Protein AF-A0A929T6Q5-F1 (afdb_monomer_lite)

Radius of gyration: 39.05 Å; chains: 1; bounding box: 86×72×123 Å

pLDDT: mean 79.41, std 13.76, range [34.69, 95.88]

Secondary structure (DSSP, 8-state):
-HHHHHHHHHHHHHHHHHHHHHHHHHHHHHHH-TTTTHHHHHHHHHHHHHHHH------HHHHHHHHHHHHHHHHHHHHHHHHHH--SS-GGGEETTEEGGGHHHHT-HHHHHHHHS-HHHHHHHHHHHHHHHHHHHSPPS-HHHHHHHHHHHHTHHHHHHHHHHHHHHHHHHHHHHHHHHHHHHHHHHHHTTT--S--HHHHHHHHHHHHHHHHHHHHHHT-HHHHTT--TTHHHHHHHHHHHHHHHHHHH-SSHHHHHHHHHHHHHHHHHHHHHHHHHHHTTTT----SSHHHHHHHHHHHHHHHHHHHHHHHHHHHHTTS---HHHHHHHHHHHHHHHHHHHHHHTT-HHHHHHHEEEEPP--TT------EEEEHHHHHHHHHHHHHHTSHHHHHTT--SHHHHHHHHHHHHHHHHSTT--HHHHHHHHHHHHHT-GGGTT-HHHHHHHHHHT-TTS-HHHHHHHHHHHHHHHHTT----HHHHHHHHTT--HHHHHHHHHHHHHHHHHTT-----HHHHHHHHHHHHHHHTTS-HHHHHTTTHHHHHHHHHHTSGGGGTS-HHHHHHHHHHTTS---HHHHHHHHHHHHTT-STT--HHHHHHHHHHHS-TTS-S--GGGS-HHHHHHHHHHTGGGHHHHHHTT----

Foldseek 3Di:
DVVVVVVVVVVVVVVVVVVVVVVVVVVVVCVVCVVLVVLVVQLVVQLVVCLVPPFLPDALVRLQVLLVVLVVLVVVLVVLVCVVFCPVPCLLQAFLQGRLLQVCCVVPPLNVSVVSHPVVVLSCLSNVLSVLRVQLVDDDPDPVSPVVSVVCVVVVSSSSSSNVSSSVSSVVSSVVSVVVSVVSVVVSVVCVVPDDSDDVVSNVVVLVVLLVVLLVLLCVLVDPCQLLPVDPCSLVSLLVSLCCQQVSLVVRDDDLVSSLSSLCSNVVSNLVVLVVLVVLLLVCLPPDQDPDPVSVVSVSSNLSSLLSLLSNLLSSLVNVLVDDRQLLSLLVSLLSVLVVVLVCLVSRVPPPSNCVRQWDFDFDPDVPDPDRDRAIDGPSNVSSLVSLLVQLLDVVSLLRSLECPSVLSVLVSVVSRCVSRPPPCSSLSSVLSNVVLLQDPVCVPRNSSVNVLVVLLDPPDDPVSLVSLQVSLLVVLLVQDDGPLVSVLSSLSSYALLSLLVSLVSNQLVCLVVVHQSDDQSRLVSLLVSNVVRCVPPALVNVVPDCSLVVVLVVCVVDPCCVRAPSVRSVLLSVCLADAPAPVVVVVVVVCVVVVRQPSHFLQSSLSSSLRHRPPVYDSHDLVRYDPVVLVVSLVRNVSVQVVCVVSVHHSD

Structure (mmCIF, N/CA/C/O backbone):
data_AF-A0A929T6Q5-F1
#
_entry.id   AF-A0A929T6Q5-F1
#
loop_
_atom_site.group_PDB
_atom_site.id
_atom_site.type_symbol
_atom_site.label_atom_id
_atom_site.label_alt_id
_atom_site.label_comp_id
_atom_site.label_asym_id
_atom_site.label_entity_id
_atom_site.label_seq_id
_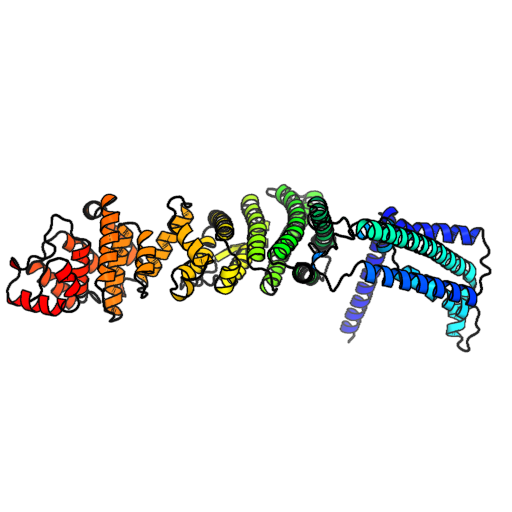atom_site.pdbx_PDB_ins_code
_atom_site.Cartn_x
_atom_site.Cartn_y
_atom_site.Cartn_z
_atom_site.occupancy
_atom_site.B_iso_or_equiv
_atom_site.auth_seq_id
_atom_site.auth_comp_id
_atom_site.auth_asym_id
_atom_site.auth_atom_id
_atom_site.pdbx_PDB_model_num
ATOM 1 N N . MET A 1 1 ? -10.873 30.652 -44.683 1.00 46.84 1 MET A N 1
ATOM 2 C CA . MET A 1 1 ? -10.194 29.854 -45.736 1.00 46.84 1 MET A CA 1
ATOM 3 C C . MET A 1 1 ? -8.695 30.156 -45.802 1.00 46.84 1 MET A C 1
ATOM 5 O O . MET A 1 1 ? -7.920 29.220 -45.713 1.00 46.84 1 MET A O 1
ATOM 9 N N . ILE A 1 2 ? -8.276 31.429 -45.867 1.00 46.53 2 ILE A N 1
ATOM 10 C CA . ILE A 1 2 ? -6.849 31.825 -45.821 1.00 46.53 2 ILE A CA 1
ATOM 11 C C . ILE A 1 2 ? -6.197 31.529 -44.451 1.00 46.53 2 ILE A C 1
ATOM 13 O O . ILE A 1 2 ? -5.056 31.085 -44.411 1.00 46.53 2 ILE A O 1
ATOM 17 N N . GLU A 1 3 ? -6.924 31.682 -43.337 1.00 42.28 3 GLU A N 1
ATOM 18 C CA . GLU A 1 3 ? -6.430 31.318 -41.992 1.00 42.28 3 GLU A CA 1
ATOM 19 C C . GLU A 1 3 ? -6.197 29.812 -41.807 1.00 42.28 3 GLU A C 1
ATOM 21 O O . GLU A 1 3 ? -5.148 29.427 -41.305 1.00 42.28 3 GLU A O 1
ATOM 26 N N . ASN A 1 4 ? -7.101 28.951 -42.294 1.00 43.91 4 ASN A N 1
ATOM 27 C CA . ASN A 1 4 ? -6.903 27.494 -42.236 1.00 43.91 4 ASN A CA 1
ATOM 28 C C . ASN A 1 4 ? -5.699 27.041 -43.076 1.00 43.91 4 ASN A C 1
ATOM 30 O O . ASN A 1 4 ? -4.939 26.185 -42.639 1.00 43.91 4 ASN A O 1
ATOM 34 N N . LEU A 1 5 ? -5.479 27.664 -44.240 1.00 38.22 5 LEU A N 1
ATOM 35 C CA . LEU A 1 5 ? -4.299 27.426 -45.079 1.00 38.22 5 LEU A CA 1
ATOM 36 C C . LEU A 1 5 ? -3.002 27.862 -44.388 1.00 38.22 5 LEU A C 1
ATOM 38 O O . LEU A 1 5 ? -1.977 27.200 -44.518 1.00 38.22 5 LEU A O 1
ATOM 42 N N . LYS A 1 6 ? -3.037 28.959 -43.626 1.00 40.78 6 LYS A N 1
ATOM 43 C CA . LYS A 1 6 ? -1.882 29.443 -42.862 1.00 40.78 6 LYS A CA 1
ATOM 44 C C . LYS A 1 6 ? -1.530 28.494 -41.712 1.00 40.78 6 LYS A C 1
ATOM 46 O O . LYS A 1 6 ? -0.357 28.187 -41.535 1.00 40.78 6 LYS A O 1
ATOM 51 N N . ILE A 1 7 ? -2.539 27.970 -41.013 1.00 46.59 7 ILE A N 1
ATOM 52 C CA . ILE A 1 7 ? -2.380 26.973 -39.942 1.00 46.59 7 ILE A CA 1
ATOM 53 C C . ILE A 1 7 ? -1.855 25.638 -40.498 1.00 46.59 7 ILE A C 1
ATOM 55 O O . ILE A 1 7 ? -0.952 25.049 -39.910 1.00 46.59 7 ILE A O 1
ATOM 59 N N . GLU A 1 8 ? -2.343 25.175 -41.655 1.00 45.38 8 GLU A N 1
ATOM 60 C CA . GLU A 1 8 ? -1.814 23.966 -42.310 1.00 45.38 8 GLU A CA 1
ATOM 61 C C . GLU A 1 8 ? -0.367 24.141 -42.785 1.00 45.38 8 GLU A C 1
ATOM 63 O O . GLU A 1 8 ? 0.455 23.242 -42.609 1.00 45.38 8 GLU A O 1
ATOM 68 N N . ILE A 1 9 ? -0.021 25.304 -43.344 1.00 46.09 9 ILE A N 1
ATOM 69 C CA . ILE A 1 9 ? 1.349 25.603 -43.780 1.00 46.09 9 ILE A CA 1
ATOM 70 C C . ILE A 1 9 ? 2.291 25.709 -42.573 1.00 46.09 9 ILE A C 1
ATOM 72 O O . ILE A 1 9 ? 3.380 25.135 -42.608 1.00 46.09 9 ILE A O 1
ATOM 76 N N . GLU A 1 10 ? 1.880 26.369 -41.488 1.00 43.94 10 GLU A N 1
ATOM 77 C CA . GLU A 1 10 ? 2.647 26.423 -40.237 1.00 43.94 10 GLU A CA 1
ATOM 78 C C . GLU A 1 10 ? 2.817 25.030 -39.617 1.00 43.94 10 GLU A C 1
ATOM 80 O O . GLU A 1 10 ? 3.919 24.692 -39.183 1.00 43.94 10 GLU A O 1
ATOM 85 N N . TYR A 1 11 ? 1.789 24.176 -39.659 1.00 50.31 11 TYR A N 1
ATOM 86 C CA . TYR A 1 11 ? 1.870 22.787 -39.202 1.00 50.31 11 TYR A CA 1
ATOM 87 C C . TYR A 1 11 ? 2.830 21.946 -40.057 1.00 50.31 11 TYR A C 1
ATOM 89 O O . TYR A 1 11 ? 3.650 21.199 -39.519 1.00 50.31 11 TYR A O 1
ATOM 97 N N . ILE A 1 12 ? 2.799 22.093 -41.384 1.00 50.56 12 ILE A N 1
ATOM 98 C CA . ILE A 1 12 ? 3.710 21.391 -42.299 1.00 50.56 12 ILE A CA 1
ATOM 99 C C . ILE A 1 12 ? 5.153 21.857 -42.081 1.00 50.56 12 ILE A C 1
ATOM 101 O O . ILE A 1 12 ? 6.045 21.012 -41.960 1.00 50.56 12 ILE A O 1
ATOM 105 N N . ILE A 1 13 ? 5.387 23.167 -41.959 1.00 49.94 13 ILE A N 1
ATOM 106 C CA . ILE A 1 13 ? 6.712 23.746 -41.687 1.00 49.94 13 ILE A CA 1
ATOM 107 C C . ILE A 1 13 ? 7.224 23.292 -40.317 1.00 49.94 13 ILE A C 1
ATOM 109 O O . ILE A 1 13 ? 8.357 22.823 -40.218 1.00 49.94 13 ILE A O 1
ATOM 113 N N . TYR A 1 14 ? 6.390 23.342 -39.276 1.00 52.09 14 TYR A N 1
ATOM 114 C CA . TYR A 1 14 ? 6.732 22.858 -37.939 1.00 52.09 14 TYR A CA 1
ATOM 115 C C . TYR A 1 14 ? 7.042 21.354 -37.941 1.00 52.09 14 TYR A C 1
ATOM 117 O O . TYR A 1 14 ? 8.055 20.933 -37.379 1.00 52.09 14 TYR A O 1
ATOM 125 N N . SER A 1 15 ? 6.245 20.536 -38.638 1.00 45.00 15 SER A N 1
ATOM 126 C CA . SER A 1 15 ? 6.500 19.095 -38.784 1.00 45.00 15 SER A CA 1
ATOM 127 C C . SER A 1 15 ? 7.803 18.809 -39.546 1.00 45.00 15 SER A C 1
ATOM 129 O O . SER A 1 15 ? 8.539 17.882 -39.197 1.00 45.00 15 SER A O 1
ATOM 131 N N . GLY A 1 16 ? 8.126 19.635 -40.546 1.00 41.31 16 GLY A N 1
ATOM 132 C CA . GLY A 1 16 ? 9.355 19.561 -41.328 1.00 41.31 16 GLY A CA 1
ATOM 133 C C . GLY A 1 16 ? 10.583 19.922 -40.498 1.00 41.31 16 GLY A C 1
ATOM 134 O O . GLY A 1 16 ? 11.542 19.153 -40.459 1.00 41.31 16 GLY A O 1
ATOM 135 N N . ILE A 1 17 ? 10.529 21.033 -39.759 1.00 54.62 17 ILE A N 1
ATOM 136 C CA . ILE A 1 17 ? 11.592 21.458 -38.837 1.00 54.62 17 ILE A CA 1
ATOM 137 C C . ILE A 1 17 ? 11.788 20.409 -37.737 1.00 54.62 17 ILE A C 1
ATOM 139 O O . ILE A 1 17 ? 12.921 20.014 -37.473 1.00 54.62 17 ILE A O 1
ATOM 143 N N . LYS A 1 18 ? 10.705 19.876 -37.157 1.00 48.41 18 LYS A N 1
ATOM 144 C CA . LYS A 1 18 ? 10.757 18.794 -36.158 1.00 48.41 18 LYS A CA 1
ATOM 145 C C . LYS A 1 18 ? 11.446 17.543 -36.713 1.00 48.41 18 LYS A C 1
ATOM 147 O O . LYS A 1 18 ? 12.287 16.958 -36.034 1.00 48.41 18 LYS A O 1
ATOM 152 N N . ARG A 1 19 ? 11.150 17.151 -37.958 1.00 52.28 19 ARG A N 1
ATOM 153 C CA . ARG A 1 19 ? 11.829 16.029 -38.633 1.00 52.28 19 ARG A CA 1
ATOM 154 C C . ARG A 1 19 ? 13.312 16.304 -38.878 1.00 52.28 19 ARG A C 1
ATOM 156 O O . ARG A 1 19 ? 14.120 15.421 -38.615 1.00 52.28 19 ARG A O 1
ATOM 163 N N . ILE A 1 20 ? 13.675 17.507 -39.320 1.00 54.06 20 ILE A N 1
ATOM 164 C CA . ILE A 1 20 ? 15.074 17.898 -39.563 1.00 54.06 20 ILE A CA 1
ATOM 165 C C . ILE A 1 20 ? 15.874 17.925 -38.255 1.00 54.06 20 ILE A C 1
ATOM 167 O O . ILE A 1 20 ? 16.991 17.416 -38.210 1.00 54.06 20 ILE A O 1
ATOM 171 N N . VAL A 1 21 ? 15.299 18.464 -37.178 1.00 56.19 21 VAL A N 1
ATOM 172 C CA . VAL A 1 21 ? 15.924 18.484 -35.848 1.00 56.19 21 VAL A CA 1
ATOM 173 C C . VAL A 1 21 ? 16.104 17.062 -35.314 1.00 56.19 21 VAL A C 1
ATOM 175 O O . VAL A 1 21 ? 17.191 16.734 -34.846 1.00 56.19 21 VAL A O 1
ATOM 178 N N . ASN A 1 22 ? 15.097 16.192 -35.455 1.00 47.62 22 ASN A N 1
ATOM 179 C CA . ASN A 1 22 ? 15.217 14.777 -35.088 1.00 47.62 22 ASN A CA 1
ATOM 180 C C . ASN A 1 22 ? 16.319 14.067 -35.889 1.00 47.62 22 ASN A C 1
ATOM 182 O O . ASN A 1 22 ? 17.158 13.402 -35.293 1.00 47.62 22 ASN A O 1
ATOM 186 N N . TRP A 1 23 ? 16.393 14.282 -37.207 1.00 53.12 23 TRP A N 1
ATOM 187 C CA . TRP A 1 23 ? 17.481 13.751 -38.040 1.00 53.12 23 TRP A CA 1
ATOM 188 C C . TRP A 1 23 ? 18.853 14.275 -37.600 1.00 53.12 23 TRP A C 1
ATOM 190 O O . TRP A 1 23 ? 19.827 13.525 -37.573 1.00 53.12 23 TRP A O 1
ATOM 200 N N . GLY A 1 24 ? 18.937 15.551 -37.217 1.00 56.19 24 GLY A N 1
ATOM 201 C CA . GLY A 1 24 ? 20.142 16.144 -36.643 1.00 56.19 24 GLY A CA 1
ATOM 202 C C . GLY A 1 24 ? 20.558 15.469 -35.334 1.00 56.19 24 GLY A C 1
ATOM 203 O O . GLY A 1 24 ? 21.739 15.167 -35.156 1.00 56.19 24 GLY A O 1
ATOM 204 N N . PHE A 1 25 ? 19.603 15.169 -34.447 1.00 54.91 25 PHE A N 1
ATOM 205 C CA . PHE A 1 25 ? 19.852 14.407 -33.221 1.00 54.91 25 PHE A CA 1
ATOM 206 C C . PHE A 1 25 ? 20.286 12.966 -33.511 1.00 54.91 25 PHE A C 1
ATOM 208 O O . PHE A 1 25 ? 21.235 12.498 -32.885 1.00 54.91 25 PHE A O 1
ATOM 215 N N . ASP A 1 26 ? 19.674 12.289 -34.482 1.00 55.66 26 ASP A N 1
ATOM 216 C CA . ASP A 1 26 ? 20.040 10.922 -34.868 1.00 55.66 26 ASP A CA 1
ATOM 217 C C . ASP A 1 26 ? 21.474 10.857 -35.415 1.00 55.66 26 ASP A C 1
ATOM 219 O O . ASP A 1 26 ? 22.282 10.033 -34.978 1.00 55.66 26 ASP A O 1
ATOM 223 N N . ILE A 1 27 ? 21.838 11.783 -36.308 1.00 62.69 27 ILE A N 1
ATOM 224 C CA . ILE A 1 27 ? 23.206 11.913 -36.835 1.00 62.69 27 ILE A CA 1
ATOM 225 C C . ILE A 1 27 ? 24.186 12.256 -35.705 1.00 62.69 27 ILE A C 1
ATOM 227 O O . ILE A 1 27 ? 25.266 11.669 -35.615 1.00 62.69 27 ILE A O 1
ATOM 231 N N . TYR A 1 28 ? 23.810 13.165 -34.804 1.00 63.34 28 TYR A N 1
ATOM 232 C CA . TYR A 1 28 ? 24.625 13.526 -33.645 1.00 63.34 28 TYR A CA 1
ATOM 233 C C . TYR A 1 28 ? 24.875 12.330 -32.717 1.00 63.34 28 TYR A C 1
ATOM 235 O O . TYR A 1 28 ? 26.002 12.134 -32.261 1.00 63.34 28 TYR A O 1
ATOM 243 N N . VAL A 1 29 ? 23.863 11.497 -32.465 1.00 59.50 29 VAL A N 1
ATOM 244 C CA . VAL A 1 29 ? 23.989 10.266 -31.669 1.00 59.50 29 VAL A CA 1
ATOM 245 C C . VAL A 1 29 ? 24.944 9.277 -32.345 1.00 59.50 29 VAL A C 1
ATOM 247 O O . VAL A 1 29 ? 25.819 8.729 -31.667 1.00 59.50 29 VAL A O 1
ATOM 250 N N . ILE A 1 30 ? 24.847 9.104 -33.668 1.00 64.12 30 ILE A N 1
ATOM 251 C CA . ILE A 1 30 ? 25.750 8.239 -34.449 1.00 64.12 30 ILE A CA 1
ATOM 252 C C . ILE A 1 30 ? 27.206 8.726 -34.367 1.00 64.12 30 ILE A C 1
ATOM 254 O O . ILE A 1 30 ? 28.122 7.917 -34.193 1.00 64.12 30 ILE A O 1
ATOM 258 N N . CYS A 1 31 ? 27.428 10.040 -34.437 1.00 64.31 31 CYS A N 1
ATOM 259 C CA . CYS A 1 31 ? 28.757 10.645 -34.322 1.00 64.31 31 CYS A CA 1
ATOM 260 C C . CYS A 1 31 ? 29.317 10.602 -32.892 1.00 64.31 31 CYS A C 1
ATOM 262 O O . CYS A 1 31 ? 30.515 10.394 -32.709 1.00 64.31 31 CYS A O 1
ATOM 264 N N . ARG A 1 32 ? 28.473 10.787 -31.870 1.00 58.91 32 ARG A N 1
ATOM 265 C CA . ARG A 1 32 ? 28.887 10.823 -30.458 1.00 58.91 32 ARG A CA 1
ATOM 266 C C . ARG A 1 32 ? 29.239 9.441 -29.904 1.00 58.91 32 ARG A C 1
ATOM 268 O O . ARG A 1 32 ? 30.068 9.351 -29.001 1.00 58.91 32 ARG A O 1
ATOM 275 N N . TYR A 1 33 ? 28.634 8.376 -30.430 1.00 65.94 33 TYR A N 1
ATOM 276 C CA . TYR A 1 33 ? 28.853 6.997 -29.976 1.00 65.94 33 TYR A CA 1
ATOM 277 C C . TYR A 1 33 ? 29.361 6.086 -31.112 1.00 65.94 33 TYR A C 1
ATOM 279 O O . TYR A 1 33 ? 28.687 5.114 -31.467 1.00 65.94 33 TYR A O 1
ATOM 287 N N . PRO A 1 34 ? 30.563 6.337 -31.667 1.00 63.16 34 PRO A N 1
ATOM 288 C CA . PRO A 1 34 ? 31.062 5.638 -32.854 1.00 63.16 34 PRO A CA 1
ATOM 289 C C . PRO A 1 34 ? 31.206 4.126 -32.643 1.00 63.16 34 PRO A C 1
ATOM 291 O O . PRO A 1 34 ? 30.928 3.354 -33.554 1.00 63.16 34 PRO A O 1
ATOM 294 N N . TRP A 1 35 ? 31.546 3.683 -31.426 1.00 59.97 35 TRP A N 1
ATOM 295 C CA . TRP A 1 35 ? 31.648 2.256 -31.082 1.00 59.97 35 TRP A CA 1
ATOM 296 C C . TRP A 1 35 ? 30.296 1.538 -31.093 1.00 59.97 35 TRP A C 1
ATOM 298 O O . TRP A 1 35 ? 30.220 0.371 -31.464 1.00 59.97 35 TRP A O 1
ATOM 308 N N . LYS A 1 36 ? 29.212 2.234 -30.730 1.00 62.94 36 LYS A N 1
ATOM 309 C CA . LYS A 1 36 ? 27.851 1.678 -30.772 1.00 62.94 36 LYS A CA 1
ATOM 310 C C . LYS A 1 36 ? 27.342 1.532 -32.213 1.00 62.94 36 LYS A C 1
ATOM 312 O O . LYS A 1 36 ? 26.492 0.692 -32.475 1.00 62.94 36 LYS A O 1
ATOM 317 N N . HIS A 1 37 ? 27.890 2.324 -33.135 1.00 70.25 37 HIS A N 1
ATOM 318 C CA . HIS A 1 37 ? 27.526 2.370 -34.552 1.00 70.25 37 HIS A CA 1
ATOM 319 C C . HIS A 1 37 ? 28.694 1.965 -35.462 1.00 70.25 37 HIS A C 1
ATOM 321 O O . HIS A 1 37 ? 28.811 2.447 -36.591 1.00 70.25 37 HIS A O 1
ATOM 327 N N . ILE A 1 38 ? 29.566 1.076 -34.977 1.00 72.25 38 ILE A N 1
ATOM 328 C CA . ILE A 1 38 ? 30.817 0.724 -35.657 1.00 72.25 38 ILE A CA 1
ATOM 329 C C . ILE A 1 38 ? 30.575 0.130 -37.049 1.00 72.25 38 ILE A C 1
ATOM 331 O O . ILE A 1 38 ? 31.336 0.404 -37.969 1.00 72.25 38 ILE A O 1
ATOM 335 N N . SER A 1 39 ? 29.469 -0.595 -37.241 1.00 74.19 39 SER A N 1
ATOM 336 C CA . SER A 1 39 ? 29.059 -1.133 -38.543 1.00 74.19 39 SER A CA 1
ATOM 337 C C . SER A 1 39 ? 28.802 -0.032 -39.577 1.00 74.19 39 SER A C 1
ATOM 339 O O . SER A 1 39 ? 29.250 -0.152 -40.717 1.00 74.19 39 SER A O 1
ATOM 341 N N . ILE A 1 40 ? 28.137 1.064 -39.185 1.00 76.69 40 ILE A N 1
ATOM 342 C CA . ILE A 1 40 ? 27.859 2.217 -40.059 1.00 76.69 40 ILE A CA 1
ATOM 343 C C . ILE A 1 40 ? 29.170 2.892 -40.463 1.00 76.69 40 ILE A C 1
ATOM 345 O O . ILE A 1 40 ? 29.398 3.121 -41.650 1.00 76.69 40 ILE A O 1
ATOM 349 N N . TRP A 1 41 ? 30.058 3.153 -39.502 1.00 80.38 41 TRP A N 1
ATOM 350 C CA . TRP A 1 41 ? 31.358 3.764 -39.781 1.00 80.38 41 TRP A CA 1
ATOM 351 C C . TRP A 1 41 ? 32.244 2.876 -40.657 1.00 80.38 41 TRP A C 1
ATOM 353 O O . TRP A 1 41 ? 32.821 3.369 -41.625 1.00 80.38 41 TRP A O 1
ATOM 363 N N . LEU A 1 42 ? 32.292 1.569 -40.384 1.00 82.75 42 LEU A N 1
ATOM 364 C CA . LEU A 1 42 ? 32.992 0.596 -41.223 1.00 82.75 42 LEU A CA 1
ATOM 365 C C . LEU A 1 42 ? 32.439 0.597 -42.649 1.00 82.75 42 LEU A C 1
ATOM 367 O O . LEU A 1 42 ? 33.221 0.677 -43.590 1.00 82.75 42 LEU A O 1
ATOM 371 N N . SER A 1 43 ? 31.115 0.596 -42.823 1.00 84.88 43 SER A N 1
ATOM 372 C CA . SER A 1 43 ? 30.485 0.631 -44.150 1.00 84.88 43 SER A CA 1
ATOM 373 C C . SER A 1 43 ? 30.803 1.921 -44.911 1.00 84.88 43 SER A C 1
ATOM 375 O O . SER A 1 43 ? 31.088 1.869 -46.105 1.00 84.88 43 SER A O 1
ATOM 377 N N . ILE A 1 44 ? 30.813 3.078 -44.239 1.00 84.69 44 ILE A N 1
ATOM 378 C CA . ILE A 1 44 ? 31.167 4.368 -44.855 1.00 84.69 44 ILE A CA 1
ATOM 379 C C . ILE A 1 44 ? 32.642 4.384 -45.273 1.00 84.69 44 ILE A C 1
ATOM 381 O O . ILE A 1 44 ? 32.956 4.742 -46.409 1.00 84.69 44 ILE A O 1
ATOM 385 N N . ILE A 1 45 ? 33.550 3.972 -44.383 1.00 86.00 45 ILE A N 1
ATOM 386 C CA . ILE A 1 45 ? 34.994 3.924 -44.660 1.00 86.00 45 ILE A CA 1
ATOM 387 C C . ILE A 1 45 ? 35.276 2.962 -45.817 1.00 86.00 45 ILE A C 1
ATOM 389 O O . ILE A 1 45 ? 35.980 3.327 -46.761 1.00 86.00 45 ILE A O 1
ATOM 393 N N . LEU A 1 46 ? 34.682 1.765 -45.783 1.00 87.62 46 LEU A N 1
ATOM 394 C CA . LEU A 1 46 ? 34.853 0.756 -46.824 1.00 87.62 46 LEU A CA 1
ATOM 395 C C . LEU A 1 46 ? 34.259 1.230 -48.158 1.00 87.62 46 LEU A C 1
ATOM 397 O O . LEU A 1 46 ? 34.902 1.078 -49.190 1.00 87.62 46 LEU A O 1
ATOM 401 N N . SER A 1 47 ? 33.090 1.881 -48.149 1.00 88.56 47 SER A N 1
ATOM 402 C CA . SER A 1 47 ? 32.482 2.465 -49.354 1.00 88.56 47 SER A CA 1
ATOM 403 C C . SER A 1 47 ? 33.387 3.525 -49.979 1.00 88.56 47 SER A C 1
ATOM 405 O O . SER A 1 47 ? 33.551 3.545 -51.196 1.00 88.56 47 SER A O 1
ATOM 407 N N . CYS A 1 48 ? 33.987 4.398 -49.167 1.00 85.31 48 CYS A N 1
ATOM 408 C CA . CYS A 1 48 ? 34.929 5.414 -49.638 1.00 85.31 48 CYS A CA 1
ATOM 409 C C . CYS A 1 48 ? 36.214 4.794 -50.203 1.00 85.31 48 CYS A C 1
ATOM 411 O O . CYS A 1 48 ? 36.735 5.280 -51.207 1.00 85.31 48 CYS A O 1
ATOM 413 N N . PHE A 1 49 ? 36.720 3.730 -49.576 1.00 86.50 49 PHE A N 1
ATOM 414 C CA . PHE A 1 49 ? 37.902 3.008 -50.043 1.00 86.50 49 PHE A CA 1
ATOM 415 C C . PHE A 1 49 ? 37.641 2.289 -51.372 1.00 86.50 49 PHE A C 1
ATOM 417 O O . PHE A 1 49 ? 38.412 2.455 -52.315 1.00 86.50 49 PHE A O 1
ATOM 424 N N . ILE A 1 50 ? 36.529 1.552 -51.469 1.00 87.25 50 ILE A N 1
ATOM 425 C CA . ILE A 1 50 ? 36.109 0.856 -52.692 1.00 87.25 50 ILE A CA 1
ATOM 426 C C . ILE A 1 50 ? 35.923 1.873 -53.818 1.00 87.25 50 ILE A C 1
ATOM 428 O O . ILE A 1 50 ? 36.487 1.689 -54.886 1.00 87.25 50 ILE A O 1
ATOM 432 N N . TYR A 1 51 ? 35.218 2.979 -53.569 1.00 85.88 51 TYR A N 1
ATOM 433 C CA . TYR A 1 51 ? 34.978 4.001 -54.589 1.00 85.88 51 TYR A CA 1
ATOM 434 C C . TYR A 1 51 ? 36.267 4.593 -55.176 1.00 85.88 51 TYR A C 1
ATOM 436 O O . TYR A 1 51 ? 36.329 4.854 -56.374 1.00 85.88 51 TYR A O 1
ATOM 444 N N . LYS A 1 52 ? 37.297 4.810 -54.346 1.00 81.19 52 LYS A N 1
ATOM 445 C CA . LYS A 1 52 ? 38.567 5.408 -54.788 1.00 81.19 52 LYS A CA 1
ATOM 446 C C . LYS A 1 52 ? 39.495 4.427 -55.499 1.00 81.19 52 LYS A C 1
ATOM 448 O O . LYS A 1 52 ? 40.251 4.855 -56.363 1.00 81.19 52 LYS A O 1
ATOM 453 N N . ASN A 1 53 ? 39.467 3.154 -55.109 1.00 81.62 53 ASN A N 1
ATOM 454 C CA . ASN A 1 53 ? 40.521 2.202 -55.463 1.00 81.62 53 ASN A CA 1
ATOM 455 C C . ASN A 1 53 ? 40.036 1.009 -56.300 1.00 81.62 53 ASN A C 1
ATOM 457 O O . ASN A 1 53 ? 40.868 0.282 -56.835 1.00 81.62 53 ASN A O 1
ATOM 461 N N . ILE A 1 54 ? 38.723 0.760 -56.382 1.00 79.81 54 ILE A N 1
ATOM 462 C CA . ILE A 1 54 ? 38.155 -0.456 -56.976 1.00 79.81 54 ILE A CA 1
ATOM 463 C C . ILE A 1 54 ? 37.019 -0.093 -57.934 1.00 79.81 54 ILE A C 1
ATOM 465 O O . ILE A 1 54 ? 36.013 0.512 -57.553 1.00 79.81 54 ILE A O 1
ATOM 469 N N . GLU A 1 55 ? 37.134 -0.541 -59.182 1.00 76.88 55 GLU A N 1
ATOM 470 C CA . GLU A 1 55 ? 36.036 -0.446 -60.134 1.00 76.88 55 GLU A CA 1
ATOM 471 C C . GLU A 1 55 ? 35.041 -1.606 -59.937 1.00 76.88 55 GLU A C 1
ATOM 473 O O . GLU A 1 55 ? 35.321 -2.753 -60.280 1.00 76.88 55 GLU A O 1
ATOM 478 N N . VAL A 1 56 ? 33.868 -1.335 -59.351 1.00 77.88 56 VAL A N 1
ATOM 479 C CA . VAL A 1 56 ? 32.816 -2.343 -59.146 1.00 77.88 56 VAL A CA 1
ATOM 480 C C . VAL A 1 56 ? 32.092 -2.662 -60.463 1.00 77.88 56 VAL A C 1
ATOM 482 O O . VAL A 1 56 ? 31.093 -2.035 -60.813 1.00 77.88 56 VAL A O 1
ATOM 485 N N . GLN A 1 57 ? 32.563 -3.692 -61.170 1.00 79.12 57 GLN A N 1
ATOM 486 C CA . GLN A 1 57 ? 32.000 -4.145 -62.454 1.00 79.12 57 GLN A CA 1
ATOM 487 C C . GLN A 1 57 ? 30.738 -5.028 -62.336 1.00 79.12 57 GLN A C 1
ATOM 489 O O . GLN A 1 57 ? 30.234 -5.521 -63.343 1.00 79.12 57 GLN A O 1
ATOM 494 N N . LEU A 1 58 ? 30.196 -5.215 -61.127 1.00 80.56 58 LEU A N 1
ATOM 495 C CA . LEU A 1 58 ? 29.022 -6.063 -60.897 1.00 80.56 58 LEU A CA 1
ATOM 496 C C . LEU A 1 58 ? 27.781 -5.528 -61.627 1.00 80.56 58 LEU A C 1
ATOM 498 O O . LEU A 1 58 ? 27.457 -4.330 -61.561 1.00 80.56 58 LEU A O 1
ATOM 502 N N . LYS A 1 59 ? 27.063 -6.428 -62.306 1.00 83.25 59 LYS A N 1
ATOM 503 C CA . LYS A 1 59 ? 25.765 -6.125 -62.933 1.00 83.25 59 LYS A CA 1
ATOM 504 C C . LYS A 1 59 ? 24.635 -6.246 -61.917 1.00 83.25 59 LYS A C 1
ATOM 506 O O . LYS A 1 59 ? 24.728 -7.008 -60.956 1.00 83.25 59 LYS A O 1
ATOM 511 N N . TRP A 1 60 ? 23.513 -5.571 -62.175 1.00 81.00 60 TRP A N 1
ATOM 512 C CA . TRP A 1 60 ? 22.349 -5.609 -61.281 1.00 81.00 60 TRP A CA 1
ATOM 513 C C . TRP A 1 60 ? 21.867 -7.040 -60.974 1.00 81.00 60 TRP A C 1
ATOM 515 O O . TRP A 1 60 ? 21.455 -7.304 -59.850 1.00 81.00 60 TRP A O 1
ATOM 525 N N . LYS A 1 61 ? 21.959 -7.977 -61.936 1.00 85.19 61 LYS A N 1
ATOM 526 C CA . LYS A 1 61 ? 21.565 -9.389 -61.751 1.00 85.19 61 LYS A CA 1
ATOM 527 C C . LYS A 1 61 ? 22.415 -10.093 -60.696 1.00 85.19 61 LYS A C 1
ATOM 529 O O . LYS A 1 61 ? 21.883 -10.810 -59.857 1.00 85.19 61 LYS A O 1
ATOM 534 N N . GLU A 1 62 ? 23.727 -9.878 -60.745 1.00 87.00 62 GLU A N 1
ATOM 535 C CA . GLU A 1 62 ? 24.687 -10.465 -59.806 1.00 87.00 62 GLU A CA 1
ATOM 536 C C . GLU A 1 62 ? 24.491 -9.863 -58.417 1.00 87.00 62 GLU A C 1
ATOM 538 O O . GLU A 1 62 ? 24.381 -10.599 -57.439 1.00 87.00 62 GLU A O 1
ATOM 543 N N . MET A 1 63 ? 24.339 -8.535 -58.347 1.00 87.06 63 MET A N 1
ATOM 544 C CA . MET A 1 63 ? 24.039 -7.834 -57.099 1.00 87.06 63 MET A CA 1
ATOM 545 C C . MET A 1 63 ? 22.725 -8.336 -56.488 1.00 87.06 63 MET A C 1
ATOM 547 O O . MET A 1 63 ? 22.671 -8.634 -55.302 1.00 87.06 63 MET A O 1
ATOM 551 N N . PHE A 1 64 ? 21.676 -8.504 -57.295 1.00 86.69 64 PHE A N 1
ATOM 552 C CA . PHE A 1 64 ? 20.385 -9.006 -56.831 1.00 86.69 64 PHE A CA 1
ATOM 553 C C . PHE A 1 64 ? 20.473 -10.445 -56.299 1.00 86.69 64 PHE A C 1
ATOM 555 O O . PHE A 1 64 ? 19.972 -10.720 -55.211 1.00 86.69 64 PHE A O 1
ATOM 562 N N . LEU A 1 65 ? 21.145 -11.355 -57.014 1.00 86.75 65 LEU A N 1
ATOM 563 C CA . LEU A 1 65 ? 21.333 -12.742 -56.569 1.00 86.75 65 LEU A CA 1
ATOM 564 C C . LEU A 1 65 ? 22.124 -12.823 -55.257 1.00 86.75 65 LEU A C 1
ATOM 566 O O . LEU A 1 65 ? 21.729 -13.549 -54.345 1.00 86.75 65 LEU A O 1
ATOM 570 N N . MET A 1 66 ? 23.199 -12.041 -55.136 1.00 87.56 66 MET A N 1
ATOM 571 C CA . MET A 1 66 ? 23.979 -11.937 -53.900 1.00 87.56 66 MET A CA 1
ATOM 572 C C . MET A 1 66 ? 23.124 -11.405 -52.742 1.00 87.56 66 MET A C 1
ATOM 574 O O . MET A 1 66 ? 23.128 -11.988 -51.656 1.00 87.56 66 MET A O 1
ATOM 578 N N . SER A 1 67 ? 22.331 -10.357 -52.983 1.00 86.00 67 SER A N 1
ATOM 579 C CA . SER A 1 67 ? 21.391 -9.807 -52.002 1.00 86.00 67 SER A CA 1
ATOM 580 C C . SER A 1 67 ? 20.382 -10.847 -51.512 1.00 86.00 67 SER A C 1
ATOM 582 O O . SER A 1 67 ? 20.191 -10.988 -50.305 1.00 86.00 67 SER A O 1
ATOM 584 N N . VAL A 1 68 ? 19.763 -11.604 -52.423 1.00 84.12 68 VAL A N 1
ATOM 585 C CA . VAL A 1 68 ? 18.792 -12.658 -52.079 1.00 84.12 68 VAL A CA 1
ATOM 586 C C . VAL A 1 68 ? 19.452 -13.784 -51.279 1.00 84.12 68 VAL A C 1
ATOM 588 O O . VAL A 1 68 ? 18.878 -14.247 -50.290 1.00 84.12 68 VAL A O 1
ATOM 591 N N . GLY A 1 69 ? 20.667 -14.197 -51.652 1.00 84.44 69 GLY A N 1
ATOM 592 C CA . GLY A 1 69 ? 21.423 -15.218 -50.921 1.00 84.44 69 GLY A CA 1
ATOM 593 C C . GLY A 1 69 ? 21.710 -14.808 -49.475 1.00 84.44 69 GLY A C 1
ATOM 594 O O . GLY A 1 69 ? 21.460 -15.577 -48.548 1.00 84.44 69 GLY A O 1
ATOM 595 N N . LEU A 1 70 ? 22.149 -13.568 -49.262 1.00 84.06 70 LEU A N 1
ATOM 596 C CA . LEU A 1 70 ? 22.425 -13.041 -47.926 1.00 84.06 70 LEU A CA 1
ATOM 597 C C . LEU A 1 70 ? 21.156 -12.901 -47.071 1.00 84.06 70 LEU A C 1
ATOM 599 O O . LEU A 1 70 ? 21.180 -13.230 -45.885 1.00 84.06 70 LEU A O 1
ATOM 603 N N . VAL A 1 71 ? 20.046 -12.448 -47.665 1.00 80.69 71 VAL A N 1
ATOM 604 C CA . VAL A 1 71 ? 18.741 -12.399 -46.984 1.00 80.69 71 VAL A CA 1
ATOM 605 C C . VAL A 1 71 ? 18.304 -13.805 -46.569 1.00 80.69 71 VAL A C 1
ATOM 607 O O . VAL A 1 71 ? 17.909 -13.994 -45.425 1.00 80.69 71 VAL A O 1
ATOM 610 N N . SER A 1 72 ? 18.457 -14.799 -47.447 1.00 81.81 72 SER A N 1
ATOM 611 C CA . SER A 1 72 ? 18.095 -16.196 -47.161 1.00 81.81 72 SER A CA 1
ATOM 612 C C . SER A 1 72 ? 18.912 -16.782 -46.006 1.00 81.81 72 SER A C 1
ATOM 614 O O . SER A 1 72 ? 18.353 -17.414 -45.111 1.00 81.81 72 SER A O 1
ATOM 616 N N . ILE A 1 73 ? 20.226 -16.523 -45.984 1.00 82.12 73 ILE A N 1
ATOM 617 C CA . ILE A 1 73 ? 21.106 -16.906 -44.870 1.00 82.12 73 ILE A CA 1
ATOM 618 C C . ILE A 1 73 ? 20.637 -16.247 -43.571 1.00 82.12 73 ILE A C 1
ATOM 620 O O . ILE A 1 73 ? 20.569 -16.909 -42.539 1.00 82.12 73 ILE A O 1
ATOM 624 N N . MET A 1 74 ? 20.273 -14.964 -43.612 1.00 77.12 74 MET A N 1
ATOM 625 C CA . MET A 1 74 ? 19.784 -14.278 -42.421 1.00 77.12 74 MET A CA 1
ATOM 626 C C . MET A 1 74 ? 18.466 -14.862 -41.918 1.00 77.12 74 MET A C 1
ATOM 628 O O . MET A 1 74 ? 18.323 -15.088 -40.720 1.00 77.12 74 MET A O 1
ATOM 632 N N . THR A 1 75 ? 17.510 -15.123 -42.810 1.00 77.62 75 THR A N 1
ATOM 633 C CA . THR A 1 75 ? 16.233 -15.749 -42.445 1.00 77.62 75 THR A CA 1
ATOM 634 C C . THR A 1 75 ? 16.466 -17.119 -41.815 1.00 77.62 75 THR A C 1
ATOM 636 O O . THR A 1 75 ? 15.857 -17.428 -40.796 1.00 77.62 75 THR A O 1
ATOM 639 N N . PHE A 1 76 ? 17.401 -17.908 -42.351 1.00 80.88 76 PHE A N 1
ATOM 640 C CA . PHE A 1 76 ? 17.797 -19.176 -41.746 1.00 80.88 76 PHE A CA 1
ATOM 641 C C . PHE A 1 76 ? 18.381 -18.995 -40.336 1.00 80.88 76 PHE A C 1
ATOM 643 O O . PHE A 1 76 ? 17.931 -19.669 -39.414 1.00 80.88 76 PHE A O 1
ATOM 650 N N . ILE A 1 77 ? 19.334 -18.071 -40.146 1.00 76.31 77 ILE A N 1
ATOM 651 C CA . ILE A 1 77 ? 19.919 -17.771 -38.825 1.00 76.31 77 ILE A CA 1
ATOM 652 C C . ILE A 1 77 ? 18.830 -17.320 -37.845 1.00 76.31 77 ILE A C 1
ATOM 654 O O . ILE A 1 77 ? 18.803 -17.791 -36.713 1.00 76.31 77 ILE A O 1
ATOM 658 N N . SER A 1 78 ? 17.927 -16.436 -38.276 1.00 72.06 78 SER A N 1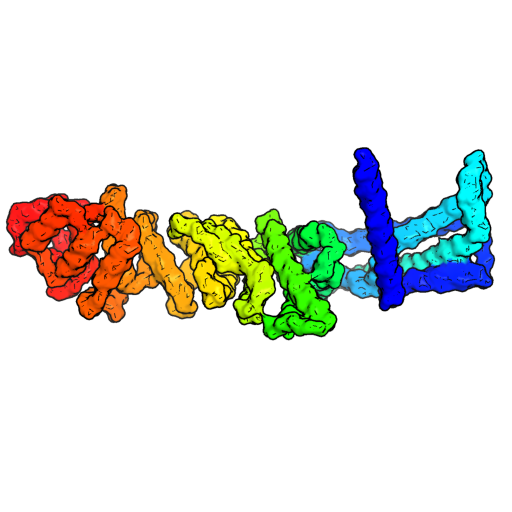
ATOM 659 C CA . SER A 1 78 ? 16.831 -15.919 -37.452 1.00 72.06 78 SER A CA 1
ATOM 660 C C . SER A 1 78 ? 15.904 -17.043 -37.000 1.00 72.06 78 SER A C 1
ATOM 662 O O . SER A 1 78 ? 15.703 -17.204 -35.802 1.00 72.06 78 SER A O 1
ATOM 664 N N . ASN A 1 79 ? 15.420 -17.868 -37.933 1.00 74.19 79 ASN A N 1
ATOM 665 C CA . ASN A 1 79 ? 14.535 -18.992 -37.620 1.00 74.19 79 ASN A CA 1
ATOM 666 C C . ASN A 1 79 ? 15.239 -20.037 -36.739 1.00 74.19 79 ASN A C 1
ATOM 668 O O . ASN A 1 79 ? 14.635 -20.622 -35.845 1.00 74.19 79 ASN A O 1
ATOM 672 N N . TYR A 1 80 ? 16.532 -20.276 -36.973 1.00 75.38 80 TYR A N 1
ATOM 673 C CA . TYR A 1 80 ? 17.334 -21.175 -36.148 1.00 75.38 80 TYR A CA 1
ATOM 674 C C . TYR A 1 80 ? 17.484 -20.653 -34.715 1.00 75.38 80 TYR A C 1
ATOM 676 O O . TYR A 1 80 ? 17.271 -21.403 -33.765 1.00 75.38 80 TYR A O 1
ATOM 684 N N . LEU A 1 81 ? 17.839 -19.377 -34.547 1.00 68.31 81 LEU A N 1
ATOM 685 C CA . LEU A 1 81 ? 17.968 -18.750 -33.233 1.00 68.31 81 LEU A CA 1
ATOM 686 C C . LEU A 1 81 ? 16.623 -18.679 -32.513 1.00 68.31 81 LEU A C 1
ATOM 688 O O . LEU A 1 81 ? 16.590 -18.907 -31.309 1.00 68.31 81 LEU A O 1
ATOM 692 N N . GLU A 1 82 ? 15.529 -18.415 -33.223 1.00 66.06 82 GLU A N 1
ATOM 693 C CA . GLU A 1 82 ? 14.170 -18.443 -32.679 1.00 66.06 82 GLU A CA 1
ATOM 694 C C . GLU A 1 82 ? 13.841 -19.838 -32.134 1.00 66.06 82 GLU A C 1
ATOM 696 O O . GLU A 1 82 ? 13.633 -19.984 -30.931 1.00 66.06 82 GLU A O 1
ATOM 701 N N . ASN A 1 83 ? 13.972 -20.883 -32.956 1.00 66.81 83 ASN A N 1
ATOM 702 C CA . ASN A 1 83 ? 13.754 -22.274 -32.540 1.00 66.81 83 ASN A CA 1
ATOM 703 C C . ASN A 1 83 ? 14.674 -22.715 -31.389 1.00 66.81 83 ASN A C 1
ATOM 705 O O . ASN A 1 83 ? 14.315 -23.576 -30.591 1.00 66.81 83 ASN A O 1
ATOM 709 N N . GLN A 1 84 ? 15.882 -22.153 -31.295 1.00 62.25 84 GLN A N 1
ATOM 710 C CA . GLN A 1 84 ? 16.801 -22.452 -30.203 1.00 62.25 84 GLN A CA 1
ATOM 711 C C . GLN A 1 84 ? 16.545 -21.610 -28.954 1.00 62.25 84 GLN A C 1
ATOM 713 O O . GLN A 1 84 ? 16.843 -22.078 -27.870 1.00 62.25 84 GLN A O 1
ATOM 718 N N . THR A 1 85 ? 16.020 -20.398 -29.020 1.00 55.94 85 THR A N 1
ATOM 719 C CA . THR A 1 85 ? 15.838 -19.558 -27.818 1.00 55.94 85 THR A CA 1
ATOM 720 C C . THR A 1 85 ? 14.457 -19.721 -27.188 1.00 55.94 85 THR A C 1
ATOM 722 O O . THR A 1 85 ? 14.297 -19.501 -25.986 1.00 55.94 85 THR A O 1
ATOM 725 N N . VAL A 1 86 ? 13.488 -20.184 -27.971 1.00 52.62 86 VAL A N 1
ATOM 726 C CA . VAL A 1 86 ? 12.073 -20.229 -27.628 1.00 52.62 86 VAL A CA 1
ATOM 727 C C . VAL A 1 86 ? 11.642 -21.687 -27.385 1.00 52.62 86 VAL A C 1
ATOM 729 O O . VAL A 1 86 ? 11.074 -22.339 -28.250 1.00 52.62 86 VAL A O 1
ATOM 732 N N . ASP A 1 87 ? 11.916 -22.224 -26.191 1.00 51.78 87 ASP A N 1
ATOM 733 C CA . ASP A 1 87 ? 11.238 -23.443 -25.708 1.00 51.78 87 ASP A CA 1
ATOM 734 C C . ASP A 1 87 ? 9.817 -23.048 -25.251 1.00 51.78 87 ASP A C 1
ATOM 736 O O . ASP A 1 87 ? 9.587 -22.805 -24.066 1.00 51.78 87 ASP A O 1
ATOM 740 N N . ILE A 1 88 ? 8.865 -22.919 -26.186 1.00 46.62 88 ILE A N 1
ATOM 741 C CA . ILE A 1 88 ? 7.459 -22.563 -25.869 1.00 46.62 88 ILE A CA 1
ATOM 742 C C . ILE A 1 88 ? 6.800 -23.611 -24.966 1.00 46.62 88 ILE A C 1
ATOM 744 O O . ILE A 1 88 ? 5.943 -23.274 -24.151 1.00 46.62 88 ILE A O 1
ATOM 748 N N . GLU A 1 89 ? 7.204 -24.875 -25.088 1.00 47.34 89 GLU A N 1
ATOM 749 C CA . GLU A 1 89 ? 6.473 -25.992 -24.487 1.00 47.34 89 GLU A CA 1
ATOM 750 C C . GLU A 1 89 ? 6.937 -26.348 -23.072 1.00 47.34 89 GLU A C 1
ATOM 752 O O . GLU A 1 89 ? 6.152 -26.896 -22.302 1.00 47.34 89 GLU A O 1
ATOM 757 N N . ASN A 1 90 ? 8.172 -26.004 -22.679 1.00 57.00 90 ASN A N 1
ATOM 758 C CA . ASN A 1 90 ? 8.708 -26.392 -21.375 1.00 57.00 90 ASN A CA 1
ATOM 759 C C . ASN A 1 90 ? 9.214 -25.186 -20.575 1.00 57.00 90 ASN A C 1
ATOM 761 O O . ASN A 1 90 ? 10.419 -24.917 -20.475 1.00 57.00 90 ASN A O 1
ATOM 765 N N . LYS A 1 91 ? 8.255 -24.456 -19.984 1.00 55.81 91 LYS A N 1
ATOM 766 C CA . LYS A 1 91 ? 8.517 -23.265 -19.167 1.00 55.81 91 LYS A CA 1
ATOM 767 C C . LYS A 1 91 ? 9.520 -23.550 -18.048 1.00 55.81 91 LYS A C 1
ATOM 769 O O . LYS A 1 91 ? 10.217 -22.624 -17.659 1.00 55.81 91 LYS A O 1
ATOM 774 N N . GLU A 1 92 ? 9.666 -24.784 -17.554 1.00 56.66 92 GLU A N 1
ATOM 775 C CA . GLU A 1 92 ? 10.551 -25.166 -16.435 1.00 56.66 92 GLU A CA 1
ATOM 776 C C . GLU A 1 92 ? 11.986 -24.610 -16.519 1.00 56.66 92 GLU A C 1
ATOM 778 O O . GLU A 1 92 ? 12.564 -24.297 -15.484 1.00 56.66 92 GLU A O 1
ATOM 783 N N . ASN A 1 93 ? 12.521 -24.353 -17.719 1.00 58.91 93 ASN A N 1
ATOM 784 C CA . ASN A 1 93 ? 13.878 -23.817 -17.917 1.00 58.91 93 ASN A CA 1
ATOM 785 C C . ASN A 1 93 ? 13.988 -22.275 -17.938 1.00 58.91 93 ASN A C 1
ATOM 787 O O . ASN A 1 93 ? 15.073 -21.753 -18.202 1.00 58.91 93 ASN A O 1
ATOM 791 N N . PHE A 1 94 ? 12.893 -21.546 -17.707 1.00 60.75 94 PHE A N 1
ATOM 792 C CA . PHE A 1 94 ? 12.852 -20.081 -17.716 1.00 60.75 94 PHE A CA 1
ATOM 793 C C . PHE A 1 94 ? 12.813 -19.478 -16.310 1.00 60.75 94 PHE A C 1
ATOM 795 O O . PHE A 1 94 ? 12.098 -19.985 -15.442 1.00 60.75 94 PHE A O 1
ATOM 802 N N . TYR A 1 95 ? 13.535 -18.369 -16.138 1.00 66.88 95 TYR A N 1
ATOM 803 C CA . TYR A 1 95 ? 13.494 -17.492 -14.967 1.00 66.88 95 TYR A CA 1
ATOM 804 C C . TYR A 1 95 ? 13.410 -16.031 -15.420 1.00 66.88 95 TYR A C 1
ATOM 806 O O . TYR A 1 95 ? 14.238 -15.589 -16.222 1.00 66.88 95 TYR A O 1
ATOM 814 N N . LEU A 1 96 ? 12.387 -15.297 -14.961 1.00 65.06 96 LEU A N 1
ATOM 815 C CA . LEU A 1 96 ? 12.109 -13.900 -15.347 1.00 65.06 96 LEU A CA 1
ATOM 816 C C . LEU A 1 96 ? 12.131 -13.662 -16.876 1.00 65.06 96 LEU A C 1
ATOM 818 O O . LEU A 1 96 ? 12.546 -12.605 -17.354 1.00 65.06 96 LEU A O 1
ATOM 822 N N . GLY A 1 97 ? 11.724 -14.665 -17.663 1.00 58.16 97 GLY A N 1
ATOM 823 C CA . GLY A 1 97 ? 11.693 -14.607 -19.133 1.00 58.16 97 GLY A CA 1
ATOM 824 C C . GLY A 1 97 ? 12.977 -14.942 -19.867 1.00 58.16 97 GLY A C 1
ATOM 825 O O . GLY A 1 97 ? 12.992 -14.885 -21.097 1.00 58.16 97 GLY A O 1
ATOM 826 N N . TYR A 1 98 ? 14.028 -15.328 -19.151 1.00 57.25 98 TYR A N 1
ATOM 827 C CA . TYR A 1 98 ? 15.283 -15.781 -19.736 1.00 57.25 98 TYR A CA 1
ATOM 828 C C . TYR A 1 98 ? 15.398 -17.298 -19.631 1.00 57.25 98 TYR A C 1
ATOM 830 O O . TYR A 1 98 ? 15.155 -17.878 -18.573 1.00 57.25 98 TYR A O 1
ATOM 838 N N . ASN A 1 99 ? 15.796 -17.947 -20.727 1.00 62.97 99 ASN A N 1
ATOM 839 C CA . ASN A 1 99 ? 16.083 -19.378 -20.726 1.00 62.97 99 ASN A CA 1
ATOM 840 C C . ASN A 1 99 ? 17.439 -19.621 -20.044 1.00 62.97 99 ASN A C 1
ATOM 842 O O . ASN A 1 99 ? 18.495 -19.327 -20.615 1.00 62.97 99 ASN A O 1
ATOM 846 N N . ILE A 1 100 ? 17.412 -20.183 -18.835 1.00 60.78 100 ILE A N 1
ATOM 847 C CA . ILE A 1 100 ? 18.595 -20.407 -17.991 1.00 60.78 100 ILE A CA 1
ATOM 848 C C . ILE A 1 100 ? 19.600 -21.329 -18.701 1.00 60.78 100 ILE A C 1
ATOM 850 O O . ILE A 1 100 ? 20.802 -21.071 -18.697 1.00 60.78 100 ILE A O 1
ATOM 854 N N . LYS A 1 101 ? 19.119 -22.344 -19.436 1.00 57.12 101 LYS A N 1
ATOM 855 C CA . LYS A 1 101 ? 19.977 -23.278 -20.193 1.00 57.12 101 LYS A CA 1
ATOM 856 C C . LYS A 1 101 ? 20.710 -22.619 -21.365 1.00 57.12 101 LYS A C 1
ATOM 858 O O . LYS A 1 101 ? 21.673 -23.188 -21.883 1.00 57.12 101 LYS A O 1
ATOM 863 N N . LYS A 1 102 ? 20.261 -21.442 -21.812 1.00 58.81 102 LYS A N 1
ATOM 864 C CA . LYS A 1 102 ? 20.735 -20.782 -23.038 1.00 58.81 102 LYS A CA 1
ATOM 865 C C . LYS A 1 102 ? 21.192 -19.338 -22.810 1.00 58.81 102 LYS A C 1
ATOM 867 O O . LYS A 1 102 ? 21.412 -18.612 -23.773 1.00 58.81 102 LYS A O 1
ATOM 872 N N . LEU A 1 103 ? 21.473 -18.954 -21.564 1.00 59.03 103 LEU A N 1
ATOM 873 C CA . LEU A 1 103 ? 22.013 -17.641 -21.167 1.00 59.03 103 LEU A CA 1
ATOM 874 C C . LEU A 1 103 ? 23.246 -17.220 -21.996 1.00 59.03 103 LEU A C 1
ATOM 876 O O . LEU A 1 103 ? 23.376 -16.073 -22.414 1.00 59.03 103 LEU A O 1
ATOM 880 N N . LYS A 1 104 ? 24.093 -18.189 -22.371 1.00 61.69 104 LYS A N 1
ATOM 881 C CA . LYS A 1 104 ? 25.260 -17.973 -23.244 1.00 61.69 104 LYS A CA 1
ATOM 882 C C . LYS A 1 104 ? 24.927 -17.477 -24.656 1.00 61.69 104 LYS A C 1
ATOM 884 O O . LYS A 1 104 ? 25.791 -16.868 -25.279 1.00 61.69 104 LYS A O 1
ATOM 889 N N . PHE A 1 105 ? 23.719 -17.730 -25.163 1.00 62.12 105 PHE A N 1
ATOM 890 C CA . PHE A 1 105 ? 23.245 -17.135 -26.415 1.00 62.12 105 PHE A CA 1
ATOM 891 C C . PHE A 1 105 ? 22.938 -15.642 -26.225 1.00 62.12 105 PHE A C 1
ATOM 893 O O . PHE A 1 105 ? 23.313 -14.838 -27.073 1.00 62.12 105 PHE A O 1
ATOM 900 N N . HIS A 1 106 ? 22.348 -15.247 -25.092 1.00 59.34 106 HIS A N 1
ATOM 901 C CA . HIS A 1 106 ? 22.086 -13.837 -24.770 1.00 59.34 106 HIS A CA 1
ATOM 902 C C . HIS A 1 106 ? 23.380 -13.038 -24.520 1.00 59.34 106 HIS A C 1
ATOM 904 O O . HIS A 1 106 ? 23.492 -11.880 -24.926 1.00 59.34 106 HIS A O 1
ATOM 910 N N . ASP A 1 107 ? 24.386 -13.675 -23.915 1.00 61.25 107 ASP A N 1
ATOM 911 C CA . ASP A 1 107 ? 25.697 -13.078 -23.623 1.00 61.25 107 ASP A CA 1
ATOM 912 C C . ASP A 1 107 ? 26.662 -13.0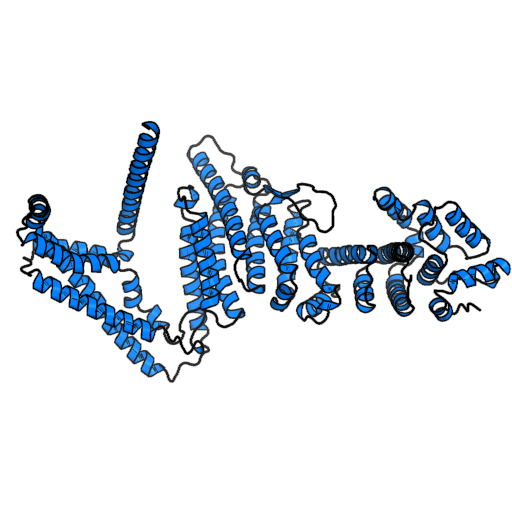11 -24.813 1.00 61.25 107 ASP A C 1
ATOM 914 O O . ASP A 1 107 ? 27.703 -12.350 -24.731 1.00 61.25 107 ASP A O 1
ATOM 918 N N . ASN A 1 108 ? 26.375 -13.723 -25.905 1.00 70.12 108 ASN A N 1
ATOM 919 C CA . ASN A 1 108 ? 27.321 -13.850 -27.004 1.00 70.12 108 ASN A CA 1
ATOM 920 C C . ASN A 1 108 ? 27.564 -12.495 -27.682 1.00 70.12 108 ASN A C 1
ATOM 922 O O . ASN A 1 108 ? 26.633 -11.807 -28.110 1.00 70.12 108 ASN A O 1
ATOM 926 N N . PHE A 1 109 ? 28.840 -12.133 -27.821 1.00 67.50 109 PHE A N 1
ATOM 927 C CA . PHE A 1 109 ? 29.258 -10.859 -28.399 1.00 67.50 109 PHE A CA 1
ATOM 928 C C . PHE A 1 109 ? 28.673 -10.619 -29.796 1.00 67.50 109 PHE A C 1
ATOM 930 O O . PHE A 1 109 ? 28.242 -9.502 -30.090 1.00 67.50 109 PHE A O 1
ATOM 937 N N . TRP A 1 110 ? 28.624 -11.646 -30.647 1.00 69.19 110 TRP A N 1
ATOM 938 C CA . TRP A 1 110 ? 28.155 -11.527 -32.025 1.00 69.19 110 TRP A CA 1
ATOM 939 C C . TRP A 1 110 ? 26.636 -11.408 -32.103 1.00 69.19 110 TRP A C 1
ATOM 941 O O . TRP A 1 110 ? 26.144 -10.559 -32.844 1.00 69.19 110 TRP A O 1
ATOM 951 N N . LEU A 1 111 ? 25.899 -12.155 -31.274 1.00 68.94 111 LEU A N 1
ATOM 952 C CA . LEU A 1 111 ? 24.439 -12.024 -31.160 1.00 68.94 111 LEU A CA 1
ATOM 953 C C . LEU A 1 111 ? 24.044 -10.644 -30.616 1.00 68.94 111 LEU A C 1
ATOM 955 O O . LEU A 1 111 ? 23.188 -9.959 -31.182 1.00 68.94 111 LEU A O 1
ATOM 959 N N . LYS A 1 112 ? 24.744 -10.170 -29.583 1.00 67.00 112 LYS A N 1
ATOM 960 C CA . LYS A 1 112 ? 24.544 -8.829 -29.021 1.00 67.00 112 LYS A CA 1
ATOM 961 C C . LYS A 1 112 ? 24.903 -7.730 -30.021 1.00 67.00 112 LYS A C 1
ATOM 963 O O . LYS A 1 112 ? 24.168 -6.752 -30.146 1.00 67.00 112 LYS A O 1
ATOM 968 N N . SER A 1 113 ? 25.988 -7.899 -30.773 1.00 65.56 113 SER A N 1
ATOM 969 C CA . SER A 1 113 ? 26.389 -6.956 -31.823 1.00 65.56 113 SER A CA 1
ATOM 970 C C . SER A 1 113 ? 25.436 -6.970 -33.015 1.00 65.56 113 SER A C 1
ATOM 972 O O . SER A 1 113 ? 25.231 -5.933 -33.631 1.00 65.56 113 SER A O 1
ATOM 974 N N . PHE A 1 114 ? 24.790 -8.095 -33.318 1.00 65.62 114 PHE A N 1
ATOM 975 C CA . PHE A 1 114 ? 23.795 -8.155 -34.383 1.00 65.62 114 PHE A CA 1
ATOM 976 C C . PHE A 1 114 ? 22.561 -7.301 -34.074 1.00 65.62 114 PHE A C 1
ATOM 978 O O . PHE A 1 114 ? 22.109 -6.547 -34.933 1.00 65.62 114 PHE A O 1
ATOM 985 N N . SER A 1 115 ? 22.078 -7.324 -32.826 1.00 60.16 115 SER A N 1
ATOM 986 C CA . SER A 1 115 ? 20.941 -6.486 -32.405 1.00 60.16 115 SER A CA 1
ATOM 987 C C . SER A 1 115 ? 21.206 -4.973 -32.464 1.00 60.16 115 SER A C 1
ATOM 989 O O . SER A 1 115 ? 20.261 -4.186 -32.469 1.00 60.16 115 SER A O 1
ATOM 991 N N . SER A 1 116 ? 22.473 -4.541 -32.525 1.00 60.41 116 SER A N 1
ATOM 992 C CA . SER A 1 116 ? 22.843 -3.126 -32.665 1.00 60.41 116 SER A CA 1
ATOM 993 C C . SER A 1 116 ? 23.036 -2.681 -34.120 1.00 60.41 116 SER A C 1
ATOM 995 O O . SER A 1 116 ? 23.119 -1.477 -34.387 1.00 60.41 116 SER A O 1
ATOM 997 N N . ILE A 1 117 ? 23.067 -3.615 -35.077 1.00 67.06 117 ILE A N 1
ATOM 998 C CA . ILE A 1 117 ? 23.083 -3.291 -36.505 1.00 67.06 117 ILE A CA 1
ATOM 999 C C . ILE A 1 117 ? 21.691 -2.783 -36.887 1.00 67.06 117 ILE A C 1
ATOM 1001 O O . ILE A 1 117 ? 20.694 -3.425 -36.554 1.00 67.06 117 ILE A O 1
ATOM 1005 N N . PRO A 1 118 ? 21.575 -1.673 -37.639 1.00 67.25 118 PRO A N 1
ATOM 1006 C CA . PRO A 1 118 ? 20.296 -1.246 -38.187 1.00 67.25 118 PRO A CA 1
ATOM 1007 C C . PRO A 1 118 ? 19.928 -2.167 -39.360 1.00 67.25 118 PRO A C 1
ATOM 1009 O O . PRO A 1 118 ? 19.980 -1.774 -40.526 1.00 67.25 118 PRO A O 1
ATOM 1012 N N . ALA A 1 119 ? 19.582 -3.418 -39.046 1.00 66.31 119 ALA A N 1
ATOM 1013 C CA . ALA A 1 119 ? 19.383 -4.504 -39.999 1.00 66.31 119 ALA A CA 1
ATOM 1014 C C . ALA A 1 119 ? 18.386 -4.104 -41.087 1.00 66.31 119 ALA A C 1
ATOM 1016 O O . ALA A 1 119 ? 18.664 -4.257 -42.271 1.00 66.31 119 ALA A O 1
ATOM 1017 N N . ARG A 1 120 ? 17.277 -3.463 -40.698 1.00 67.81 120 ARG A N 1
ATOM 1018 C CA . ARG A 1 120 ? 16.273 -2.939 -41.632 1.00 67.81 120 ARG A CA 1
ATOM 1019 C C . ARG A 1 120 ? 16.880 -1.978 -42.660 1.00 67.81 120 ARG A C 1
ATOM 1021 O O . ARG A 1 120 ? 16.583 -2.099 -43.841 1.00 67.81 120 ARG A O 1
ATOM 1028 N N . LEU A 1 121 ? 17.748 -1.059 -42.235 1.00 73.44 121 LEU A N 1
ATOM 1029 C CA . LEU A 1 121 ? 18.418 -0.107 -43.126 1.00 73.44 121 LEU A CA 1
ATOM 1030 C C . LEU A 1 121 ? 19.399 -0.817 -44.067 1.00 73.44 121 LEU A C 1
ATOM 1032 O O . LEU A 1 121 ? 19.382 -0.560 -45.266 1.00 73.44 121 LEU A O 1
ATOM 1036 N N . TYR A 1 122 ? 20.201 -1.751 -43.552 1.00 77.31 122 TYR A N 1
ATOM 1037 C CA . TYR A 1 122 ? 21.150 -2.521 -44.363 1.00 77.31 122 TYR A CA 1
ATOM 1038 C C . TYR A 1 122 ? 20.419 -3.381 -45.397 1.00 77.31 122 TYR A C 1
ATOM 1040 O O . TYR A 1 122 ? 20.806 -3.389 -46.560 1.00 77.31 122 TYR A O 1
ATOM 1048 N N . PHE A 1 123 ? 19.314 -4.026 -45.020 1.00 74.50 123 PHE A N 1
ATOM 1049 C CA . PHE A 1 123 ? 18.504 -4.817 -45.943 1.00 74.50 123 PHE A CA 1
ATOM 1050 C C . PHE A 1 123 ? 17.815 -3.967 -47.008 1.00 74.50 123 PHE A C 1
ATOM 1052 O O . PHE A 1 123 ? 17.813 -4.365 -48.169 1.00 74.50 123 PHE A O 1
ATOM 1059 N N . TRP A 1 124 ? 17.309 -2.777 -46.669 1.00 78.00 124 TRP A N 1
ATOM 1060 C CA . TRP A 1 124 ? 16.787 -1.849 -47.678 1.00 78.00 124 TRP A CA 1
ATOM 1061 C C . TRP A 1 124 ? 17.864 -1.382 -48.656 1.00 78.00 124 TRP A C 1
ATOM 1063 O O . TRP A 1 124 ? 17.589 -1.270 -49.847 1.00 78.00 124 TRP A O 1
ATOM 1073 N N . ILE A 1 125 ? 19.092 -1.152 -48.189 1.00 81.44 125 ILE A N 1
ATOM 1074 C CA . ILE A 1 125 ? 20.219 -0.789 -49.057 1.00 81.44 125 ILE A CA 1
ATOM 1075 C C . ILE A 1 125 ? 20.601 -1.968 -49.964 1.00 81.44 125 ILE A C 1
ATOM 1077 O O . ILE A 1 125 ? 20.726 -1.801 -51.177 1.00 81.44 125 ILE A O 1
ATOM 1081 N N . ILE A 1 126 ? 20.738 -3.168 -49.395 1.00 83.69 126 ILE A N 1
ATOM 1082 C CA . ILE A 1 126 ? 21.135 -4.388 -50.109 1.00 83.69 126 ILE A CA 1
ATOM 1083 C C . ILE A 1 126 ? 20.074 -4.804 -51.138 1.00 83.69 126 ILE A C 1
ATOM 1085 O O . ILE A 1 126 ? 20.430 -5.189 -52.251 1.00 83.69 126 ILE A O 1
ATOM 1089 N N . ALA A 1 127 ? 18.785 -4.697 -50.811 1.00 80.56 127 ALA A N 1
ATOM 1090 C CA . ALA A 1 127 ? 17.685 -5.048 -51.711 1.00 80.56 127 ALA A CA 1
ATOM 1091 C C . ALA A 1 127 ? 17.334 -3.923 -52.700 1.00 80.56 127 ALA A C 1
ATOM 1093 O O . ALA A 1 127 ? 17.025 -4.191 -53.860 1.00 80.56 127 ALA A O 1
ATOM 1094 N N . GLY A 1 128 ? 17.391 -2.663 -52.262 1.00 80.81 128 GLY A N 1
ATOM 1095 C CA . GLY A 1 128 ? 16.959 -1.506 -53.044 1.00 80.81 128 GLY A CA 1
ATOM 1096 C C . GLY A 1 128 ? 17.969 -1.053 -54.096 1.00 80.81 128 GLY A 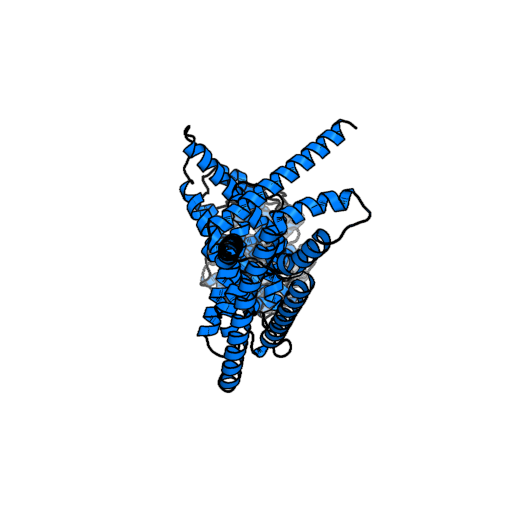C 1
ATOM 1097 O O . GLY A 1 128 ? 17.572 -0.719 -55.213 1.00 80.81 128 GLY A O 1
ATOM 1098 N N . ILE A 1 129 ? 19.273 -1.072 -53.790 1.00 86.00 129 ILE A N 1
ATOM 1099 C CA . ILE A 1 129 ? 20.295 -0.596 -54.737 1.00 86.00 129 ILE A CA 1
ATOM 1100 C C . ILE A 1 129 ? 20.325 -1.402 -56.048 1.00 86.00 129 ILE A C 1
ATOM 1102 O O . ILE A 1 129 ? 20.373 -0.760 -57.095 1.00 86.00 129 ILE A O 1
ATOM 1106 N N . PRO A 1 130 ? 20.242 -2.747 -56.069 1.00 86.06 130 PRO A N 1
ATOM 1107 C CA . PRO A 1 130 ? 20.159 -3.494 -57.327 1.00 86.06 130 PRO A CA 1
ATOM 1108 C C . PRO A 1 130 ? 19.006 -3.027 -58.231 1.00 86.06 130 PRO A C 1
ATOM 1110 O O . PRO A 1 130 ? 19.178 -2.943 -59.446 1.00 86.06 130 PRO A O 1
ATOM 1113 N N . GLY A 1 131 ? 17.863 -2.651 -57.645 1.00 83.00 131 GLY A N 1
ATOM 1114 C CA . GLY A 1 131 ? 16.735 -2.063 -58.374 1.00 83.00 131 GLY A CA 1
ATOM 1115 C C . GLY A 1 131 ? 17.035 -0.664 -58.920 1.00 83.00 131 GLY A C 1
ATOM 1116 O O . GLY A 1 131 ? 16.692 -0.366 -60.060 1.00 83.00 131 GLY A O 1
ATOM 1117 N N . ILE A 1 132 ? 17.736 0.179 -58.155 1.00 83.12 132 ILE A N 1
ATOM 1118 C CA . ILE A 1 132 ? 18.192 1.501 -58.623 1.00 83.12 132 ILE A CA 1
ATOM 1119 C C . ILE A 1 132 ? 19.190 1.351 -59.779 1.00 83.12 132 ILE A C 1
ATOM 1121 O O . ILE A 1 132 ? 19.089 2.084 -60.761 1.00 83.12 132 ILE A O 1
ATOM 1125 N N . VAL A 1 133 ? 20.114 0.387 -59.693 1.00 83.19 133 VAL A N 1
ATOM 1126 C CA . VAL A 1 133 ? 21.085 0.088 -60.758 1.00 83.19 133 VAL A CA 1
ATOM 1127 C C . VAL A 1 133 ? 20.358 -0.373 -62.021 1.00 83.19 133 VAL A C 1
ATOM 1129 O O . VAL A 1 133 ? 20.606 0.191 -63.084 1.00 83.19 133 VAL A O 1
ATOM 1132 N N . LEU A 1 134 ? 19.405 -1.306 -61.903 1.00 84.31 134 LEU A N 1
ATOM 1133 C CA . LEU A 1 134 ? 18.551 -1.731 -63.017 1.00 84.31 134 LEU A CA 1
ATOM 1134 C C . LEU A 1 134 ? 17.871 -0.526 -63.677 1.00 84.31 134 LEU A C 1
ATOM 1136 O O . LEU A 1 134 ? 18.033 -0.319 -64.875 1.00 84.31 134 LEU A O 1
ATOM 1140 N N . CYS A 1 135 ? 17.166 0.294 -62.894 1.00 79.62 135 CYS A N 1
ATOM 1141 C CA . CYS A 1 135 ? 16.447 1.453 -63.415 1.00 79.62 135 CYS A CA 1
ATOM 1142 C C . CYS A 1 135 ? 17.377 2.492 -64.061 1.00 79.62 135 CYS A C 1
ATOM 1144 O O . CYS A 1 135 ? 16.990 3.143 -65.025 1.00 79.62 135 CYS A O 1
ATOM 1146 N N . SER A 1 136 ? 18.606 2.644 -63.563 1.00 77.56 136 SER A N 1
ATOM 1147 C CA . SER A 1 136 ? 19.601 3.544 -64.159 1.00 77.56 136 SER A CA 1
ATOM 1148 C C . SER A 1 136 ? 20.211 3.021 -65.465 1.00 77.56 136 SER A C 1
ATOM 1150 O O . SER A 1 136 ? 20.675 3.819 -66.275 1.00 77.56 136 SER A O 1
ATOM 1152 N N . GLU A 1 137 ? 20.193 1.702 -65.682 1.00 77.25 137 GLU A N 1
ATOM 1153 C CA . GLU A 1 137 ? 20.683 1.041 -66.900 1.00 77.25 137 GLU A CA 1
ATOM 1154 C C . GLU A 1 137 ? 19.562 0.849 -67.952 1.00 77.25 137 GLU A C 1
ATOM 1156 O O . GLU A 1 137 ? 19.850 0.553 -69.113 1.00 77.25 137 GLU A O 1
ATOM 1161 N N . THR A 1 138 ? 18.286 1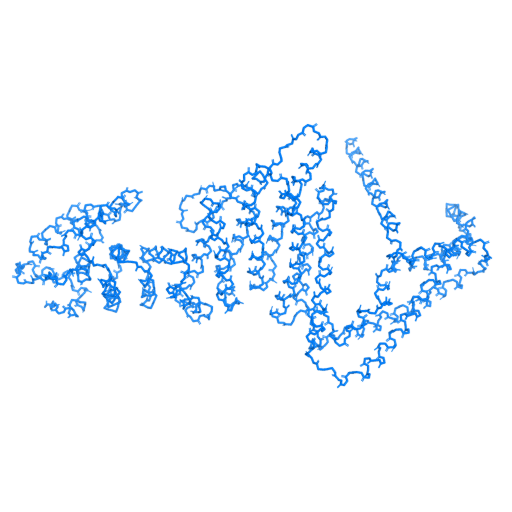.039 -67.585 1.00 77.12 138 THR A N 1
ATOM 1162 C CA . THR A 1 138 ? 17.117 0.884 -68.473 1.00 77.12 138 THR A CA 1
ATOM 1163 C C . THR A 1 138 ? 16.556 2.213 -68.976 1.00 77.12 138 THR A C 1
ATOM 1165 O O . THR A 1 138 ? 16.393 3.159 -68.212 1.00 77.12 138 THR A O 1
ATOM 1168 N N . TYR A 1 139 ? 16.153 2.261 -70.249 1.00 74.31 139 TYR A N 1
ATOM 1169 C CA . TYR A 1 139 ? 15.453 3.414 -70.819 1.00 74.31 139 TYR A CA 1
ATOM 1170 C C . TYR A 1 139 ? 13.932 3.267 -70.671 1.00 74.31 139 TYR A C 1
ATOM 1172 O O . TYR A 1 139 ? 13.338 2.336 -71.219 1.00 74.31 139 TYR A O 1
ATOM 1180 N N . PHE A 1 140 ? 13.286 4.190 -69.956 1.00 73.56 140 PHE A N 1
ATOM 1181 C CA . PHE A 1 140 ? 11.835 4.201 -69.758 1.00 73.56 140 PHE A CA 1
ATOM 1182 C C . PHE A 1 140 ? 11.118 5.043 -70.819 1.00 73.56 140 PHE A C 1
ATOM 1184 O O . PHE A 1 140 ? 11.665 5.998 -71.362 1.00 73.56 140 PHE A O 1
ATOM 1191 N N . GLN A 1 141 ? 9.842 4.748 -71.082 1.00 75.81 141 GLN A N 1
ATOM 1192 C CA . GLN A 1 141 ? 9.006 5.585 -71.958 1.00 75.81 141 GLN A CA 1
ATOM 1193 C C . GLN A 1 141 ? 8.705 6.968 -71.345 1.00 75.81 141 GLN A C 1
ATOM 1195 O O . GLN A 1 141 ? 8.443 7.928 -72.065 1.00 75.81 141 GLN A O 1
ATOM 1200 N N . SER A 1 142 ? 8.763 7.097 -70.014 1.00 71.56 142 SER A N 1
ATOM 1201 C CA . SER A 1 142 ? 8.524 8.364 -69.320 1.00 71.56 142 SER A CA 1
ATOM 1202 C C . SER A 1 142 ? 9.791 9.215 -69.224 1.00 71.56 142 SER A C 1
ATOM 1204 O O . SER A 1 142 ? 10.780 8.838 -68.593 1.00 71.56 142 SER A O 1
ATOM 1206 N N . ARG A 1 143 ? 9.719 10.432 -69.774 1.00 70.12 143 ARG A N 1
ATOM 1207 C CA . ARG A 1 143 ? 10.800 11.428 -69.719 1.00 70.12 143 ARG A CA 1
ATOM 1208 C C . ARG A 1 143 ? 11.136 11.868 -68.288 1.00 70.12 143 ARG A C 1
ATOM 1210 O O . ARG A 1 143 ? 12.293 12.152 -67.998 1.00 70.12 143 ARG A O 1
ATOM 1217 N N . ILE A 1 144 ? 10.146 11.891 -67.391 1.00 69.25 144 ILE A N 1
ATOM 1218 C CA . ILE A 1 144 ? 10.333 12.253 -65.976 1.00 69.25 144 ILE A CA 1
ATOM 1219 C C . ILE A 1 144 ? 11.181 11.190 -65.268 1.00 69.25 144 ILE A C 1
ATOM 1221 O O . ILE A 1 144 ? 12.136 11.529 -64.572 1.00 69.25 144 ILE A O 1
ATOM 1225 N N . PHE A 1 145 ? 10.885 9.908 -65.503 1.00 69.12 145 PHE A N 1
ATOM 1226 C CA . PHE A 1 145 ? 11.645 8.799 -64.923 1.00 69.12 145 PHE A CA 1
ATOM 1227 C C . PHE A 1 145 ? 13.075 8.731 -65.463 1.00 69.12 145 PHE A C 1
ATOM 1229 O O . PHE A 1 145 ? 14.007 8.579 -64.676 1.00 69.12 145 PHE A O 1
ATOM 1236 N N . ASN A 1 146 ? 13.272 8.926 -66.770 1.00 72.25 146 ASN A N 1
ATOM 1237 C CA . ASN A 1 146 ? 14.617 8.963 -67.353 1.00 72.25 146 ASN A CA 1
ATOM 1238 C C . ASN A 1 146 ? 15.465 10.105 -66.778 1.00 72.25 146 ASN A C 1
ATOM 1240 O O . ASN A 1 146 ? 16.624 9.891 -66.434 1.00 72.25 146 ASN A O 1
ATOM 1244 N N . ASN A 1 147 ? 14.890 11.300 -66.609 1.00 75.25 147 ASN A N 1
ATOM 1245 C CA . ASN A 1 147 ? 15.601 12.430 -66.006 1.00 75.25 147 ASN A CA 1
ATOM 1246 C C . ASN A 1 147 ? 15.948 12.176 -64.530 1.00 75.25 147 ASN A C 1
ATOM 1248 O O . ASN A 1 147 ? 17.030 12.546 -64.081 1.00 75.25 147 ASN A O 1
ATOM 1252 N N . PHE A 1 148 ? 15.052 11.530 -63.781 1.00 73.81 148 PHE A N 1
ATOM 1253 C CA . PHE A 1 148 ? 15.289 11.175 -62.383 1.00 73.81 148 PHE A CA 1
ATOM 1254 C C . PHE A 1 148 ? 16.412 10.134 -62.239 1.00 73.81 148 PHE A C 1
ATOM 1256 O O . PHE A 1 148 ? 17.332 10.321 -61.443 1.00 73.81 148 PHE A O 1
ATOM 1263 N N . PHE A 1 149 ? 16.394 9.070 -63.048 1.00 76.94 149 PHE A N 1
ATOM 1264 C CA . PHE A 1 149 ? 17.413 8.016 -62.997 1.00 76.94 149 PHE A CA 1
ATOM 1265 C C . PHE A 1 149 ? 18.753 8.406 -63.633 1.00 76.94 149 PHE A C 1
ATOM 1267 O O . PHE A 1 149 ? 19.786 7.867 -63.231 1.00 76.94 149 PHE A O 1
ATOM 1274 N N . ALA A 1 150 ? 18.782 9.407 -64.518 1.00 74.12 150 ALA A N 1
ATOM 1275 C CA . ALA A 1 150 ? 20.026 9.977 -65.038 1.00 74.12 150 ALA A CA 1
ATOM 1276 C C . ALA A 1 150 ? 20.930 10.531 -63.919 1.00 74.12 150 ALA A C 1
ATOM 1278 O O . ALA A 1 150 ? 22.151 10.389 -63.984 1.00 74.12 150 ALA A O 1
ATOM 1279 N N . ILE A 1 151 ? 20.349 11.087 -62.848 1.00 74.44 151 ILE A N 1
ATOM 1280 C CA . ILE A 1 151 ? 21.103 11.561 -61.674 1.00 74.44 151 ILE A CA 1
ATOM 1281 C C . ILE A 1 151 ? 21.875 10.401 -61.033 1.00 74.44 151 ILE A C 1
ATOM 1283 O O . ILE A 1 151 ? 23.057 10.537 -60.717 1.00 74.44 151 ILE A O 1
ATOM 1287 N N . PHE A 1 152 ? 21.240 9.238 -60.887 1.00 74.94 152 PHE A N 1
ATOM 1288 C CA . PHE A 1 152 ? 21.872 8.050 -60.315 1.00 74.94 152 PHE A CA 1
ATOM 1289 C C . PHE A 1 152 ? 22.890 7.421 -61.270 1.00 74.94 152 PHE A C 1
ATOM 1291 O O . PHE A 1 152 ? 23.945 6.994 -60.807 1.00 74.94 152 PHE A O 1
ATOM 1298 N N . ALA A 1 153 ? 22.644 7.450 -62.584 1.00 74.19 153 ALA A N 1
ATOM 1299 C CA . ALA A 1 153 ? 23.595 6.978 -63.591 1.00 74.19 153 ALA A CA 1
ATOM 1300 C C . ALA A 1 153 ? 24.939 7.730 -63.515 1.00 74.19 153 ALA A C 1
ATOM 1302 O O . ALA A 1 153 ? 25.998 7.108 -63.564 1.00 74.19 153 ALA A O 1
ATOM 1303 N N . THR A 1 154 ? 24.921 9.051 -63.275 1.00 78.50 154 THR A N 1
ATOM 1304 C CA . THR A 1 154 ? 26.162 9.840 -63.095 1.00 78.50 154 THR A CA 1
ATOM 1305 C C . THR A 1 154 ? 26.944 9.495 -61.824 1.00 78.50 154 THR A C 1
ATOM 1307 O O . THR A 1 154 ? 28.135 9.783 -61.733 1.00 78.50 154 THR A O 1
ATOM 1310 N N . ARG A 1 155 ? 26.298 8.863 -60.836 1.00 81.25 155 ARG A N 1
ATOM 1311 C CA . ARG A 1 155 ? 26.902 8.461 -59.554 1.00 81.25 155 ARG A CA 1
ATOM 1312 C C . ARG A 1 155 ? 26.882 6.947 -59.348 1.00 81.25 155 ARG A C 1
ATOM 1314 O O . ARG A 1 155 ? 27.036 6.482 -58.218 1.00 81.25 155 ARG A O 1
ATOM 1321 N N . ILE A 1 156 ? 26.716 6.177 -60.425 1.00 81.88 156 ILE A N 1
ATOM 1322 C CA . ILE A 1 156 ? 26.468 4.734 -60.349 1.00 81.88 156 ILE A CA 1
ATOM 1323 C C . ILE A 1 156 ? 27.604 3.992 -59.649 1.00 81.88 156 ILE A C 1
ATOM 1325 O O . ILE A 1 156 ? 27.356 3.087 -58.858 1.00 81.88 156 ILE A O 1
ATOM 1329 N N . GLN A 1 157 ? 28.841 4.448 -59.853 1.00 82.88 157 GLN A N 1
ATOM 1330 C CA . GLN A 1 157 ? 30.010 3.873 -59.207 1.00 82.88 157 GLN A CA 1
ATOM 1331 C C . GLN A 1 157 ? 29.953 4.020 -57.687 1.00 82.88 157 GLN A C 1
ATOM 1333 O O . GLN A 1 157 ? 30.167 3.052 -56.968 1.00 82.88 157 GLN A O 1
ATOM 1338 N N . TYR A 1 158 ? 29.596 5.206 -57.193 1.00 84.12 158 TYR A N 1
ATOM 1339 C CA . TYR A 1 158 ? 29.448 5.454 -55.761 1.00 84.12 158 TYR A CA 1
ATOM 1340 C C . TYR A 1 158 ? 28.348 4.573 -55.156 1.00 84.12 158 TYR A C 1
ATOM 1342 O O . TYR A 1 158 ? 28.552 3.952 -54.117 1.00 84.12 158 TYR A O 1
ATOM 1350 N N . ILE A 1 159 ? 27.216 4.443 -55.854 1.00 84.75 159 ILE A N 1
ATOM 1351 C CA . ILE A 1 159 ? 26.085 3.599 -55.444 1.00 84.75 159 ILE A CA 1
ATOM 1352 C C . ILE A 1 159 ? 26.499 2.119 -55.370 1.00 84.75 159 ILE A C 1
ATOM 1354 O O . ILE A 1 159 ? 26.213 1.451 -54.373 1.00 84.75 159 ILE A O 1
ATOM 1358 N N . LYS A 1 160 ? 27.215 1.612 -56.384 1.00 86.06 160 LYS A N 1
ATOM 1359 C CA . LYS A 1 160 ? 27.750 0.240 -56.402 1.00 86.06 160 LYS A CA 1
ATOM 1360 C C . LYS A 1 160 ? 28.779 0.016 -55.288 1.00 86.06 160 LYS A C 1
ATOM 1362 O O . LYS A 1 160 ? 28.735 -1.022 -54.630 1.00 86.06 160 LYS A O 1
ATOM 1367 N N . SER A 1 161 ? 29.652 0.990 -55.015 1.00 87.00 161 SER A N 1
ATOM 1368 C CA . SER A 1 161 ? 30.613 0.926 -53.903 1.00 87.00 161 SER A CA 1
ATOM 1369 C C . SER A 1 161 ? 29.931 0.900 -52.533 1.00 87.00 161 SER A C 1
ATOM 1371 O O . SER A 1 161 ? 30.338 0.123 -51.671 1.00 87.00 161 SER A O 1
ATOM 1373 N N . THR A 1 162 ? 28.875 1.694 -52.332 1.00 85.75 162 THR A N 1
ATOM 1374 C CA . THR A 1 162 ? 28.088 1.684 -51.089 1.00 85.75 162 THR A CA 1
ATOM 1375 C C . THR A 1 162 ? 27.375 0.353 -50.891 1.00 85.75 162 THR A C 1
ATOM 1377 O O . THR A 1 162 ? 27.436 -0.208 -49.798 1.00 85.75 162 THR A O 1
ATOM 1380 N N . TRP A 1 163 ? 26.755 -0.195 -51.939 1.00 90.81 163 TRP A N 1
ATOM 1381 C CA . TRP A 1 163 ? 26.134 -1.517 -51.863 1.00 90.81 163 TRP A CA 1
ATOM 1382 C C . TRP A 1 163 ? 27.148 -2.603 -51.504 1.00 90.81 163 TRP A C 1
ATOM 1384 O O . TRP A 1 163 ? 26.906 -3.368 -50.574 1.00 90.81 163 TRP A O 1
ATOM 1394 N N . LEU A 1 164 ? 28.300 -2.634 -52.183 1.00 89.06 164 LEU A N 1
ATOM 1395 C CA . LEU A 1 164 ? 29.332 -3.642 -51.939 1.00 89.06 164 LEU A CA 1
ATOM 1396 C C . LEU A 1 164 ? 29.880 -3.547 -50.510 1.00 89.06 164 LEU A C 1
ATOM 1398 O O . LEU A 1 164 ? 30.092 -4.569 -49.862 1.00 89.06 164 LEU A O 1
ATOM 1402 N N . ALA A 1 165 ? 30.051 -2.331 -49.988 1.00 88.00 165 ALA A N 1
ATOM 1403 C CA . ALA A 1 165 ? 30.493 -2.125 -48.616 1.00 88.00 165 ALA A CA 1
ATOM 1404 C C . ALA A 1 165 ? 29.505 -2.665 -47.582 1.00 88.00 165 ALA A C 1
ATOM 1406 O O . ALA A 1 165 ? 29.890 -3.410 -46.680 1.00 88.00 165 ALA A O 1
ATOM 1407 N N . VAL A 1 166 ? 28.227 -2.330 -47.746 1.00 87.25 166 VAL A N 1
ATOM 1408 C CA . VAL A 1 166 ? 27.151 -2.805 -46.871 1.00 87.25 166 VAL A CA 1
ATOM 1409 C C . VAL A 1 166 ? 27.008 -4.328 -46.980 1.00 87.25 166 VAL A C 1
ATOM 1411 O O . VAL A 1 166 ? 26.883 -5.001 -45.959 1.00 87.25 166 VAL A O 1
ATOM 1414 N N . PHE A 1 167 ? 27.124 -4.890 -48.187 1.00 87.44 167 PHE A N 1
ATOM 1415 C CA . PHE A 1 167 ? 27.093 -6.333 -48.427 1.00 87.44 167 PHE A CA 1
ATOM 1416 C C . PHE A 1 167 ? 28.243 -7.077 -47.729 1.00 87.44 167 PHE A C 1
ATOM 1418 O O . PHE A 1 167 ? 27.997 -8.088 -47.069 1.00 87.44 167 PHE A O 1
ATOM 1425 N N . ILE A 1 168 ? 29.482 -6.578 -47.822 1.00 88.19 168 ILE A N 1
ATOM 1426 C CA . ILE A 1 168 ? 30.655 -7.179 -47.163 1.00 88.19 168 ILE A CA 1
ATOM 1427 C C . ILE A 1 168 ? 30.486 -7.160 -45.643 1.00 88.19 168 ILE A C 1
ATOM 1429 O O . ILE A 1 168 ? 30.660 -8.191 -44.992 1.00 88.19 168 ILE A O 1
ATOM 1433 N N . VAL A 1 169 ? 30.110 -6.007 -45.079 1.00 85.62 169 VAL A N 1
ATOM 1434 C CA . VAL A 1 169 ? 29.914 -5.863 -43.630 1.00 85.62 169 VAL A CA 1
ATOM 1435 C C . VAL A 1 169 ? 28.818 -6.814 -43.149 1.00 85.62 169 VAL A C 1
ATOM 1437 O O . VAL A 1 169 ? 29.044 -7.573 -42.208 1.00 85.62 169 VAL A O 1
ATOM 1440 N N . SER A 1 170 ? 27.663 -6.854 -43.819 1.00 83.00 170 SER A N 1
ATOM 1441 C CA . SER A 1 170 ? 26.589 -7.789 -43.468 1.00 83.00 170 SER A CA 1
ATOM 1442 C C . SER A 1 170 ? 27.003 -9.254 -43.604 1.00 83.00 170 SER A C 1
ATOM 1444 O O . SER A 1 170 ? 26.704 -10.041 -42.712 1.00 83.00 170 SER A O 1
ATOM 1446 N N . SER A 1 171 ? 27.725 -9.624 -44.663 1.00 85.19 171 SER A N 1
ATOM 1447 C CA . SER A 1 171 ? 28.191 -11.003 -44.877 1.00 85.19 171 SER A CA 1
ATOM 1448 C C . SER A 1 171 ? 29.149 -11.464 -43.780 1.00 85.19 171 SER A C 1
ATOM 1450 O O . SER A 1 171 ? 29.057 -12.602 -43.314 1.00 85.19 171 SER A O 1
ATOM 1452 N N . PHE A 1 172 ? 30.030 -10.574 -43.316 1.00 84.06 172 PHE A N 1
ATOM 1453 C CA . PHE A 1 172 ? 30.937 -10.856 -42.207 1.00 84.06 172 PHE A CA 1
ATOM 1454 C C . PHE A 1 172 ? 30.171 -11.126 -40.905 1.00 84.06 172 PHE A C 1
ATOM 1456 O O . PHE A 1 172 ? 30.419 -12.135 -40.246 1.00 84.06 172 PHE A O 1
ATOM 1463 N N . PHE A 1 173 ? 29.178 -10.290 -40.580 1.00 78.69 173 PHE A N 1
ATOM 1464 C CA . PHE A 1 173 ? 28.317 -10.513 -39.416 1.00 78.69 173 PHE A CA 1
ATOM 1465 C C . PHE A 1 173 ? 27.500 -11.807 -39.531 1.00 78.69 173 PHE A C 1
ATOM 1467 O O . PHE A 1 173 ? 27.462 -12.566 -38.567 1.00 78.69 173 PHE A O 1
ATOM 1474 N N . CYS A 1 174 ? 26.904 -12.107 -40.692 1.00 79.56 174 CYS A N 1
ATOM 1475 C CA . CYS A 1 174 ? 26.184 -13.369 -40.921 1.00 79.56 174 CYS A CA 1
ATOM 1476 C C . CYS A 1 174 ? 27.082 -14.590 -40.702 1.00 79.56 174 CYS A C 1
ATOM 1478 O O . CYS A 1 174 ? 26.676 -15.557 -40.063 1.00 79.56 174 CYS A O 1
ATOM 1480 N N . THR A 1 175 ? 28.311 -14.539 -41.218 1.00 82.56 175 THR A N 1
ATOM 1481 C CA . THR A 1 175 ? 29.275 -15.638 -41.088 1.00 82.56 175 THR A CA 1
ATOM 1482 C C . THR A 1 175 ? 29.687 -15.835 -39.632 1.00 82.56 175 THR A C 1
ATOM 1484 O O . THR A 1 175 ? 29.670 -16.960 -39.137 1.00 82.56 175 THR A O 1
ATOM 1487 N N . ALA A 1 176 ? 29.995 -14.749 -38.918 1.00 81.56 176 ALA A N 1
ATOM 1488 C CA . ALA A 1 176 ? 30.332 -14.814 -37.500 1.00 81.56 176 ALA A CA 1
ATOM 1489 C C . ALA A 1 176 ? 29.165 -15.358 -36.656 1.00 81.56 176 ALA A C 1
ATOM 1491 O O . ALA A 1 176 ? 29.366 -16.228 -35.812 1.00 81.56 176 ALA A O 1
ATOM 1492 N N . LEU A 1 177 ? 27.933 -14.920 -36.939 1.00 77.81 177 LEU A N 1
ATOM 1493 C CA . LEU A 1 177 ? 26.727 -15.426 -36.282 1.00 77.81 177 LEU A CA 1
ATOM 1494 C C . LEU A 1 177 ? 26.506 -16.915 -36.523 1.00 77.81 177 LEU A C 1
ATOM 1496 O O . LEU A 1 177 ? 26.160 -17.621 -35.580 1.00 77.81 177 LEU A O 1
ATOM 1500 N N . LEU A 1 178 ? 26.709 -17.404 -37.748 1.00 78.88 178 LEU A N 1
ATOM 1501 C CA . LEU A 1 178 ? 26.605 -18.832 -38.055 1.00 78.88 178 LEU A CA 1
ATOM 1502 C C . LEU A 1 178 ? 27.620 -19.648 -37.255 1.00 78.88 178 LEU A C 1
ATOM 1504 O O . LEU A 1 178 ? 27.239 -20.630 -36.621 1.00 78.88 178 LEU A O 1
ATOM 1508 N N . ILE A 1 179 ? 28.888 -19.227 -37.247 1.00 78.12 179 ILE A N 1
ATOM 1509 C CA . ILE A 1 179 ? 29.962 -19.917 -36.517 1.00 78.12 179 ILE A CA 1
ATOM 1510 C C . ILE A 1 179 ? 29.633 -19.990 -35.023 1.00 78.12 179 ILE A C 1
ATOM 1512 O O . ILE A 1 179 ? 29.689 -21.066 -34.427 1.00 78.12 179 ILE A O 1
ATOM 1516 N N . GLU A 1 180 ? 29.233 -18.871 -34.424 1.00 77.25 180 GLU A N 1
ATOM 1517 C CA . GLU A 1 180 ? 28.888 -18.807 -33.002 1.00 77.25 180 GLU A CA 1
ATOM 1518 C C . GLU A 1 180 ? 27.628 -19.598 -32.667 1.00 77.25 180 GLU A C 1
ATOM 1520 O O . GLU A 1 180 ? 27.594 -20.309 -31.665 1.00 77.25 180 GLU A O 1
ATOM 1525 N N . SER A 1 181 ? 26.605 -19.541 -33.520 1.00 70.88 181 SER A N 1
ATOM 1526 C CA . SER A 1 181 ? 25.368 -20.308 -33.335 1.00 70.88 181 SER A CA 1
ATOM 1527 C C . SER A 1 181 ? 25.640 -21.815 -33.347 1.00 70.88 181 SER A C 1
ATOM 1529 O O . SER A 1 181 ? 25.091 -22.551 -32.523 1.00 70.88 181 SER A O 1
ATOM 1531 N N . VAL A 1 182 ? 26.534 -22.278 -34.228 1.00 71.19 182 VAL A N 1
ATOM 1532 C CA . VAL A 1 182 ? 26.983 -23.678 -34.288 1.00 71.19 182 VAL A CA 1
ATOM 1533 C C . VAL A 1 182 ? 27.824 -24.042 -33.060 1.00 71.19 182 VAL A C 1
ATOM 1535 O O . VAL A 1 182 ? 27.578 -25.076 -32.435 1.00 71.19 182 VAL A O 1
ATOM 1538 N N . ALA A 1 183 ? 28.778 -23.195 -32.665 1.00 70.38 183 ALA A N 1
ATOM 1539 C CA . ALA A 1 183 ? 29.635 -23.434 -31.503 1.00 70.38 183 ALA A CA 1
ATOM 1540 C C . ALA A 1 183 ? 28.834 -23.490 -30.192 1.00 70.38 183 ALA A C 1
ATOM 1542 O O . ALA A 1 183 ? 29.037 -24.382 -29.363 1.00 70.38 183 ALA A O 1
ATOM 1543 N N . LEU A 1 184 ? 27.886 -22.569 -30.011 1.00 65.81 184 LEU A N 1
ATOM 1544 C CA . LEU A 1 184 ? 26.984 -22.541 -28.864 1.00 65.81 184 LEU A CA 1
ATOM 1545 C C . LEU A 1 184 ? 26.057 -23.756 -28.847 1.00 65.81 184 LEU A C 1
ATOM 1547 O O . LEU A 1 184 ? 25.878 -24.348 -27.787 1.00 65.81 184 LEU A O 1
ATOM 1551 N N . SER A 1 185 ? 25.528 -24.175 -29.999 1.00 60.88 185 SER A N 1
ATOM 1552 C CA . SER A 1 185 ? 24.698 -25.381 -30.102 1.00 60.88 185 SER A CA 1
ATOM 1553 C C . SER A 1 185 ? 25.467 -26.653 -29.753 1.00 60.88 185 SER A C 1
ATOM 1555 O O . SER A 1 185 ? 24.972 -27.484 -28.997 1.00 60.88 185 SER A O 1
ATOM 1557 N N . SER A 1 186 ? 26.697 -26.794 -30.250 1.00 56.91 186 SER A N 1
ATOM 1558 C CA . SER A 1 186 ? 27.573 -27.927 -29.923 1.00 56.91 186 SER A CA 1
ATOM 1559 C C . SER A 1 186 ? 27.884 -27.987 -28.421 1.00 56.91 186 SER A C 1
ATOM 1561 O O . SER A 1 186 ? 27.764 -29.037 -27.783 1.00 56.91 186 SER A O 1
ATOM 1563 N N . ASN A 1 187 ? 28.189 -26.830 -27.822 1.00 57.34 187 ASN A N 1
ATOM 1564 C CA . ASN A 1 187 ? 28.437 -26.694 -26.386 1.00 57.34 187 ASN A CA 1
ATOM 1565 C C . ASN A 1 187 ? 27.181 -26.933 -25.529 1.00 57.34 187 ASN A C 1
ATOM 1567 O O . ASN A 1 187 ? 27.278 -27.468 -24.424 1.00 57.34 187 ASN A O 1
ATOM 1571 N N . ALA A 1 188 ? 26.005 -26.520 -26.004 1.00 54.34 188 ALA A N 1
ATOM 1572 C CA . ALA A 1 188 ? 24.732 -26.748 -25.325 1.00 54.34 188 ALA A CA 1
ATOM 1573 C C . ALA A 1 188 ? 24.343 -28.231 -25.374 1.00 54.34 188 ALA A C 1
ATOM 1575 O O . ALA A 1 188 ? 23.964 -28.795 -24.351 1.00 54.34 188 ALA A O 1
ATOM 1576 N N . PHE A 1 189 ? 24.524 -28.886 -26.524 1.00 44.50 189 PHE A N 1
ATOM 1577 C CA . PHE A 1 189 ? 24.289 -30.320 -26.691 1.00 44.50 189 PHE A CA 1
ATOM 1578 C C . PHE A 1 189 ? 25.156 -31.150 -25.733 1.00 44.50 189 PHE A C 1
ATOM 1580 O O . PHE A 1 189 ? 24.640 -32.003 -25.014 1.00 44.50 189 PHE A O 1
ATOM 1587 N N . THR A 1 190 ? 26.450 -30.833 -25.625 1.00 44.44 190 THR A N 1
ATOM 1588 C CA . THR A 1 190 ? 27.380 -31.520 -24.706 1.00 44.44 190 THR A CA 1
ATOM 1589 C C . THR A 1 190 ? 27.094 -31.263 -23.225 1.00 44.44 190 THR A C 1
ATOM 1591 O O . THR A 1 190 ? 27.366 -32.130 -22.397 1.00 44.44 190 THR A O 1
ATOM 1594 N N . ARG A 1 191 ? 26.532 -30.102 -22.862 1.00 42.34 191 ARG A N 1
ATOM 1595 C CA . ARG A 1 191 ? 26.221 -29.742 -21.462 1.00 42.34 191 ARG A CA 1
ATOM 1596 C C . ARG A 1 191 ? 24.786 -30.043 -21.034 1.00 42.34 191 ARG A C 1
ATOM 1598 O O . ARG A 1 191 ? 24.494 -29.952 -19.843 1.00 42.34 191 ARG A O 1
ATOM 1605 N N . SER A 1 192 ? 23.906 -30.402 -21.967 1.00 43.53 192 SER A N 1
ATOM 1606 C CA . SER A 1 192 ? 22.478 -30.650 -21.720 1.00 43.53 192 SER A CA 1
ATOM 1607 C C . SER A 1 192 ? 22.212 -31.700 -20.629 1.00 43.53 192 SER A C 1
ATOM 1609 O O . SER A 1 192 ? 21.234 -31.579 -19.898 1.00 43.53 192 SER A O 1
ATOM 1611 N N . TYR A 1 193 ? 23.132 -32.652 -20.440 1.00 38.34 193 TYR A N 1
ATOM 1612 C CA . TYR A 1 193 ? 23.071 -33.697 -19.410 1.00 38.34 193 TYR A CA 1
ATOM 1613 C C . TYR A 1 193 ? 23.469 -33.243 -17.989 1.00 38.34 193 TYR A C 1
ATOM 1615 O O . TYR A 1 193 ? 23.279 -34.000 -17.041 1.00 38.34 193 TYR A O 1
ATOM 1623 N N . LEU A 1 194 ? 24.043 -32.044 -17.817 1.00 39.59 194 LEU A N 1
ATOM 1624 C CA . LEU A 1 194 ? 24.650 -31.588 -16.551 1.00 39.59 194 LEU A CA 1
ATOM 1625 C C . LEU A 1 194 ? 23.904 -30.431 -15.863 1.00 39.59 194 LEU A C 1
ATOM 1627 O O . LEU A 1 194 ? 24.222 -30.095 -14.723 1.00 39.59 194 LEU A O 1
ATOM 1631 N N . TYR A 1 195 ? 22.935 -29.799 -16.528 1.00 44.97 195 TYR A N 1
ATOM 1632 C CA . TYR A 1 195 ? 22.254 -28.618 -15.989 1.00 44.97 195 TYR A CA 1
ATOM 1633 C C . TYR A 1 195 ? 21.176 -29.004 -14.961 1.00 44.97 195 TYR A C 1
ATOM 1635 O O . TYR A 1 195 ? 20.060 -29.370 -15.326 1.00 44.97 195 TYR A O 1
ATOM 1643 N N . LYS A 1 196 ? 21.508 -28.883 -13.667 1.00 45.50 196 LYS A N 1
ATOM 1644 C CA . LYS A 1 196 ? 20.524 -28.792 -12.575 1.00 45.50 196 LYS A CA 1
ATOM 1645 C C . LYS A 1 196 ? 19.934 -27.380 -12.530 1.00 45.50 196 LYS A C 1
ATOM 1647 O O . LYS A 1 196 ? 20.664 -26.399 -12.628 1.00 45.50 196 LYS A O 1
ATOM 1652 N N . THR A 1 197 ? 18.624 -27.303 -12.334 1.00 48.28 197 THR A N 1
ATOM 1653 C CA . THR A 1 197 ? 17.740 -26.121 -12.318 1.00 48.28 197 THR A CA 1
ATOM 1654 C C . THR A 1 197 ? 17.982 -25.112 -11.181 1.00 48.28 197 THR A C 1
ATOM 1656 O O . THR A 1 197 ? 17.132 -24.274 -10.927 1.00 48.28 197 THR A O 1
ATOM 1659 N N . THR A 1 198 ? 19.125 -25.151 -10.495 1.00 52.59 198 THR A N 1
ATOM 1660 C CA . THR A 1 198 ? 19.382 -24.363 -9.274 1.00 52.59 198 THR A CA 1
ATOM 1661 C C . THR A 1 198 ? 20.774 -23.729 -9.295 1.00 52.59 198 THR A C 1
ATOM 1663 O O . THR A 1 198 ? 21.625 -24.063 -8.468 1.00 52.59 198 THR A O 1
ATOM 1666 N N . ASN A 1 199 ? 21.054 -22.850 -10.261 1.00 65.56 199 ASN A N 1
ATOM 1667 C CA . ASN A 1 199 ? 22.290 -22.065 -10.269 1.00 65.56 199 ASN A CA 1
ATOM 1668 C C . ASN A 1 199 ? 21.995 -20.603 -9.901 1.00 65.56 199 ASN A C 1
ATOM 1670 O O . ASN A 1 199 ? 21.755 -19.771 -10.773 1.00 65.56 199 ASN A O 1
ATOM 1674 N N . GLN A 1 200 ? 22.059 -20.289 -8.603 1.00 68.62 200 GLN A N 1
ATOM 1675 C CA . GLN A 1 200 ? 21.806 -18.949 -8.042 1.00 68.62 200 GLN A CA 1
ATOM 1676 C C . GLN A 1 200 ? 22.617 -17.830 -8.728 1.00 68.62 200 GLN A C 1
ATOM 1678 O O . GLN A 1 200 ? 22.176 -16.684 -8.806 1.00 68.62 200 GLN A O 1
ATOM 1683 N N . TYR A 1 201 ? 23.804 -18.149 -9.258 1.00 70.56 201 TYR A N 1
ATOM 1684 C CA . TYR A 1 201 ? 24.627 -17.189 -9.997 1.00 70.56 201 TYR A CA 1
ATOM 1685 C C . TYR A 1 201 ? 23.982 -16.750 -11.324 1.00 70.56 201 TYR A C 1
ATOM 1687 O O . TYR A 1 201 ? 24.053 -15.575 -11.690 1.00 70.56 201 TYR A O 1
ATOM 1695 N N . GLU A 1 202 ? 23.346 -17.675 -12.048 1.00 69.00 202 GLU A N 1
ATOM 1696 C CA . GLU A 1 202 ? 22.672 -17.380 -13.319 1.00 69.00 202 GLU A CA 1
ATOM 1697 C C . GLU A 1 202 ? 21.396 -16.555 -13.085 1.00 69.00 202 GLU A C 1
ATOM 1699 O O . GLU A 1 202 ? 21.166 -15.579 -13.801 1.00 69.00 202 GLU A O 1
ATOM 1704 N N . GLU A 1 203 ? 20.635 -16.850 -12.027 1.00 72.38 203 GLU A N 1
ATOM 1705 C CA . GLU A 1 203 ? 19.476 -16.047 -11.600 1.00 72.38 203 GLU A CA 1
ATOM 1706 C C . GLU A 1 203 ? 19.872 -14.608 -11.240 1.00 72.38 203 GLU A C 1
ATOM 1708 O O . GLU A 1 203 ? 19.260 -13.649 -11.718 1.00 72.38 203 GLU A O 1
ATOM 1713 N N . TYR A 1 204 ? 20.945 -14.431 -10.458 1.00 76.94 204 TYR A N 1
ATOM 1714 C CA . TYR A 1 204 ? 21.472 -13.103 -10.129 1.00 76.94 204 TYR A CA 1
ATOM 1715 C C . TYR A 1 204 ? 21.871 -12.320 -11.386 1.00 76.94 204 TYR A C 1
ATOM 1717 O O . TYR A 1 204 ? 21.585 -11.124 -11.510 1.00 76.94 204 TYR A O 1
ATOM 1725 N N . LYS A 1 205 ? 22.505 -12.994 -12.351 1.00 75.56 205 LYS A N 1
ATOM 1726 C CA . LYS A 1 205 ? 22.898 -12.377 -13.617 1.00 75.56 205 LYS A CA 1
ATOM 1727 C C . LYS A 1 205 ? 21.684 -11.906 -14.423 1.00 75.56 205 LYS A C 1
ATOM 1729 O O . LYS A 1 205 ? 21.707 -10.783 -14.926 1.00 75.56 205 LYS A O 1
ATOM 1734 N N . ILE A 1 206 ? 20.621 -12.708 -14.486 1.00 72.81 206 ILE A N 1
ATOM 1735 C CA . ILE A 1 206 ? 19.355 -12.334 -15.137 1.00 72.81 206 ILE A CA 1
ATOM 1736 C C . ILE A 1 206 ? 18.738 -11.107 -14.460 1.00 72.81 206 ILE A C 1
ATOM 1738 O O . ILE A 1 206 ? 18.403 -10.139 -15.147 1.00 72.81 206 ILE A O 1
ATOM 1742 N N . LYS A 1 207 ? 18.662 -11.088 -13.120 1.00 78.25 207 LYS A N 1
ATOM 1743 C CA . LYS A 1 207 ? 18.168 -9.919 -12.366 1.00 78.25 207 LYS A CA 1
ATOM 1744 C C . LYS A 1 207 ? 18.941 -8.650 -12.733 1.00 78.25 207 LYS A C 1
ATOM 1746 O O . LYS A 1 207 ? 18.344 -7.593 -12.947 1.00 78.25 207 LYS A O 1
ATOM 1751 N N . LEU A 1 208 ? 20.266 -8.745 -12.851 1.00 77.00 208 LEU A N 1
ATOM 1752 C CA . LEU A 1 208 ? 21.129 -7.615 -13.197 1.00 77.00 208 LEU A CA 1
ATOM 1753 C C . LEU A 1 208 ? 20.920 -7.133 -14.644 1.00 77.00 208 LEU A C 1
ATOM 1755 O O . LEU A 1 208 ? 20.926 -5.925 -14.900 1.00 77.00 208 LEU A O 1
ATOM 1759 N N . GLU A 1 209 ? 20.703 -8.041 -15.596 1.00 74.44 209 GLU A N 1
ATOM 1760 C CA . GLU A 1 209 ? 20.368 -7.680 -16.979 1.00 74.44 209 GLU A CA 1
ATOM 1761 C C . GLU A 1 209 ? 19.002 -7.007 -17.096 1.00 74.44 209 GLU A C 1
ATOM 1763 O O . GLU A 1 209 ? 18.906 -5.952 -17.733 1.00 74.44 209 GLU A O 1
ATOM 1768 N N . LEU A 1 210 ? 17.985 -7.562 -16.434 1.00 79.06 210 LEU A N 1
ATOM 1769 C CA . LEU A 1 210 ? 16.648 -6.979 -16.360 1.00 79.06 210 LEU A CA 1
ATOM 1770 C C . LEU A 1 210 ? 16.707 -5.567 -15.769 1.00 79.06 210 LEU A C 1
ATOM 1772 O O . LEU A 1 210 ? 16.209 -4.623 -16.378 1.00 79.06 210 LEU A O 1
ATOM 1776 N N . THR A 1 211 ? 17.411 -5.403 -14.648 1.00 78.62 211 THR A N 1
ATOM 1777 C CA . THR A 1 211 ? 17.635 -4.099 -14.003 1.00 78.62 211 THR A CA 1
ATOM 1778 C C . THR A 1 211 ? 18.267 -3.106 -14.988 1.00 78.62 211 THR A C 1
ATOM 1780 O O . THR A 1 211 ? 17.794 -1.985 -15.175 1.00 78.62 211 THR A O 1
ATOM 1783 N N . ASN A 1 212 ? 19.325 -3.513 -15.694 1.00 76.00 212 ASN A N 1
ATOM 1784 C CA . ASN A 1 212 ? 19.998 -2.652 -16.670 1.00 76.00 212 ASN A CA 1
ATOM 1785 C C . ASN A 1 212 ? 19.112 -2.295 -17.872 1.00 76.00 212 ASN A C 1
ATOM 1787 O O . ASN A 1 212 ? 19.231 -1.195 -18.423 1.00 76.00 212 ASN A O 1
ATOM 1791 N N . TYR A 1 213 ? 18.264 -3.220 -18.319 1.00 76.81 213 TYR A N 1
ATOM 1792 C CA . TYR A 1 213 ? 17.316 -2.988 -19.402 1.00 76.81 213 TYR A CA 1
ATOM 1793 C C . TYR A 1 213 ? 16.224 -2.004 -18.972 1.00 76.81 213 TYR A C 1
ATOM 1795 O O . TYR A 1 213 ? 16.057 -0.966 -19.619 1.00 76.81 213 TYR A O 1
ATOM 1803 N N . SER A 1 214 ? 15.576 -2.252 -17.834 1.00 80.00 214 SER A N 1
ATOM 1804 C CA . SER A 1 214 ? 14.566 -1.368 -17.246 1.00 80.00 214 SER A CA 1
ATOM 1805 C C . SER A 1 214 ? 15.125 0.031 -16.993 1.00 80.00 214 SER A C 1
ATOM 1807 O O . SER A 1 214 ? 14.507 1.027 -17.369 1.00 80.00 214 SER A O 1
ATOM 1809 N N . GLN A 1 215 ? 16.361 0.142 -16.495 1.00 86.69 215 GLN A N 1
ATOM 1810 C CA . GLN A 1 215 ? 17.023 1.436 -16.317 1.00 86.69 215 GLN A CA 1
ATOM 1811 C C . GLN A 1 215 ? 17.168 2.216 -17.637 1.00 86.69 215 GLN A C 1
ATOM 1813 O O . GLN A 1 215 ? 17.074 3.444 -17.646 1.00 86.69 215 GLN A O 1
ATOM 1818 N N . LYS A 1 216 ? 17.411 1.547 -18.773 1.00 81.56 216 LYS A N 1
ATOM 1819 C CA . LYS A 1 216 ? 17.469 2.228 -20.081 1.00 81.56 216 LYS A CA 1
ATOM 1820 C C . LYS A 1 216 ? 16.099 2.748 -20.500 1.00 81.56 216 LYS A C 1
ATOM 1822 O O . LYS A 1 216 ? 16.035 3.854 -21.028 1.00 81.56 216 LYS A O 1
ATOM 1827 N N . LEU A 1 217 ? 15.037 1.985 -20.249 1.00 81.88 217 LEU A N 1
ATOM 1828 C CA . LEU A 1 217 ? 13.670 2.395 -20.564 1.00 81.88 217 LEU A CA 1
ATOM 1829 C C . LEU A 1 217 ? 13.251 3.619 -19.742 1.00 81.88 217 LEU A C 1
ATOM 1831 O O . LEU A 1 217 ? 12.853 4.637 -20.308 1.00 81.88 217 LEU A O 1
ATOM 1835 N N . PHE A 1 218 ? 13.449 3.582 -18.424 1.00 89.12 218 PHE A N 1
ATOM 1836 C CA . PHE A 1 218 ? 13.133 4.716 -17.553 1.00 89.12 218 PHE A CA 1
ATOM 1837 C C . PHE A 1 218 ? 14.008 5.948 -17.839 1.00 89.12 218 PHE A C 1
ATOM 1839 O O . PHE A 1 218 ? 13.527 7.075 -17.748 1.00 89.12 218 PHE A O 1
ATOM 1846 N N . LYS A 1 219 ? 15.267 5.785 -18.280 1.00 88.06 219 LYS A N 1
ATOM 1847 C CA . LYS A 1 219 ? 16.100 6.918 -18.741 1.00 88.06 219 LYS A CA 1
ATOM 1848 C C . LYS A 1 219 ? 15.502 7.648 -19.946 1.00 88.06 219 LYS A C 1
ATOM 1850 O O . LYS A 1 219 ? 15.782 8.833 -20.117 1.00 88.06 219 LYS A O 1
ATOM 1855 N N . THR A 1 220 ? 14.701 6.972 -20.767 1.00 84.56 220 THR A N 1
ATOM 1856 C CA . THR A 1 220 ? 13.962 7.608 -21.865 1.00 84.56 220 THR A CA 1
ATOM 1857 C C . THR A 1 220 ? 12.813 8.463 -21.330 1.00 84.56 220 THR A C 1
ATOM 1859 O O . THR A 1 220 ? 12.676 9.612 -21.750 1.00 84.56 220 THR A O 1
ATOM 1862 N N . ILE A 1 221 ? 12.051 7.957 -20.351 1.00 88.88 221 ILE A N 1
ATOM 1863 C CA . ILE A 1 221 ? 10.968 8.701 -19.681 1.00 88.88 221 ILE A CA 1
ATOM 1864 C C . ILE A 1 221 ? 11.507 9.934 -18.954 1.00 88.88 221 ILE A C 1
ATOM 1866 O O . ILE A 1 221 ? 10.979 11.031 -19.111 1.00 88.88 221 ILE A O 1
ATOM 1870 N N . PHE A 1 222 ? 12.615 9.784 -18.237 1.00 87.12 222 PHE A N 1
ATOM 1871 C CA . PHE A 1 222 ? 13.271 10.866 -17.504 1.00 87.12 222 PHE A CA 1
ATOM 1872 C C . PHE A 1 222 ? 14.368 11.573 -18.320 1.00 87.12 222 PHE A C 1
ATOM 1874 O O . PHE A 1 222 ? 15.326 12.128 -17.771 1.00 87.12 222 PHE A O 1
ATOM 1881 N N . SER A 1 223 ? 14.265 11.533 -19.651 1.00 85.00 223 SER A N 1
ATOM 1882 C CA . SER A 1 223 ? 15.254 12.138 -20.540 1.00 85.00 223 SER A CA 1
ATOM 1883 C C . SER A 1 223 ? 15.235 13.666 -20.466 1.00 85.00 223 SER A C 1
ATOM 1885 O O . SER A 1 223 ? 14.241 14.292 -20.098 1.00 85.00 223 SER A O 1
ATOM 1887 N N . PHE A 1 224 ? 16.339 14.298 -20.882 1.00 73.38 224 PHE A N 1
ATOM 1888 C CA . PHE A 1 224 ? 16.430 15.760 -20.925 1.00 73.38 224 PHE A CA 1
ATOM 1889 C C . PHE A 1 224 ? 15.302 16.392 -21.750 1.00 73.38 224 PHE A C 1
ATOM 1891 O O . PHE A 1 224 ? 14.780 17.420 -21.339 1.00 73.38 224 PHE A O 1
ATOM 1898 N N . LYS A 1 225 ? 14.888 15.749 -22.854 1.00 78.25 225 LYS A N 1
ATOM 1899 C CA . LYS A 1 225 ? 13.773 16.183 -23.710 1.00 78.25 225 LYS A CA 1
ATOM 1900 C C . LYS A 1 225 ? 12.469 16.328 -22.917 1.00 78.25 225 LYS A C 1
ATOM 1902 O O . LYS A 1 225 ? 11.774 17.328 -23.074 1.00 78.25 225 LYS A O 1
ATOM 1907 N N . ASN A 1 226 ? 12.182 15.365 -22.044 1.00 81.19 226 ASN A N 1
ATOM 1908 C CA . ASN A 1 226 ? 10.963 15.349 -21.238 1.00 81.19 226 ASN A CA 1
ATOM 1909 C C . ASN A 1 226 ? 11.058 16.346 -20.082 1.00 81.19 226 ASN A C 1
ATOM 1911 O O . ASN A 1 226 ? 10.085 17.029 -19.790 1.00 81.19 226 ASN A O 1
ATOM 1915 N N . ILE A 1 227 ? 12.253 16.524 -19.502 1.00 76.69 227 ILE A N 1
ATOM 1916 C CA . ILE A 1 227 ? 12.501 17.573 -18.502 1.00 76.69 227 ILE A CA 1
ATOM 1917 C C . ILE A 1 227 ? 12.202 18.960 -19.082 1.00 76.69 227 ILE A C 1
ATOM 1919 O O . ILE A 1 227 ? 11.608 19.776 -18.406 1.00 76.69 227 ILE A O 1
ATOM 1923 N N . ILE A 1 228 ? 12.568 19.269 -20.325 1.00 74.31 228 ILE A N 1
ATOM 1924 C CA . ILE A 1 228 ? 12.252 20.585 -20.918 1.00 74.31 228 ILE A CA 1
ATOM 1925 C C . ILE A 1 228 ? 10.879 20.643 -21.602 1.00 74.31 228 ILE A C 1
ATOM 1927 O O . ILE A 1 228 ? 10.619 21.579 -22.355 1.00 74.31 228 ILE A O 1
ATOM 1931 N N . ASN A 1 229 ? 10.010 19.659 -21.342 1.00 72.69 229 ASN A N 1
ATOM 1932 C CA . ASN A 1 229 ? 8.650 19.560 -21.874 1.00 72.69 229 ASN A CA 1
ATOM 1933 C C . ASN A 1 229 ? 8.566 19.645 -23.416 1.00 72.69 229 ASN A C 1
ATOM 1935 O O . ASN A 1 229 ? 7.655 20.250 -23.976 1.00 72.69 229 ASN A O 1
ATOM 1939 N N . LEU A 1 230 ? 9.544 19.061 -24.121 1.00 67.25 230 LEU A N 1
ATOM 1940 C CA . LEU A 1 230 ? 9.576 19.015 -25.593 1.00 67.25 230 LEU A CA 1
ATOM 1941 C C . LEU A 1 230 ? 8.934 17.752 -26.183 1.00 67.25 230 LEU A C 1
ATOM 1943 O O . LEU A 1 230 ? 8.916 17.582 -27.406 1.00 67.25 230 LEU A O 1
ATOM 1947 N N . ASP A 1 231 ? 8.461 16.835 -25.344 1.00 67.56 231 ASP A N 1
ATOM 1948 C CA . ASP A 1 231 ? 7.826 15.596 -25.781 1.00 67.56 231 ASP A CA 1
ATOM 1949 C C . ASP A 1 231 ? 6.313 15.674 -25.598 1.00 67.56 231 ASP A C 1
ATOM 1951 O O . ASP A 1 231 ? 5.812 15.664 -24.480 1.00 67.56 231 ASP A O 1
ATOM 1955 N N . CYS A 1 232 ? 5.585 15.764 -26.713 1.00 62.34 232 CYS A N 1
ATOM 1956 C CA . CYS A 1 232 ? 4.126 15.876 -26.700 1.00 62.34 232 CYS A CA 1
ATOM 1957 C C . CYS A 1 232 ? 3.431 14.587 -26.223 1.00 62.34 232 CYS A C 1
ATOM 1959 O O . CYS A 1 232 ? 2.272 14.646 -25.831 1.00 62.34 232 CYS A O 1
ATOM 1961 N N . ASP A 1 233 ? 4.143 13.454 -26.223 1.00 81.38 233 ASP A N 1
ATOM 1962 C CA . ASP A 1 233 ? 3.578 12.118 -25.996 1.00 81.38 233 ASP A CA 1
ATOM 1963 C C . ASP A 1 233 ? 4.000 11.510 -24.642 1.00 81.38 233 ASP A C 1
ATOM 1965 O O . ASP A 1 233 ? 3.950 10.295 -24.459 1.00 81.38 233 ASP A O 1
ATOM 1969 N N . PHE A 1 234 ? 4.427 12.334 -23.673 1.00 86.31 234 PHE A N 1
ATOM 1970 C CA . PHE A 1 234 ? 4.946 11.864 -22.379 1.00 86.31 234 PHE A CA 1
ATOM 1971 C C . PHE A 1 234 ? 4.012 10.862 -21.676 1.00 86.31 234 PHE A C 1
ATOM 1973 O O . PHE A 1 234 ? 4.453 9.777 -21.301 1.00 86.31 234 PHE A O 1
ATOM 1980 N N . TYR A 1 235 ? 2.723 11.190 -21.541 1.00 88.00 235 TYR A N 1
ATOM 1981 C CA . TYR A 1 235 ? 1.748 10.328 -20.861 1.00 88.00 235 TYR A CA 1
ATOM 1982 C C . TYR A 1 235 ? 1.571 8.973 -21.562 1.00 88.00 235 TYR A C 1
ATOM 1984 O O . TYR A 1 235 ? 1.555 7.940 -20.895 1.00 88.00 235 TYR A O 1
ATOM 1992 N N . ALA A 1 236 ? 1.525 8.965 -22.899 1.00 86.44 236 ALA A N 1
ATOM 1993 C CA . ALA A 1 236 ? 1.426 7.743 -23.698 1.00 86.44 236 ALA A CA 1
ATOM 1994 C C . ALA A 1 236 ? 2.706 6.892 -23.609 1.00 86.44 236 ALA A C 1
ATOM 1996 O O . ALA A 1 236 ? 2.646 5.662 -23.570 1.00 86.44 236 ALA A O 1
ATOM 1997 N N . ASN A 1 237 ? 3.874 7.537 -23.524 1.00 87.06 237 ASN A N 1
ATOM 1998 C CA . ASN A 1 237 ? 5.153 6.857 -23.331 1.00 87.06 237 ASN A CA 1
ATOM 1999 C C . ASN A 1 237 ? 5.233 6.187 -21.950 1.00 87.06 237 ASN A C 1
ATOM 2001 O O . ASN A 1 237 ? 5.697 5.050 -21.854 1.00 87.06 237 ASN A O 1
ATOM 2005 N N . VAL A 1 238 ? 4.753 6.857 -20.894 1.00 91.69 238 VAL A N 1
ATOM 2006 C CA . VAL A 1 238 ? 4.636 6.263 -19.550 1.00 91.69 238 VAL A CA 1
ATOM 2007 C C . VAL A 1 238 ? 3.652 5.093 -19.571 1.00 91.69 238 VAL A C 1
ATOM 2009 O O . VAL A 1 238 ? 3.993 4.015 -19.096 1.00 91.69 238 VAL A O 1
ATOM 2012 N N . GLU A 1 239 ? 2.481 5.256 -20.188 1.00 91.75 239 GLU A N 1
ATOM 2013 C CA . GLU A 1 239 ? 1.478 4.190 -20.330 1.00 91.75 239 GLU A CA 1
ATOM 2014 C C . GLU A 1 239 ? 2.015 2.951 -21.028 1.00 91.75 239 GLU A C 1
ATOM 2016 O O . GLU A 1 239 ? 1.893 1.842 -20.504 1.00 91.75 239 GLU A O 1
ATOM 2021 N N . THR A 1 240 ? 2.689 3.145 -22.157 1.00 86.56 240 THR A N 1
ATOM 2022 C CA . THR A 1 240 ? 3.316 2.055 -22.903 1.00 86.56 240 THR A CA 1
ATOM 2023 C C . THR A 1 240 ? 4.363 1.341 -22.051 1.00 86.56 240 THR A C 1
ATOM 2025 O O . THR A 1 240 ? 4.422 0.114 -22.057 1.00 86.56 240 THR A O 1
ATOM 2028 N N . LEU A 1 241 ? 5.177 2.086 -21.294 1.00 90.56 241 LEU A N 1
ATOM 2029 C CA . LEU A 1 241 ? 6.230 1.507 -20.465 1.00 90.56 241 LEU A CA 1
ATOM 2030 C C . LEU A 1 241 ? 5.677 0.706 -19.281 1.00 90.56 241 LEU A C 1
ATOM 2032 O O . LEU A 1 241 ? 6.090 -0.435 -19.084 1.00 90.56 241 LEU A O 1
ATOM 2036 N N . ILE A 1 242 ? 4.769 1.290 -18.495 1.00 94.25 242 ILE A N 1
ATOM 2037 C CA . ILE A 1 242 ? 4.204 0.631 -17.309 1.00 94.25 242 ILE A CA 1
ATOM 2038 C C . ILE A 1 242 ? 3.405 -0.605 -17.731 1.00 94.25 242 ILE A C 1
ATOM 2040 O O . ILE A 1 242 ? 3.616 -1.684 -17.178 1.00 94.25 242 ILE A O 1
ATOM 2044 N N . SER A 1 243 ? 2.584 -0.486 -18.780 1.00 89.75 243 SER A N 1
ATOM 2045 C CA . SER A 1 243 ? 1.840 -1.622 -19.339 1.00 89.75 243 SER A CA 1
ATOM 2046 C C . SER A 1 243 ? 2.777 -2.708 -19.857 1.00 89.75 243 SER A C 1
ATOM 2048 O O . SER A 1 243 ? 2.549 -3.885 -19.595 1.00 89.75 243 SER A O 1
ATOM 2050 N N . TYR A 1 244 ? 3.865 -2.336 -20.542 1.00 86.31 244 TYR A N 1
ATOM 2051 C CA . TYR A 1 244 ? 4.877 -3.296 -20.979 1.00 86.31 244 TYR A CA 1
ATOM 2052 C C . TYR A 1 244 ? 5.503 -4.037 -19.794 1.00 86.31 244 TYR A C 1
ATOM 2054 O O . TYR A 1 244 ? 5.622 -5.253 -19.858 1.00 86.31 244 TYR A O 1
ATOM 2062 N N . ILE A 1 245 ? 5.888 -3.345 -18.717 1.00 87.94 245 ILE A N 1
ATOM 2063 C CA . ILE A 1 245 ? 6.512 -3.982 -17.546 1.00 87.94 245 ILE A CA 1
ATOM 2064 C C . ILE A 1 245 ? 5.554 -4.988 -16.900 1.00 87.94 245 ILE A C 1
ATOM 2066 O O . ILE A 1 245 ? 5.950 -6.130 -16.669 1.00 87.94 245 ILE A O 1
ATOM 2070 N N . VAL A 1 246 ? 4.303 -4.595 -16.650 1.00 89.94 246 VAL A N 1
ATOM 2071 C CA . VAL A 1 246 ? 3.318 -5.471 -15.995 1.00 89.94 246 VAL A CA 1
ATOM 2072 C C . VAL A 1 246 ? 2.960 -6.658 -16.887 1.00 89.94 246 VAL A C 1
ATOM 2074 O O . VAL A 1 246 ? 3.097 -7.805 -16.459 1.00 89.94 246 VAL A O 1
ATOM 2077 N N . ASN A 1 247 ? 2.590 -6.405 -18.147 1.00 82.50 247 ASN A N 1
ATOM 2078 C CA . ASN A 1 247 ? 2.217 -7.461 -19.091 1.00 82.50 247 ASN A CA 1
ATOM 2079 C C . ASN A 1 247 ? 3.383 -8.416 -19.333 1.00 82.50 247 ASN A C 1
ATOM 2081 O O . ASN A 1 247 ? 3.196 -9.630 -19.335 1.00 82.50 247 ASN A O 1
ATOM 2085 N N . ARG A 1 248 ? 4.606 -7.887 -19.467 1.00 77.81 248 ARG A N 1
ATOM 2086 C CA . ARG A 1 248 ? 5.785 -8.728 -19.649 1.00 77.81 248 ARG A CA 1
ATOM 2087 C C . ARG A 1 248 ? 6.046 -9.585 -18.421 1.00 77.81 248 ARG A C 1
ATOM 2089 O O . ARG A 1 248 ? 6.307 -10.767 -18.600 1.00 77.81 248 ARG A O 1
ATOM 2096 N N . GLY A 1 249 ? 5.941 -9.030 -17.213 1.00 80.56 249 GLY A N 1
ATOM 2097 C CA . GLY A 1 249 ? 6.037 -9.803 -15.972 1.00 80.56 249 GLY A CA 1
ATOM 2098 C C . GLY A 1 249 ? 5.026 -10.952 -15.936 1.00 80.56 249 GLY A C 1
ATOM 2099 O O . GLY A 1 249 ? 5.394 -12.083 -15.635 1.00 80.56 249 GLY A O 1
ATOM 2100 N N . ASN A 1 250 ? 3.786 -10.692 -16.356 1.00 79.31 250 ASN A N 1
ATOM 2101 C CA . ASN A 1 250 ? 2.728 -11.704 -16.429 1.00 79.31 250 ASN A CA 1
ATOM 2102 C C . ASN A 1 250 ? 2.997 -12.787 -17.487 1.00 79.31 250 ASN A C 1
ATOM 2104 O O . ASN A 1 250 ? 2.693 -13.955 -17.257 1.00 79.31 250 ASN A O 1
ATOM 2108 N N . GLU A 1 251 ? 3.578 -12.425 -18.631 1.00 73.81 251 GLU A N 1
ATOM 2109 C CA . GLU A 1 251 ? 3.929 -13.370 -19.699 1.00 73.81 251 GLU A CA 1
ATOM 2110 C C . GLU A 1 251 ? 5.089 -14.296 -19.318 1.00 73.81 251 GLU A C 1
ATOM 2112 O O . GLU A 1 251 ? 5.110 -15.470 -19.703 1.00 73.81 251 GLU A O 1
ATOM 2117 N N . VAL A 1 252 ? 6.092 -13.747 -18.631 1.00 69.19 252 VAL A N 1
ATOM 2118 C CA . VAL A 1 252 ? 7.402 -14.390 -18.493 1.00 69.19 252 VAL A CA 1
ATOM 2119 C C . VAL A 1 252 ? 7.618 -15.137 -17.184 1.00 69.19 252 VAL A C 1
ATOM 2121 O O . VAL A 1 252 ? 8.526 -15.971 -17.113 1.00 69.19 252 VAL A O 1
ATOM 2124 N N . SER A 1 253 ? 6.816 -14.837 -16.168 1.00 76.81 253 SER A N 1
ATOM 2125 C CA . SER A 1 253 ? 6.901 -15.449 -14.846 1.00 76.81 253 SER A CA 1
ATOM 2126 C C . SER A 1 253 ? 5.882 -16.577 -14.700 1.00 76.81 253 SER A C 1
ATOM 2128 O O . SER A 1 253 ? 4.775 -16.517 -15.239 1.00 76.81 253 SER A O 1
ATOM 2130 N N . LYS A 1 254 ? 6.249 -17.636 -13.976 1.00 75.88 254 LYS A N 1
ATOM 2131 C CA . LYS A 1 254 ? 5.376 -18.804 -13.752 1.00 75.88 254 LYS A CA 1
ATOM 2132 C C . LYS A 1 254 ? 4.533 -18.683 -12.499 1.00 75.88 254 LYS A C 1
ATOM 2134 O O . LYS A 1 254 ? 3.414 -19.182 -12.467 1.00 75.88 254 LYS A O 1
ATOM 2139 N N . THR A 1 255 ? 5.113 -18.093 -11.461 1.00 83.62 255 THR A N 1
ATOM 2140 C CA . THR A 1 255 ? 4.516 -17.963 -10.133 1.00 83.62 255 THR A CA 1
ATOM 2141 C C . THR A 1 255 ? 4.322 -16.493 -9.802 1.00 83.62 255 THR A C 1
ATOM 2143 O O . THR A 1 255 ? 5.020 -15.632 -10.344 1.00 83.62 255 THR A O 1
ATOM 2146 N N . ASP A 1 256 ? 3.405 -16.196 -8.887 1.00 85.38 256 ASP A N 1
ATOM 2147 C CA . ASP A 1 256 ? 3.196 -14.823 -8.425 1.00 85.38 256 ASP A CA 1
ATOM 2148 C C . ASP A 1 256 ? 4.441 -14.264 -7.727 1.00 85.38 256 ASP A C 1
ATOM 2150 O O . ASP A 1 256 ? 4.785 -13.105 -7.938 1.00 85.38 256 ASP A O 1
ATOM 2154 N N . ASN A 1 257 ? 5.219 -15.108 -7.043 1.00 87.25 257 ASN A N 1
ATOM 2155 C CA . ASN A 1 257 ? 6.525 -14.722 -6.502 1.00 87.25 257 ASN A CA 1
ATOM 2156 C C . ASN A 1 257 ? 7.505 -14.283 -7.603 1.00 87.25 257 ASN A C 1
ATOM 2158 O O . ASN A 1 257 ? 8.129 -13.233 -7.479 1.00 87.25 257 ASN A O 1
ATOM 2162 N N . GLU A 1 258 ? 7.615 -15.029 -8.709 1.00 84.12 258 GLU A N 1
ATOM 2163 C CA . GLU A 1 258 ? 8.453 -14.622 -9.850 1.00 84.12 258 GLU A CA 1
ATOM 2164 C C . GLU A 1 258 ? 7.929 -13.341 -10.527 1.00 84.12 258 GLU A C 1
ATOM 2166 O O . GLU A 1 258 ? 8.721 -12.542 -11.032 1.00 84.12 258 GLU A O 1
ATOM 2171 N N . LYS A 1 259 ? 6.607 -13.115 -10.569 1.00 89.31 259 LYS A N 1
ATOM 2172 C CA . LYS A 1 259 ? 6.029 -11.854 -11.077 1.00 89.31 259 LYS A CA 1
ATOM 2173 C C . LYS A 1 259 ? 6.416 -10.679 -10.181 1.00 89.31 259 LYS A C 1
ATOM 2175 O O . LYS A 1 259 ? 6.875 -9.657 -10.685 1.00 89.31 259 LYS A O 1
ATOM 2180 N N . ILE A 1 260 ? 6.295 -10.841 -8.864 1.00 90.12 260 ILE A N 1
ATOM 2181 C CA . ILE A 1 260 ? 6.686 -9.827 -7.878 1.00 90.12 260 ILE A CA 1
ATOM 2182 C C . ILE A 1 260 ? 8.180 -9.522 -8.006 1.00 90.12 260 ILE A C 1
ATOM 2184 O O . ILE A 1 260 ? 8.553 -8.357 -8.132 1.00 90.12 260 ILE A O 1
ATOM 2188 N N . GLU A 1 261 ? 9.040 -10.543 -8.079 1.00 89.25 261 GLU A N 1
ATOM 2189 C CA . GLU A 1 261 ? 10.478 -10.347 -8.302 1.00 89.25 261 GLU A CA 1
ATOM 2190 C C . GLU A 1 261 ? 10.770 -9.572 -9.597 1.00 89.25 261 GLU A C 1
ATOM 2192 O O . GLU A 1 261 ? 11.657 -8.711 -9.614 1.00 89.25 261 GLU A O 1
ATOM 2197 N N . PHE A 1 262 ? 10.019 -9.839 -10.671 1.00 89.31 262 PHE A N 1
ATOM 2198 C CA . PHE A 1 262 ? 10.132 -9.102 -11.929 1.00 89.31 262 PHE A CA 1
ATOM 2199 C C . PHE A 1 262 ? 9.779 -7.620 -11.750 1.00 89.31 262 PHE A C 1
ATOM 2201 O O . PHE A 1 262 ? 10.556 -6.748 -12.158 1.00 89.31 262 PHE A O 1
ATOM 2208 N N . TYR A 1 263 ? 8.628 -7.328 -11.135 1.00 91.19 263 TYR A N 1
ATOM 2209 C CA . TYR A 1 263 ? 8.181 -5.958 -10.885 1.00 91.19 263 TYR A CA 1
ATOM 2210 C C . TYR A 1 263 ? 9.193 -5.206 -10.025 1.00 91.19 263 TYR A C 1
ATOM 2212 O O . TYR A 1 263 ? 9.611 -4.112 -10.403 1.00 91.19 263 TYR A O 1
ATOM 2220 N N . MET A 1 264 ? 9.656 -5.814 -8.930 1.00 91.38 264 MET A N 1
ATOM 2221 C CA . MET A 1 264 ? 10.630 -5.196 -8.033 1.00 91.38 264 MET A CA 1
ATOM 2222 C C . MET A 1 264 ? 11.948 -4.908 -8.746 1.00 91.38 264 MET A C 1
ATOM 2224 O O . MET A 1 264 ? 12.463 -3.800 -8.644 1.00 91.38 264 MET A O 1
ATOM 2228 N N . ALA A 1 265 ? 12.473 -5.829 -9.559 1.00 88.19 265 ALA A N 1
ATOM 2229 C CA . ALA A 1 265 ? 13.686 -5.561 -10.336 1.00 88.19 265 ALA A CA 1
ATOM 2230 C C . ALA A 1 265 ? 13.507 -4.389 -11.328 1.00 88.19 265 ALA A C 1
ATOM 2232 O O . ALA A 1 265 ? 14.415 -3.564 -11.516 1.00 88.19 265 ALA A O 1
ATOM 2233 N N . ALA A 1 266 ? 12.335 -4.288 -11.963 1.00 89.81 266 ALA A N 1
ATOM 2234 C CA . ALA A 1 266 ? 12.025 -3.203 -12.885 1.00 89.81 266 ALA A CA 1
ATOM 2235 C C . ALA A 1 266 ? 11.877 -1.854 -12.160 1.00 89.81 266 ALA A C 1
ATOM 2237 O O . ALA A 1 266 ? 12.569 -0.897 -12.524 1.00 89.81 266 ALA A O 1
ATOM 2238 N N . PHE A 1 267 ? 11.053 -1.778 -11.117 1.00 93.88 267 PHE A N 1
ATOM 2239 C CA . PHE A 1 267 ? 10.772 -0.542 -10.384 1.00 93.88 267 PHE A CA 1
ATOM 2240 C C . PHE A 1 267 ? 11.936 -0.099 -9.479 1.00 93.88 267 PHE A C 1
ATOM 2242 O O . PHE A 1 267 ? 12.241 1.088 -9.417 1.00 93.88 267 PHE A O 1
ATOM 2249 N N . SER A 1 268 ? 12.771 -1.006 -8.961 1.00 90.38 268 SER A N 1
ATOM 2250 C CA . SER A 1 268 ? 14.057 -0.617 -8.347 1.00 90.38 268 SER A CA 1
ATOM 2251 C C . SER A 1 268 ? 14.999 0.108 -9.325 1.00 90.38 268 SER A C 1
ATOM 2253 O O . SER A 1 268 ? 15.884 0.868 -8.920 1.00 90.38 268 SER A O 1
ATOM 2255 N N . SER A 1 269 ? 14.850 -0.109 -10.636 1.00 88.75 269 SER A N 1
ATOM 2256 C CA . SER A 1 269 ? 15.626 0.622 -11.649 1.00 88.75 269 SER A CA 1
ATOM 2257 C C . SER A 1 269 ? 15.097 2.037 -11.880 1.00 88.75 269 SER A C 1
ATOM 2259 O O . SER A 1 269 ? 15.890 2.958 -12.097 1.00 88.75 269 SER A O 1
ATOM 2261 N N . GLU A 1 270 ? 13.776 2.203 -11.830 1.00 94.25 270 GLU A N 1
ATOM 2262 C CA . GLU A 1 270 ? 13.096 3.500 -11.790 1.00 94.25 270 GLU A CA 1
ATOM 2263 C C . GLU A 1 270 ? 13.539 4.291 -10.559 1.00 94.25 270 GLU A C 1
ATOM 2265 O O . GLU A 1 270 ? 13.976 5.433 -10.712 1.00 94.25 270 GLU A O 1
ATOM 2270 N N . GLN A 1 271 ? 13.524 3.672 -9.375 1.00 90.12 271 GLN A N 1
ATOM 2271 C CA . GLN A 1 271 ? 13.910 4.317 -8.120 1.00 90.12 271 GLN A CA 1
ATOM 2272 C C . GLN A 1 271 ? 15.289 4.975 -8.210 1.00 90.12 271 GLN A C 1
ATOM 2274 O O . GLN A 1 271 ? 15.427 6.169 -7.964 1.00 90.12 271 GLN A O 1
ATOM 2279 N N . LYS A 1 272 ? 16.295 4.247 -8.712 1.00 90.06 272 LYS A N 1
ATOM 2280 C CA . LYS A 1 272 ? 17.654 4.785 -8.916 1.00 90.06 272 LYS A CA 1
ATOM 2281 C C . LYS A 1 272 ? 17.688 6.015 -9.827 1.00 90.06 272 LYS A C 1
ATOM 2283 O O . LYS A 1 272 ? 18.602 6.837 -9.735 1.00 90.06 272 LYS A O 1
ATOM 2288 N N . ILE A 1 273 ? 16.770 6.124 -10.784 1.00 90.75 273 ILE A N 1
ATOM 2289 C CA . ILE A 1 273 ? 16.691 7.282 -11.684 1.00 90.75 273 ILE A CA 1
ATOM 2290 C C . ILE A 1 273 ? 15.999 8.447 -10.982 1.00 90.75 273 ILE A C 1
ATOM 2292 O O . ILE A 1 273 ? 16.500 9.570 -11.070 1.00 90.75 273 ILE A O 1
ATOM 2296 N N . ILE A 1 274 ? 14.914 8.176 -10.257 1.00 91.69 274 ILE A N 1
ATOM 2297 C CA . ILE A 1 274 ? 14.214 9.168 -9.438 1.00 91.69 274 ILE A CA 1
ATOM 2298 C C . ILE A 1 274 ? 15.162 9.742 -8.376 1.00 91.69 274 ILE A C 1
ATOM 2300 O O . ILE A 1 274 ? 15.303 10.958 -8.310 1.00 91.69 274 ILE A O 1
ATOM 2304 N N . ASP A 1 275 ? 15.934 8.920 -7.664 1.00 90.00 275 ASP A N 1
ATOM 2305 C CA . ASP A 1 275 ? 16.945 9.365 -6.691 1.00 90.00 275 ASP A CA 1
ATOM 2306 C C . ASP A 1 275 ? 17.970 10.336 -7.287 1.00 90.00 275 ASP A C 1
ATOM 2308 O O . ASP A 1 275 ? 18.334 11.349 -6.682 1.00 90.00 275 ASP A O 1
ATOM 2312 N N . ASN A 1 276 ? 18.426 10.065 -8.512 1.00 88.94 276 ASN A N 1
ATOM 2313 C CA . ASN A 1 276 ? 19.348 10.950 -9.220 1.00 88.94 276 ASN A CA 1
ATOM 2314 C C . ASN A 1 276 ? 18.703 12.297 -9.578 1.00 88.94 276 ASN A C 1
ATOM 2316 O O . ASN A 1 276 ? 19.397 13.317 -9.640 1.00 88.94 276 ASN A O 1
ATOM 2320 N N . ILE A 1 277 ? 17.395 12.320 -9.842 1.00 87.56 277 ILE A N 1
ATOM 2321 C CA . ILE A 1 277 ? 16.637 13.559 -10.046 1.00 87.56 277 ILE A CA 1
ATOM 2322 C C . ILE A 1 277 ? 16.495 14.288 -8.712 1.00 87.56 277 ILE A C 1
ATOM 2324 O O . ILE A 1 277 ? 16.853 15.464 -8.646 1.00 87.56 277 ILE A O 1
ATOM 2328 N N . LEU A 1 278 ? 16.053 13.589 -7.665 1.00 87.19 278 LEU A N 1
ATOM 2329 C CA . LEU A 1 278 ? 15.819 14.130 -6.327 1.00 87.19 278 LEU A CA 1
ATOM 2330 C C . LEU A 1 278 ? 17.078 14.735 -5.717 1.00 87.19 278 LEU A C 1
ATOM 2332 O O . LEU A 1 278 ? 17.041 15.872 -5.264 1.00 87.19 278 LEU A O 1
ATOM 2336 N N . THR A 1 279 ? 18.226 14.069 -5.835 1.00 86.69 279 THR A N 1
ATOM 2337 C CA . THR A 1 279 ? 19.520 14.609 -5.378 1.00 86.69 279 THR A CA 1
ATOM 2338 C C . THR A 1 279 ? 19.806 15.985 -5.990 1.00 86.69 279 THR A C 1
ATOM 2340 O O . THR A 1 279 ? 20.332 16.884 -5.335 1.00 86.69 279 THR A O 1
ATOM 2343 N N . ARG A 1 280 ? 19.429 16.189 -7.258 1.00 82.62 280 ARG A N 1
ATOM 2344 C CA . ARG A 1 280 ? 19.590 17.484 -7.926 1.00 82.62 280 ARG A CA 1
ATOM 2345 C C . ARG A 1 280 ? 18.474 18.470 -7.601 1.00 82.62 280 ARG A C 1
ATOM 2347 O O . ARG A 1 280 ? 18.686 19.653 -7.814 1.00 82.62 280 ARG A O 1
ATOM 2354 N N . VAL A 1 281 ? 17.295 18.011 -7.191 1.00 82.94 281 VAL A N 1
ATOM 2355 C CA . VAL A 1 281 ? 16.181 18.858 -6.736 1.00 82.94 281 VAL A CA 1
ATOM 2356 C C . VAL A 1 281 ? 16.496 19.409 -5.344 1.00 82.94 281 VAL A C 1
ATOM 2358 O O . VAL A 1 281 ? 16.448 20.622 -5.158 1.00 82.94 281 VAL A O 1
ATOM 2361 N N . PHE A 1 282 ? 16.925 18.555 -4.411 1.00 82.31 282 PHE A N 1
ATOM 2362 C CA . PHE A 1 282 ? 17.225 18.923 -3.023 1.00 82.31 282 PHE A CA 1
ATOM 2363 C C . PHE A 1 282 ? 18.391 19.902 -2.890 1.00 82.31 282 PHE A C 1
ATOM 2365 O O . PHE A 1 282 ? 18.362 20.767 -2.021 1.00 82.31 282 PHE A O 1
ATOM 2372 N N . HIS A 1 283 ? 19.365 19.873 -3.807 1.00 78.69 283 HIS A N 1
ATOM 2373 C CA . HIS A 1 283 ? 20.417 20.897 -3.861 1.00 78.69 283 HIS A CA 1
ATOM 2374 C C . HIS A 1 283 ? 19.849 22.333 -3.983 1.00 78.69 283 HIS A C 1
ATOM 2376 O O . HIS A 1 283 ? 20.527 23.298 -3.633 1.00 78.69 283 HIS A O 1
ATOM 2382 N N . TYR A 1 284 ? 18.618 22.506 -4.474 1.00 70.19 284 TYR A N 1
ATOM 2383 C CA . TYR A 1 284 ? 17.990 23.816 -4.675 1.00 70.19 284 TYR A CA 1
ATOM 2384 C C . TYR A 1 284 ? 16.839 24.112 -3.709 1.00 70.19 284 TYR A C 1
ATOM 2386 O O . TYR A 1 284 ? 16.107 25.074 -3.931 1.00 70.19 284 TYR A O 1
ATOM 2394 N N . ARG A 1 285 ? 16.703 23.331 -2.629 1.00 67.94 285 ARG A N 1
ATOM 2395 C CA . ARG A 1 285 ? 15.654 23.475 -1.604 1.00 67.94 285 ARG A CA 1
ATOM 2396 C C . ARG A 1 285 ? 15.481 24.920 -1.121 1.00 67.94 285 ARG A C 1
ATOM 2398 O O . ARG A 1 285 ? 14.358 25.419 -1.127 1.00 67.94 285 ARG A O 1
ATOM 2405 N N . ASP A 1 286 ? 16.593 25.577 -0.784 1.00 66.00 286 ASP A N 1
ATOM 2406 C CA . ASP A 1 286 ? 16.630 26.908 -0.149 1.00 66.00 286 ASP A CA 1
ATOM 2407 C C . ASP A 1 286 ? 17.019 28.040 -1.120 1.00 66.00 286 ASP A C 1
ATOM 2409 O O . ASP A 1 286 ? 17.357 29.152 -0.713 1.00 66.00 286 ASP A O 1
ATOM 2413 N N . SER A 1 287 ? 17.056 27.760 -2.425 1.00 61.69 287 SER A N 1
ATOM 2414 C CA . SER A 1 287 ? 17.559 28.711 -3.420 1.00 61.69 287 SER A CA 1
ATOM 2415 C C . SER A 1 287 ? 16.443 29.615 -3.949 1.00 61.69 287 SER A C 1
ATOM 2417 O O . SER A 1 287 ? 15.655 29.196 -4.794 1.00 61.69 287 SER A O 1
ATOM 2419 N N . GLU A 1 288 ? 16.403 30.877 -3.515 1.00 58.59 288 GLU A N 1
ATOM 2420 C CA . GLU A 1 288 ? 15.622 31.914 -4.204 1.00 58.59 288 GLU A CA 1
ATOM 2421 C C . GLU A 1 288 ? 16.278 32.299 -5.545 1.00 58.59 288 GLU A C 1
ATOM 2423 O O . GLU A 1 288 ? 17.513 32.290 -5.658 1.00 58.59 288 GLU A O 1
ATOM 2428 N N . PRO A 1 289 ? 15.493 32.653 -6.581 1.00 57.53 289 PRO A N 1
ATOM 2429 C CA . PRO A 1 289 ? 16.043 33.073 -7.863 1.00 57.53 289 PRO A CA 1
ATOM 2430 C C . PRO A 1 289 ? 16.832 34.379 -7.695 1.00 57.53 289 PRO A C 1
ATOM 2432 O O . PRO A 1 289 ? 16.268 35.456 -7.524 1.00 57.53 289 PRO A O 1
ATOM 2435 N N . LYS A 1 290 ? 18.162 34.299 -7.765 1.00 59.81 290 LYS A N 1
ATOM 2436 C CA . LYS A 1 290 ? 19.024 35.484 -7.873 1.00 59.81 290 LYS A CA 1
ATOM 2437 C C . LYS A 1 290 ? 19.001 36.006 -9.315 1.00 59.81 290 LYS A C 1
ATOM 2439 O O . LYS A 1 290 ? 18.823 35.240 -10.257 1.00 59.81 290 LYS A O 1
ATOM 2444 N N . ASN A 1 291 ? 19.271 37.301 -9.505 1.00 60.50 291 ASN A N 1
ATOM 2445 C CA . ASN A 1 291 ? 19.254 37.995 -10.810 1.00 60.50 291 ASN A CA 1
ATOM 2446 C C . ASN A 1 291 ? 20.335 37.540 -11.827 1.00 60.50 291 ASN A C 1
ATOM 2448 O O . ASN A 1 291 ? 20.592 38.236 -12.808 1.00 60.50 291 ASN A O 1
ATOM 2452 N N . ASN A 1 292 ? 20.991 36.395 -11.621 1.00 72.69 292 ASN A N 1
ATOM 2453 C CA . ASN A 1 292 ? 21.969 35.841 -12.554 1.00 72.69 292 ASN A CA 1
ATOM 2454 C C . ASN A 1 292 ? 21.314 34.798 -13.478 1.00 72.69 292 ASN A C 1
ATOM 2456 O O . ASN A 1 292 ? 20.577 33.925 -13.027 1.00 72.69 292 ASN A O 1
ATOM 2460 N N . ILE A 1 293 ? 21.652 34.827 -14.771 1.00 67.12 293 ILE A N 1
ATOM 2461 C CA . ILE A 1 293 ? 21.141 33.914 -15.811 1.00 67.12 293 ILE A CA 1
ATOM 2462 C C . ILE A 1 293 ? 21.311 32.438 -15.413 1.00 67.12 293 ILE A C 1
ATOM 2464 O O . ILE A 1 293 ? 20.425 31.620 -15.664 1.00 67.12 293 ILE A O 1
ATOM 2468 N N . LYS A 1 294 ? 22.425 32.087 -14.755 1.00 67.50 294 LYS A N 1
ATOM 2469 C CA . LYS A 1 294 ? 22.677 30.719 -14.271 1.00 67.50 294 LYS A CA 1
ATOM 2470 C C . LYS A 1 294 ? 21.617 30.260 -13.264 1.00 67.50 294 LYS A C 1
ATOM 2472 O O . LYS A 1 294 ? 21.162 29.120 -13.346 1.00 67.50 294 LYS A O 1
ATOM 2477 N N . ASP A 1 295 ? 21.218 31.136 -12.350 1.00 67.12 295 ASP A N 1
ATOM 2478 C CA . ASP A 1 295 ? 20.261 30.815 -11.291 1.00 67.12 295 ASP A CA 1
ATOM 2479 C C . ASP A 1 295 ? 18.839 30.713 -11.864 1.00 67.12 295 ASP A C 1
ATOM 2481 O O . ASP A 1 295 ? 18.113 29.783 -11.526 1.00 67.12 295 ASP A O 1
ATOM 2485 N N . ILE A 1 296 ? 18.496 31.555 -12.847 1.00 69.69 296 ILE A N 1
ATOM 2486 C CA . ILE A 1 296 ? 17.228 31.485 -13.599 1.00 69.69 296 ILE A CA 1
ATOM 2487 C C . ILE A 1 296 ? 17.088 30.150 -14.344 1.00 69.69 296 ILE A C 1
ATOM 2489 O O . ILE A 1 296 ? 16.064 29.474 -14.235 1.00 69.69 296 ILE A O 1
ATOM 2493 N N . ILE A 1 297 ? 18.123 29.738 -15.084 1.00 68.94 297 ILE A N 1
ATOM 2494 C CA . ILE A 1 297 ? 18.130 28.459 -15.815 1.00 68.94 297 ILE A CA 1
ATOM 2495 C C . ILE A 1 297 ? 17.998 27.284 -14.840 1.00 68.94 297 ILE A C 1
ATOM 2497 O O . ILE A 1 297 ? 17.274 26.321 -15.094 1.00 68.94 297 ILE A O 1
ATOM 2501 N N . THR A 1 298 ? 18.694 27.361 -13.712 1.00 70.12 298 THR A N 1
ATOM 2502 C CA . THR A 1 298 ? 18.698 26.303 -12.702 1.00 70.12 298 THR A CA 1
ATOM 2503 C C . THR A 1 298 ? 17.337 26.171 -12.017 1.00 70.12 298 THR A C 1
ATOM 2505 O O . THR A 1 298 ? 16.818 25.060 -11.900 1.00 70.12 298 THR A O 1
ATOM 2508 N N . TYR A 1 299 ? 16.721 27.296 -11.657 1.00 74.56 299 TYR A N 1
ATOM 2509 C CA . TYR A 1 299 ? 15.367 27.360 -11.111 1.00 74.56 299 TYR A CA 1
ATOM 2510 C C . TYR A 1 299 ? 14.321 26.812 -12.091 1.00 74.56 299 TYR A C 1
ATOM 2512 O O . TYR A 1 299 ? 13.451 26.028 -11.710 1.00 74.56 299 TYR A O 1
ATOM 2520 N N . PHE A 1 300 ? 14.450 27.139 -13.381 1.00 78.25 300 PHE A N 1
ATOM 2521 C CA . PHE A 1 300 ? 13.608 26.557 -14.426 1.00 78.25 300 PHE A CA 1
ATOM 2522 C C . PHE A 1 300 ? 13.710 25.023 -14.442 1.00 78.25 300 PHE A C 1
ATOM 2524 O O . PHE A 1 300 ? 12.688 24.338 -14.409 1.00 78.25 300 PHE A O 1
ATOM 2531 N N . PHE A 1 301 ? 14.924 24.461 -14.425 1.00 78.62 301 PHE A N 1
ATOM 2532 C CA . PHE A 1 301 ? 15.109 23.005 -14.387 1.00 78.62 301 PHE A CA 1
ATOM 2533 C C . PHE A 1 301 ? 14.582 22.356 -13.108 1.00 78.62 301 PHE A C 1
ATOM 2535 O O . PHE A 1 301 ? 14.099 21.225 -13.166 1.00 78.62 301 PHE A O 1
ATOM 2542 N N . PHE A 1 302 ? 14.682 23.039 -11.970 1.00 83.69 302 PHE A N 1
ATOM 2543 C CA . PHE A 1 302 ? 14.094 22.588 -10.714 1.00 83.69 302 PHE A CA 1
ATOM 2544 C C . PHE A 1 302 ? 12.572 22.432 -10.852 1.00 83.69 302 PHE A C 1
ATOM 2546 O O . PHE A 1 302 ? 12.059 21.323 -10.685 1.00 83.69 302 PHE A O 1
ATOM 2553 N N . LYS A 1 303 ? 11.869 23.488 -11.281 1.00 82.81 303 LYS A N 1
ATOM 2554 C CA . LYS A 1 303 ? 10.409 23.470 -11.475 1.00 82.81 303 LYS A CA 1
ATOM 2555 C C . LYS A 1 303 ? 9.968 22.391 -12.461 1.00 82.81 303 LYS A C 1
ATOM 2557 O O . LYS A 1 303 ? 9.005 21.669 -12.219 1.00 82.81 303 LYS A O 1
ATOM 2562 N N . GLN A 1 304 ? 10.698 22.250 -13.561 1.00 84.56 304 GLN A N 1
ATOM 2563 C CA . GLN A 1 304 ? 10.377 21.247 -14.566 1.00 84.56 304 GLN A CA 1
ATOM 2564 C C . GLN A 1 304 ? 10.559 19.809 -14.066 1.00 84.56 304 GLN A C 1
ATOM 2566 O O . GLN A 1 304 ? 9.738 18.947 -14.362 1.00 84.56 304 GLN A O 1
ATOM 2571 N N . ARG A 1 305 ? 11.610 19.528 -13.284 1.00 88.75 305 ARG A N 1
ATOM 2572 C CA . ARG A 1 305 ? 11.813 18.198 -12.682 1.00 88.75 305 ARG A CA 1
ATOM 2573 C C . ARG A 1 305 ? 10.708 17.853 -11.695 1.00 88.75 305 ARG A C 1
ATOM 2575 O O . ARG A 1 305 ? 10.226 16.729 -11.714 1.00 88.75 305 ARG A O 1
ATOM 2582 N N . MET A 1 306 ? 10.296 18.824 -10.886 1.00 88.62 306 MET A N 1
ATOM 2583 C CA . MET A 1 306 ? 9.164 18.690 -9.972 1.00 88.62 306 MET A CA 1
ATOM 2584 C C . MET A 1 306 ? 7.879 18.341 -10.728 1.00 88.62 306 MET A C 1
ATOM 2586 O O . MET A 1 306 ? 7.235 17.342 -10.421 1.00 88.62 306 MET A O 1
ATOM 2590 N N . LYS A 1 307 ? 7.562 19.102 -11.781 1.00 89.62 307 LYS A N 1
ATOM 2591 C CA . LYS A 1 307 ? 6.389 18.856 -12.629 1.00 89.62 307 LYS A CA 1
ATOM 2592 C C . LYS A 1 307 ? 6.439 17.486 -13.312 1.00 89.62 307 LYS A C 1
ATOM 2594 O O . LYS A 1 307 ? 5.429 16.798 -13.395 1.00 89.62 307 LYS A O 1
ATOM 2599 N N . LEU A 1 308 ? 7.618 17.079 -13.779 1.00 91.19 308 LEU A N 1
ATOM 2600 C CA . LEU A 1 308 ? 7.831 15.772 -14.393 1.00 91.19 308 LEU A CA 1
ATOM 2601 C C . LEU A 1 308 ? 7.562 14.628 -13.406 1.00 91.19 308 LEU A C 1
ATOM 2603 O O . LEU A 1 308 ? 6.917 13.658 -13.789 1.00 91.19 308 LEU A O 1
ATOM 2607 N N . LEU A 1 309 ? 8.039 14.741 -12.161 1.00 93.31 309 LEU A N 1
ATOM 2608 C CA . LEU A 1 309 ? 7.810 13.737 -11.116 1.00 93.31 309 LEU A CA 1
ATOM 2609 C C . LEU A 1 309 ? 6.329 13.640 -10.736 1.00 93.31 309 LEU A C 1
ATOM 2611 O O . LEU A 1 309 ? 5.806 12.533 -10.660 1.00 93.31 309 LEU A O 1
ATOM 2615 N N . GLU A 1 310 ? 5.652 14.776 -10.553 1.00 93.19 310 GLU A N 1
ATOM 2616 C CA . GLU A 1 310 ? 4.210 14.819 -10.269 1.00 93.19 310 GLU A CA 1
ATOM 2617 C C . GLU A 1 310 ? 3.400 14.137 -11.378 1.00 93.19 310 GLU A C 1
ATOM 2619 O O . GLU A 1 310 ? 2.682 13.168 -11.126 1.00 93.19 310 GLU A O 1
ATOM 2624 N N . ASN A 1 311 ? 3.606 14.563 -12.629 1.00 92.44 311 ASN A N 1
ATOM 2625 C CA . ASN A 1 311 ? 2.948 13.967 -13.793 1.00 92.44 311 ASN A CA 1
ATOM 2626 C C . ASN A 1 311 ? 3.228 12.464 -13.913 1.00 92.44 311 ASN A C 1
ATOM 2628 O O . ASN A 1 311 ? 2.350 11.697 -14.309 1.00 92.44 311 ASN A O 1
ATOM 2632 N N . TYR A 1 312 ? 4.460 12.049 -13.612 1.00 94.94 312 TYR A N 1
ATOM 2633 C CA . TYR A 1 312 ? 4.872 10.658 -13.695 1.00 94.94 312 TYR A CA 1
ATOM 2634 C C . TYR A 1 312 ? 4.161 9.783 -12.659 1.00 94.94 312 TYR A C 1
ATOM 2636 O O . TYR A 1 312 ? 3.565 8.783 -13.053 1.00 94.94 312 TYR A O 1
ATOM 2644 N N . TYR A 1 313 ? 4.180 10.154 -11.372 1.00 95.44 313 TYR A N 1
ATOM 2645 C CA . TYR A 1 313 ? 3.507 9.382 -10.320 1.00 95.44 313 TYR A CA 1
ATOM 2646 C C . TYR A 1 313 ? 2.002 9.296 -10.570 1.00 95.44 313 TYR A C 1
ATOM 2648 O O . TYR A 1 313 ? 1.438 8.204 -10.519 1.00 95.44 313 TYR A O 1
ATOM 2656 N N . ASN A 1 314 ? 1.371 10.420 -10.925 1.00 91.88 314 ASN A N 1
ATOM 2657 C CA . ASN A 1 314 ? -0.051 10.459 -11.252 1.00 91.88 314 ASN A CA 1
ATOM 2658 C C . ASN A 1 314 ? -0.381 9.495 -12.406 1.00 91.88 314 ASN A C 1
ATOM 2660 O O . ASN A 1 314 ? -1.265 8.645 -12.291 1.00 91.88 314 ASN A O 1
ATOM 2664 N N . GLN A 1 315 ? 0.381 9.556 -13.502 1.00 93.94 315 GLN A N 1
ATOM 2665 C CA . GLN A 1 315 ? 0.151 8.676 -14.645 1.00 93.94 315 GLN A CA 1
ATOM 2666 C C . GLN A 1 315 ? 0.433 7.206 -14.312 1.00 93.94 315 GLN A C 1
ATOM 2668 O O . GLN A 1 315 ? -0.410 6.361 -14.612 1.00 93.94 315 GLN A O 1
ATOM 2673 N N . LYS A 1 316 ? 1.566 6.895 -13.663 1.00 95.88 316 LYS A N 1
ATOM 2674 C CA . LYS A 1 316 ? 1.950 5.536 -13.239 1.00 95.88 316 LYS A CA 1
ATOM 2675 C C . LYS A 1 316 ? 0.820 4.872 -12.459 1.00 95.88 316 LYS A C 1
ATOM 2677 O O . LYS A 1 316 ? 0.396 3.779 -12.826 1.00 95.88 316 LYS A O 1
ATOM 2682 N N . TRP A 1 317 ? 0.296 5.544 -11.439 1.00 95.88 317 TRP A N 1
ATOM 2683 C CA . TRP A 1 317 ? -0.735 4.974 -10.577 1.00 95.88 317 TRP A CA 1
ATOM 2684 C C . TRP A 1 317 ? -2.101 4.868 -11.256 1.00 95.88 317 TRP A C 1
ATOM 2686 O O . TRP A 1 317 ? -2.770 3.849 -11.095 1.00 95.88 317 TRP A O 1
ATOM 2696 N N . ASN A 1 318 ? -2.474 5.815 -12.124 1.00 93.00 318 ASN A N 1
ATOM 2697 C CA . ASN A 1 318 ? -3.676 5.673 -12.958 1.00 93.00 318 ASN A CA 1
ATOM 2698 C C . ASN A 1 318 ? -3.629 4.432 -13.864 1.00 93.00 318 ASN A C 1
ATOM 2700 O O . ASN A 1 318 ? -4.667 3.830 -14.139 1.00 93.00 318 ASN A O 1
ATOM 2704 N N . ILE A 1 319 ? -2.440 4.062 -14.344 1.00 93.94 319 ILE A N 1
ATOM 2705 C CA . ILE A 1 319 ? -2.239 2.864 -15.161 1.00 93.94 319 ILE A CA 1
ATOM 2706 C C . ILE A 1 319 ? -2.262 1.613 -14.279 1.00 93.94 319 ILE A C 1
ATOM 2708 O O . ILE A 1 319 ? -3.012 0.687 -14.577 1.00 93.94 319 ILE A O 1
ATOM 2712 N N . LEU A 1 320 ? -1.501 1.593 -13.178 1.00 95.00 320 LEU A N 1
ATOM 2713 C CA . LEU A 1 320 ? -1.456 0.454 -12.250 1.00 95.00 320 LEU A CA 1
ATOM 2714 C C . LEU A 1 320 ? -2.843 0.100 -11.697 1.00 95.00 320 LEU A C 1
ATOM 2716 O O . LEU A 1 320 ? -3.157 -1.078 -11.588 1.00 95.00 320 LEU A O 1
ATOM 2720 N N . ALA A 1 321 ? -3.703 1.091 -11.444 1.00 91.69 321 ALA A N 1
ATOM 2721 C CA . ALA A 1 321 ? -5.080 0.867 -11.001 1.00 91.69 321 ALA A CA 1
ATOM 2722 C C . ALA A 1 321 ? -5.921 0.024 -11.983 1.00 91.69 321 ALA A C 1
ATOM 2724 O O . ALA A 1 321 ? -6.851 -0.670 -11.564 1.00 91.69 321 ALA A O 1
ATOM 2725 N N . ARG A 1 322 ? -5.607 0.098 -13.285 1.00 91.62 322 ARG A N 1
ATOM 2726 C CA . ARG A 1 322 ? -6.343 -0.560 -14.380 1.00 91.62 322 ARG A CA 1
ATOM 2727 C C . ARG A 1 322 ? -5.726 -1.885 -14.817 1.00 91.62 322 ARG A C 1
ATOM 2729 O O . ARG A 1 322 ? -6.375 -2.634 -15.541 1.00 91.62 322 ARG A O 1
ATOM 2736 N N . LEU A 1 323 ? -4.471 -2.133 -14.456 1.00 92.06 323 LEU A N 1
ATOM 2737 C CA . LEU A 1 323 ? -3.745 -3.330 -14.855 1.00 92.06 323 LEU A CA 1
ATOM 2738 C C . LEU A 1 323 ? -3.957 -4.463 -13.850 1.00 92.06 323 LEU A C 1
ATOM 2740 O O . LEU A 1 323 ? -4.202 -4.236 -12.668 1.00 92.06 323 LEU A O 1
ATOM 2744 N N . ASP A 1 324 ? -3.811 -5.691 -14.340 1.00 88.88 324 ASP A N 1
ATOM 2745 C CA . ASP A 1 324 ? -3.803 -6.894 -13.512 1.00 88.88 324 ASP A CA 1
ATOM 2746 C C . ASP A 1 324 ? -2.399 -7.100 -12.920 1.00 88.88 324 ASP A C 1
ATOM 2748 O O . ASP A 1 324 ? -1.516 -7.723 -13.523 1.00 88.88 324 ASP A O 1
ATOM 2752 N N . VAL A 1 325 ? -2.171 -6.453 -11.776 1.00 90.81 325 VAL A N 1
ATOM 2753 C CA . VAL A 1 325 ? -0.929 -6.516 -11.000 1.00 90.81 325 VAL A CA 1
ATOM 2754 C C . VAL A 1 325 ? -1.167 -7.413 -9.796 1.00 90.81 325 VAL A C 1
ATOM 2756 O O . VAL A 1 325 ? -2.151 -7.233 -9.081 1.00 90.81 325 VAL A O 1
ATOM 2759 N N . VAL A 1 326 ? -0.231 -8.329 -9.530 1.00 91.44 326 VAL A N 1
ATOM 2760 C CA . VAL A 1 326 ? -0.266 -9.167 -8.322 1.00 91.44 326 VAL A CA 1
ATOM 2761 C C . VAL A 1 326 ? -0.417 -8.278 -7.076 1.00 91.44 326 VAL A C 1
ATOM 2763 O O . VAL A 1 326 ? 0.424 -7.394 -6.889 1.00 91.44 326 VAL A O 1
ATOM 2766 N N . PRO A 1 327 ? -1.418 -8.504 -6.206 1.00 91.94 327 PRO A N 1
ATOM 2767 C CA . PRO A 1 327 ? -1.720 -7.606 -5.087 1.00 91.94 327 PRO A CA 1
ATOM 2768 C C . PRO A 1 327 ? -0.553 -7.327 -4.140 1.00 91.94 327 PRO A C 1
ATOM 2770 O O . PRO A 1 327 ? -0.250 -6.164 -3.876 1.00 91.94 327 PRO A O 1
ATOM 2773 N N . LEU A 1 328 ? 0.190 -8.357 -3.717 1.00 91.06 328 LEU A N 1
ATOM 2774 C CA . LEU A 1 328 ? 1.407 -8.165 -2.916 1.00 91.06 328 LEU A CA 1
ATOM 2775 C C . LEU A 1 328 ? 2.459 -7.318 -3.657 1.00 91.06 328 LEU A C 1
ATOM 2777 O O . LEU A 1 328 ? 3.127 -6.477 -3.058 1.00 91.06 328 LEU A O 1
ATOM 2781 N N . GLY A 1 329 ? 2.573 -7.493 -4.976 1.00 91.81 329 GLY A N 1
ATOM 2782 C CA . GLY A 1 329 ? 3.432 -6.667 -5.823 1.00 91.81 329 GLY A CA 1
ATOM 2783 C C . GLY A 1 329 ? 2.977 -5.208 -5.875 1.00 91.81 329 GLY A C 1
ATOM 2784 O O . GLY A 1 329 ? 3.817 -4.315 -5.815 1.00 91.81 329 GLY A O 1
ATOM 2785 N N . LEU A 1 330 ? 1.666 -4.952 -5.929 1.00 93.94 330 LEU A N 1
ATOM 2786 C CA . LEU A 1 330 ? 1.106 -3.598 -5.900 1.00 93.94 330 LEU A CA 1
ATOM 2787 C C . LEU A 1 330 ? 1.395 -2.897 -4.563 1.00 93.94 330 LEU A C 1
ATOM 2789 O O . LEU A 1 330 ? 1.822 -1.744 -4.573 1.00 93.94 330 LEU A O 1
ATOM 2793 N N . ILE A 1 331 ? 1.241 -3.600 -3.436 1.00 93.19 331 ILE A N 1
ATOM 2794 C CA . ILE A 1 331 ? 1.570 -3.085 -2.096 1.00 93.19 331 ILE A CA 1
ATOM 2795 C C . ILE A 1 331 ? 3.067 -2.777 -1.962 1.00 93.19 331 ILE A C 1
ATOM 2797 O O . ILE A 1 331 ? 3.438 -1.737 -1.428 1.00 93.19 331 ILE A O 1
ATOM 2801 N N . GLN A 1 332 ? 3.949 -3.615 -2.505 1.00 93.06 332 GLN A N 1
ATOM 2802 C CA . GLN A 1 332 ? 5.389 -3.336 -2.487 1.00 93.06 332 GLN A CA 1
ATOM 2803 C C . GLN A 1 332 ? 5.780 -2.153 -3.396 1.00 93.06 332 GLN A C 1
ATOM 2805 O O . GLN A 1 332 ? 6.673 -1.381 -3.049 1.00 93.06 332 GLN A O 1
ATOM 2810 N N . ILE A 1 333 ? 5.105 -1.961 -4.538 1.00 94.50 333 ILE A N 1
ATOM 2811 C CA . ILE A 1 333 ? 5.288 -0.760 -5.377 1.00 94.50 333 ILE A CA 1
ATOM 2812 C C . ILE A 1 333 ? 4.793 0.490 -4.631 1.00 94.50 333 ILE A C 1
ATOM 2814 O O . ILE A 1 333 ? 5.453 1.529 -4.678 1.00 94.50 333 ILE A O 1
ATOM 2818 N N . MET A 1 334 ? 3.661 0.391 -3.924 1.00 94.44 334 MET A N 1
ATOM 2819 C CA . MET A 1 334 ? 3.128 1.453 -3.061 1.00 94.44 334 MET A CA 1
ATOM 2820 C C . MET A 1 334 ? 4.136 1.847 -1.986 1.00 94.44 334 MET A C 1
ATOM 2822 O O . MET A 1 334 ? 4.452 3.026 -1.861 1.00 94.44 334 MET A O 1
ATOM 2826 N N . GLU A 1 335 ? 4.658 0.872 -1.243 1.00 93.94 335 GLU A N 1
ATOM 2827 C CA . GLU A 1 335 ? 5.654 1.082 -0.192 1.00 93.94 335 GLU A CA 1
ATOM 2828 C C . GLU A 1 335 ? 6.856 1.879 -0.728 1.00 93.94 335 GLU A C 1
ATOM 2830 O O . GLU A 1 335 ? 7.226 2.917 -0.176 1.00 93.94 335 GLU A O 1
ATOM 2835 N N . GLN A 1 336 ? 7.405 1.443 -1.863 1.00 92.81 336 GLN A N 1
ATOM 2836 C CA . GLN A 1 336 ? 8.534 2.079 -2.540 1.00 92.81 336 GLN A CA 1
ATOM 2837 C C . GLN A 1 336 ? 8.255 3.527 -2.971 1.00 92.81 336 GLN A C 1
ATOM 2839 O O . GLN A 1 336 ? 9.089 4.413 -2.759 1.00 92.81 336 GLN A O 1
ATOM 2844 N N . ASP A 1 337 ? 7.105 3.774 -3.595 1.00 95.56 337 ASP A N 1
ATOM 2845 C CA . ASP A 1 337 ? 6.741 5.101 -4.094 1.00 95.56 337 ASP A CA 1
ATOM 2846 C C . ASP A 1 337 ? 6.404 6.065 -2.945 1.00 95.56 337 ASP A C 1
ATOM 2848 O O . ASP A 1 337 ? 6.810 7.231 -2.975 1.00 95.56 337 ASP A O 1
ATOM 2852 N N . LEU A 1 338 ? 5.715 5.586 -1.904 1.00 95.31 338 LEU A N 1
ATOM 2853 C CA . LEU A 1 338 ? 5.383 6.386 -0.726 1.00 95.31 338 LEU A CA 1
ATOM 2854 C C . LEU A 1 338 ? 6.621 6.761 0.086 1.00 95.31 338 LEU A C 1
ATOM 2856 O O . LEU A 1 338 ? 6.700 7.901 0.531 1.00 95.31 338 LEU A O 1
ATOM 2860 N N . GLN A 1 339 ? 7.619 5.881 0.217 1.00 94.12 339 GLN A N 1
ATOM 2861 C CA . GLN A 1 339 ? 8.898 6.235 0.853 1.00 94.12 339 GLN A CA 1
ATOM 2862 C C . GLN A 1 339 ? 9.589 7.402 0.134 1.00 94.12 339 GLN A C 1
ATOM 2864 O O . GLN A 1 339 ? 10.102 8.326 0.769 1.00 94.12 339 GLN A O 1
ATOM 2869 N N . HIS A 1 340 ? 9.582 7.408 -1.202 1.00 92.38 340 HIS A N 1
ATOM 2870 C CA . HIS A 1 340 ? 10.128 8.526 -1.969 1.00 92.38 340 HIS A CA 1
ATOM 2871 C C . HIS A 1 340 ? 9.312 9.805 -1.807 1.00 92.38 340 HIS A C 1
ATOM 2873 O O . HIS A 1 340 ? 9.896 10.881 -1.684 1.00 92.38 340 HIS A O 1
ATOM 2879 N N . LEU A 1 341 ? 7.983 9.708 -1.816 1.00 93.69 341 LEU A N 1
ATOM 2880 C CA . LEU A 1 341 ? 7.112 10.866 -1.624 1.00 93.69 341 LEU A CA 1
ATOM 2881 C C . LEU A 1 341 ? 7.229 11.441 -0.207 1.00 93.69 341 LEU A C 1
ATOM 2883 O O . LEU A 1 341 ? 7.302 12.660 -0.074 1.00 93.69 341 LEU A O 1
ATOM 2887 N N . LEU A 1 342 ? 7.350 10.597 0.820 1.00 93.88 342 LEU A N 1
ATOM 2888 C CA . LEU A 1 342 ? 7.641 11.009 2.194 1.00 93.88 342 LEU A CA 1
ATOM 2889 C C . LEU A 1 342 ? 8.966 11.770 2.267 1.00 93.88 342 LEU A C 1
ATOM 2891 O O . LEU A 1 342 ? 9.000 12.897 2.752 1.00 93.88 342 LEU A O 1
ATOM 2895 N N . ARG A 1 343 ? 10.041 11.216 1.691 1.00 92.38 343 ARG A N 1
ATOM 2896 C CA . ARG A 1 343 ? 11.342 11.899 1.635 1.00 92.38 343 ARG A CA 1
ATOM 2897 C C . ARG A 1 343 ? 11.244 13.264 0.950 1.00 92.38 343 ARG A C 1
ATOM 2899 O O . ARG A 1 343 ? 11.914 14.212 1.349 1.00 92.38 343 ARG A O 1
ATOM 2906 N N . ILE A 1 344 ? 10.435 13.374 -0.104 1.00 90.38 344 ILE A N 1
ATOM 2907 C CA . ILE A 1 344 ? 10.191 14.653 -0.776 1.00 90.38 344 ILE A CA 1
ATOM 2908 C C . ILE A 1 344 ? 9.448 15.623 0.156 1.00 90.38 344 ILE A C 1
ATOM 2910 O O . ILE A 1 344 ? 9.849 16.783 0.220 1.00 90.38 344 ILE A O 1
ATOM 2914 N N . GLU A 1 345 ? 8.416 15.184 0.881 1.00 90.50 345 GLU A N 1
ATOM 2915 C CA . GLU A 1 345 ? 7.705 16.018 1.863 1.00 90.50 345 GLU A CA 1
ATOM 2916 C C . GLU A 1 345 ? 8.649 16.527 2.961 1.00 90.50 345 GLU A C 1
ATOM 2918 O O . GLU A 1 345 ? 8.762 17.740 3.162 1.00 90.50 345 GLU A O 1
ATOM 2923 N N . GLU A 1 346 ? 9.418 15.639 3.594 1.00 90.50 346 GLU A N 1
ATOM 2924 C CA . GLU A 1 346 ? 10.388 15.984 4.644 1.00 90.50 346 GLU A CA 1
ATOM 2925 C C . GLU A 1 346 ? 11.423 17.018 4.159 1.00 90.50 346 GLU A C 1
ATOM 2927 O O . GLU A 1 346 ? 11.718 18.023 4.827 1.00 90.50 346 GLU A O 1
ATOM 2932 N N . GLU A 1 347 ? 11.963 16.800 2.957 1.00 89.19 347 GLU A N 1
ATOM 2933 C CA . GLU A 1 347 ? 13.012 17.634 2.376 1.00 89.19 347 GLU A CA 1
ATOM 2934 C C . GLU A 1 347 ? 12.476 18.905 1.707 1.00 89.19 347 GLU A C 1
ATOM 2936 O O . GLU A 1 347 ? 13.237 19.844 1.505 1.00 89.19 347 GLU A O 1
ATOM 2941 N N . MET A 1 348 ? 11.191 19.011 1.366 1.00 86.69 348 MET A N 1
ATOM 2942 C CA . MET A 1 348 ? 10.670 20.146 0.584 1.00 86.69 348 MET A CA 1
ATOM 2943 C C . MET A 1 348 ? 9.504 20.889 1.240 1.00 86.69 348 MET A C 1
ATOM 2945 O O . MET A 1 348 ? 9.031 21.872 0.668 1.00 86.69 348 MET A O 1
ATOM 2949 N N . LYS A 1 349 ? 9.101 20.538 2.469 1.00 83.12 349 LYS A N 1
ATOM 2950 C CA . LYS A 1 349 ? 7.951 21.143 3.177 1.00 83.12 349 LYS A CA 1
ATOM 2951 C C . LYS A 1 349 ? 7.909 22.669 3.269 1.00 83.12 349 LYS A C 1
ATOM 2953 O O . LYS A 1 349 ? 6.830 23.245 3.406 1.00 83.12 349 LYS A O 1
ATOM 2958 N N . ASN A 1 350 ? 9.053 23.346 3.192 1.00 83.31 350 ASN A N 1
ATOM 2959 C CA . ASN A 1 350 ? 9.132 24.812 3.252 1.00 83.31 350 ASN A CA 1
ATOM 2960 C C . ASN A 1 350 ? 9.241 25.474 1.870 1.00 83.31 350 ASN A C 1
ATOM 2962 O O . ASN A 1 350 ? 9.161 26.696 1.764 1.00 83.31 350 ASN A O 1
ATOM 2966 N N . ASN A 1 351 ? 9.415 24.693 0.805 1.00 85.94 351 ASN A N 1
ATOM 2967 C CA . ASN A 1 351 ? 9.591 25.214 -0.540 1.00 85.94 351 ASN A CA 1
ATOM 2968 C C . ASN A 1 351 ? 8.225 25.540 -1.172 1.00 85.94 351 ASN A C 1
ATOM 2970 O O . ASN A 1 351 ? 7.316 24.712 -1.210 1.00 85.94 351 ASN A O 1
ATOM 2974 N N . LYS A 1 352 ? 8.066 26.770 -1.670 1.00 84.62 352 LYS A N 1
ATOM 2975 C CA . LYS A 1 352 ? 6.787 27.241 -2.224 1.00 84.62 352 LYS A CA 1
ATOM 2976 C C . LYS A 1 352 ? 6.449 26.592 -3.567 1.00 84.62 352 LYS A C 1
ATOM 2978 O O . LYS A 1 352 ? 5.332 26.132 -3.748 1.00 84.62 352 LYS A O 1
ATOM 2983 N N . GLU A 1 353 ? 7.417 26.510 -4.477 1.00 84.00 353 GLU A N 1
ATOM 2984 C CA . GLU A 1 353 ? 7.223 25.887 -5.796 1.00 84.00 353 GLU A CA 1
ATOM 2985 C C . GLU A 1 353 ? 6.921 24.393 -5.681 1.00 84.00 353 GLU A C 1
ATOM 2987 O O . GLU A 1 353 ? 6.138 23.857 -6.460 1.00 84.00 353 GLU A O 1
ATOM 2992 N N . TYR A 1 354 ? 7.511 23.723 -4.688 1.00 87.94 354 TYR A N 1
ATOM 2993 C CA . TYR A 1 354 ? 7.140 22.362 -4.321 1.00 87.94 354 TYR A CA 1
ATOM 2994 C C . TYR A 1 354 ? 5.636 22.253 -4.045 1.00 87.94 354 TYR A C 1
ATOM 2996 O O . TYR A 1 354 ? 4.946 21.469 -4.700 1.00 87.94 354 TYR A O 1
ATOM 3004 N N . LYS A 1 355 ? 5.125 23.082 -3.125 1.00 87.56 355 LYS A N 1
ATOM 3005 C CA . LYS A 1 355 ? 3.699 23.113 -2.779 1.00 87.56 355 LYS A CA 1
ATOM 3006 C C . LYS A 1 355 ? 2.836 23.477 -3.983 1.00 87.56 355 LYS A C 1
ATOM 3008 O O . LYS A 1 355 ? 1.830 22.823 -4.207 1.00 87.56 355 LYS A O 1
ATOM 3013 N N . ASP A 1 356 ? 3.249 24.441 -4.800 1.00 85.94 356 ASP A N 1
ATOM 3014 C CA . ASP A 1 356 ? 2.494 24.846 -5.993 1.00 85.94 356 ASP A CA 1
ATOM 3015 C C . ASP A 1 356 ? 2.364 23.715 -7.039 1.00 85.94 356 ASP A C 1
ATOM 3017 O O . ASP A 1 356 ? 1.449 23.743 -7.863 1.00 85.94 356 ASP A O 1
ATOM 3021 N N . VAL A 1 357 ? 3.270 22.727 -7.031 1.00 87.56 357 VAL A N 1
ATOM 3022 C CA . VAL A 1 357 ? 3.235 21.575 -7.947 1.00 87.56 357 VAL A CA 1
ATOM 3023 C C . VAL A 1 357 ? 2.534 20.363 -7.334 1.00 87.56 357 VAL A C 1
ATOM 3025 O O . VAL A 1 357 ? 1.693 19.767 -8.000 1.00 87.56 357 VAL A O 1
ATOM 3028 N N . PHE A 1 358 ? 2.900 19.974 -6.111 1.00 89.25 358 PHE A N 1
ATOM 3029 C CA . PHE A 1 358 ? 2.444 18.721 -5.497 1.00 89.25 358 PHE A CA 1
ATOM 3030 C C . PHE A 1 358 ? 1.194 18.883 -4.632 1.00 89.25 358 PHE A C 1
ATOM 3032 O O . PHE A 1 358 ? 0.485 17.900 -4.429 1.00 89.25 358 PHE A O 1
ATOM 3039 N N . TRP A 1 359 ? 0.914 20.082 -4.110 1.00 88.56 359 TRP A N 1
ATOM 3040 C CA . TRP A 1 359 ? -0.209 20.303 -3.204 1.00 88.56 359 TRP A CA 1
ATOM 3041 C C . TRP A 1 359 ? -1.417 20.872 -3.941 1.00 88.56 359 TRP A C 1
ATOM 3043 O O . TRP A 1 359 ? -1.329 21.853 -4.680 1.00 88.56 359 TRP A O 1
ATOM 3053 N N . GLY A 1 360 ? -2.586 20.300 -3.682 1.00 83.38 360 GLY A N 1
ATOM 3054 C CA . GLY A 1 360 ? -3.841 20.778 -4.247 1.00 83.38 360 GLY A CA 1
ATOM 3055 C C . GLY A 1 360 ? -5.032 20.405 -3.390 1.00 83.38 360 GLY A C 1
ATOM 3056 O O . GLY A 1 360 ? -4.896 19.744 -2.364 1.00 83.38 360 GLY A O 1
ATOM 3057 N N . ASN A 1 361 ? -6.209 20.863 -3.813 1.00 74.69 361 ASN A N 1
ATOM 3058 C CA . ASN A 1 361 ? -7.452 20.468 -3.169 1.00 74.69 361 ASN A CA 1
ATOM 3059 C C . ASN A 1 361 ? -7.763 19.030 -3.574 1.00 74.69 361 ASN A C 1
ATOM 3061 O O . ASN A 1 361 ? -8.081 18.770 -4.737 1.00 74.69 361 ASN A O 1
ATOM 3065 N N . TYR A 1 362 ? -7.696 18.127 -2.609 1.00 64.81 362 TYR A N 1
ATOM 3066 C CA . TYR A 1 362 ? -8.127 16.754 -2.774 1.00 64.81 362 TYR A CA 1
ATOM 3067 C C . TYR A 1 362 ? -9.491 16.579 -2.101 1.00 64.81 362 TYR A C 1
ATOM 3069 O O . TYR A 1 362 ? -9.733 17.089 -1.001 1.00 64.81 362 TYR A O 1
ATOM 3077 N N . ARG A 1 363 ? -10.419 15.920 -2.801 1.00 57.28 363 ARG A N 1
ATOM 3078 C CA . ARG A 1 363 ? -11.721 15.559 -2.237 1.00 57.28 363 ARG A CA 1
ATOM 3079 C C . ARG A 1 363 ? -11.583 14.188 -1.613 1.00 57.28 363 ARG A C 1
ATOM 3081 O O . ARG A 1 363 ? -11.309 13.221 -2.313 1.00 57.28 363 ARG A O 1
ATOM 3088 N N . LYS A 1 364 ? -11.779 14.134 -0.306 1.00 54.75 364 LYS A N 1
ATOM 3089 C CA . LYS A 1 364 ? -11.758 12.892 0.444 1.00 54.75 364 LYS A CA 1
ATOM 3090 C C . LYS A 1 364 ? -13.156 12.270 0.391 1.00 54.75 364 LYS A C 1
ATOM 3092 O O . LYS A 1 364 ? -14.121 12.930 0.768 1.00 54.75 364 LYS A O 1
ATOM 3097 N N . ASN A 1 365 ? -13.262 11.028 -0.077 1.00 47.16 365 ASN A N 1
ATOM 3098 C CA . ASN A 1 365 ? -14.421 10.186 0.213 1.00 47.16 365 ASN A CA 1
ATOM 3099 C C . ASN A 1 365 ? -14.195 9.617 1.615 1.00 47.16 365 ASN A C 1
ATOM 3101 O O . ASN A 1 365 ? -13.671 8.523 1.768 1.00 47.16 365 ASN A O 1
ATOM 3105 N N . ILE A 1 366 ? -14.503 10.394 2.653 1.00 47.69 366 ILE A N 1
ATOM 3106 C CA . ILE A 1 366 ? -14.462 9.853 4.012 1.00 47.69 366 ILE A CA 1
ATOM 3107 C C . ILE A 1 366 ? -15.740 9.044 4.179 1.00 47.69 366 ILE A C 1
ATOM 3109 O O . ILE A 1 366 ? -16.827 9.620 4.188 1.00 47.69 366 ILE A O 1
ATOM 3113 N N . ILE A 1 367 ? -15.609 7.728 4.334 1.00 45.84 367 ILE A N 1
ATOM 3114 C CA . ILE A 1 367 ? -16.730 6.822 4.634 1.00 45.84 367 ILE A CA 1
ATOM 3115 C C . ILE A 1 367 ? -17.461 7.265 5.926 1.00 45.84 367 ILE A C 1
ATOM 3117 O O . ILE A 1 367 ? -18.651 7.011 6.086 1.00 45.84 367 ILE A O 1
ATOM 3121 N N . TYR A 1 368 ? -16.798 8.040 6.796 1.00 43.34 368 TYR A N 1
ATOM 3122 C CA . TYR A 1 368 ? -17.271 8.353 8.147 1.00 43.34 368 TYR A CA 1
ATOM 3123 C C . TYR A 1 368 ? -17.350 9.840 8.556 1.00 43.34 368 TYR A C 1
ATOM 3125 O O . TYR A 1 368 ? -17.617 10.113 9.722 1.00 43.34 368 TYR A O 1
ATOM 3133 N N . ASN A 1 369 ? -17.210 10.826 7.656 1.00 39.81 369 ASN A N 1
ATOM 3134 C CA . ASN A 1 369 ? -17.446 12.240 8.014 1.00 39.81 369 ASN A CA 1
ATOM 3135 C C . ASN A 1 369 ? -18.336 12.967 7.000 1.00 39.81 369 ASN A C 1
ATOM 3137 O O . ASN A 1 369 ? -17.992 13.119 5.834 1.00 39.81 369 ASN A O 1
ATOM 3141 N N . TRP A 1 370 ? -19.457 13.497 7.493 1.00 34.69 370 TRP A N 1
ATOM 3142 C CA . TRP A 1 370 ? -20.485 14.237 6.745 1.00 34.69 370 TRP A CA 1
ATOM 3143 C C . TRP A 1 370 ? -20.047 15.640 6.284 1.00 34.69 370 TRP A C 1
ATOM 3145 O O . TRP A 1 370 ? -20.868 16.433 5.825 1.00 34.69 370 TRP A O 1
ATOM 3155 N N . GLU A 1 371 ? -18.762 15.974 6.399 1.00 39.50 371 GLU A N 1
ATOM 3156 C CA . GLU A 1 371 ? -18.227 17.246 5.932 1.00 39.50 371 GLU A CA 1
ATOM 3157 C C . GLU A 1 371 ? -17.360 17.032 4.690 1.00 39.50 371 GLU A C 1
ATOM 3159 O O . GLU A 1 371 ? -16.220 16.574 4.775 1.00 39.50 371 GLU A O 1
ATOM 3164 N N . GLU A 1 372 ? -17.881 17.451 3.533 1.00 44.78 372 GLU A N 1
ATOM 3165 C CA . GLU A 1 372 ? -17.098 17.708 2.321 1.00 44.78 372 GLU A CA 1
ATOM 3166 C C . GLU A 1 372 ? -16.116 18.870 2.572 1.00 44.78 372 GLU A C 1
ATOM 3168 O O . GLU A 1 372 ? -16.298 19.997 2.105 1.00 44.78 372 GLU A O 1
ATOM 3173 N N . LYS A 1 373 ? -15.052 18.632 3.342 1.00 50.94 373 LYS A N 1
ATOM 3174 C CA . LYS A 1 373 ? -13.948 19.584 3.476 1.00 50.94 373 LYS A CA 1
ATOM 3175 C C . LYS A 1 373 ? -12.891 19.253 2.436 1.00 50.94 373 LYS A C 1
ATOM 3177 O O . LYS A 1 373 ? -12.262 18.201 2.473 1.00 50.94 373 LYS A O 1
ATOM 3182 N N . SER A 1 374 ? -12.672 20.180 1.503 1.00 57.97 374 SER A N 1
ATOM 3183 C CA . SER A 1 374 ? -11.504 20.126 0.627 1.00 57.97 374 SER A CA 1
ATOM 3184 C C . SER A 1 374 ? -10.249 20.288 1.484 1.00 57.97 374 SER A C 1
ATOM 3186 O O . SER A 1 374 ? -9.943 21.397 1.934 1.00 57.97 374 SER A O 1
ATOM 3188 N N . LEU A 1 375 ? -9.541 19.190 1.725 1.00 67.00 375 LEU A N 1
ATOM 3189 C CA . LEU A 1 375 ? -8.238 19.213 2.373 1.00 67.00 375 LEU A CA 1
ATOM 3190 C C . LEU A 1 375 ? -7.176 19.534 1.320 1.00 67.00 375 LEU A C 1
ATOM 3192 O O . LEU A 1 375 ? -7.261 19.102 0.167 1.00 67.00 375 LEU A O 1
ATOM 3196 N N . LYS A 1 376 ? -6.188 20.342 1.711 1.00 75.56 376 LYS A N 1
ATOM 3197 C CA . LYS A 1 376 ? -4.991 20.542 0.898 1.00 75.56 376 LYS A CA 1
ATOM 3198 C C . LYS A 1 376 ? -3.974 19.490 1.285 1.00 75.56 376 LYS A C 1
ATOM 3200 O O . LYS A 1 376 ? -3.505 19.491 2.418 1.00 75.56 376 LYS A O 1
ATOM 3205 N N . SER A 1 377 ? -3.628 18.643 0.336 1.00 82.62 377 SER A N 1
ATOM 3206 C CA . SER A 1 377 ? -2.689 17.549 0.535 1.00 82.62 377 SER A CA 1
ATOM 3207 C C . SER A 1 377 ? -1.819 17.355 -0.701 1.00 82.62 377 SER A C 1
ATOM 3209 O O . SER A 1 377 ? -2.063 17.948 -1.758 1.00 82.62 377 SER A O 1
ATOM 3211 N N . ASN A 1 378 ? -0.792 16.518 -0.563 1.00 89.50 378 ASN A N 1
ATOM 3212 C CA . ASN A 1 378 ? -0.013 16.039 -1.693 1.00 89.50 378 ASN A CA 1
ATOM 3213 C C . ASN A 1 378 ? -0.882 15.156 -2.600 1.00 89.50 378 ASN A C 1
ATOM 3215 O O . ASN A 1 378 ? -1.266 14.053 -2.211 1.00 89.50 378 ASN A O 1
ATOM 3219 N N . ILE A 1 379 ? -1.148 15.627 -3.818 1.00 89.06 379 ILE A N 1
ATOM 3220 C CA . ILE A 1 379 ? -2.053 14.984 -4.778 1.00 89.06 379 ILE A CA 1
ATOM 3221 C C . ILE A 1 379 ? -1.555 13.583 -5.155 1.00 89.06 379 ILE A C 1
ATOM 3223 O O . ILE A 1 379 ? -2.364 12.671 -5.298 1.00 89.06 379 ILE A O 1
ATOM 3227 N N . CYS A 1 380 ? -0.239 13.392 -5.295 1.00 92.12 380 CYS A N 1
ATOM 3228 C CA . CYS A 1 380 ? 0.338 12.092 -5.638 1.00 92.12 380 CYS A CA 1
ATOM 3229 C C . CYS A 1 380 ? 0.107 11.077 -4.517 1.00 92.12 380 CYS A C 1
ATOM 3231 O O . CYS A 1 380 ? -0.352 9.975 -4.793 1.00 92.12 380 CYS A O 1
ATOM 3233 N N . ILE A 1 381 ? 0.371 11.459 -3.262 1.00 92.75 381 ILE A N 1
ATOM 3234 C CA . ILE A 1 381 ? 0.129 10.585 -2.103 1.00 92.75 381 ILE A CA 1
ATOM 3235 C C . ILE A 1 381 ? -1.360 10.259 -2.000 1.00 92.75 381 ILE A C 1
ATOM 3237 O O . ILE A 1 381 ? -1.716 9.086 -1.939 1.00 92.75 381 ILE A O 1
ATOM 3241 N N . SER A 1 382 ? -2.231 11.275 -2.059 1.00 90.12 382 SER A N 1
ATOM 3242 C CA . SER A 1 382 ? -3.680 11.063 -1.986 1.00 90.12 382 SER A CA 1
ATOM 3243 C C . SER A 1 382 ? -4.173 10.115 -3.078 1.00 90.12 382 SER A C 1
ATOM 3245 O O . SER A 1 382 ? -4.993 9.250 -2.805 1.00 90.12 382 SER A O 1
ATOM 3247 N N . LYS A 1 383 ? -3.640 10.232 -4.302 1.00 90.50 383 LYS A N 1
ATOM 3248 C CA . LYS A 1 383 ? -4.011 9.363 -5.424 1.00 90.50 383 LYS A CA 1
ATOM 3249 C C . LYS A 1 383 ? -3.598 7.910 -5.206 1.00 90.50 383 LYS A C 1
ATOM 3251 O O . LYS A 1 383 ? -4.367 7.007 -5.528 1.00 90.50 383 LYS A O 1
ATOM 3256 N N . ILE A 1 384 ? -2.388 7.686 -4.694 1.00 94.12 384 ILE A N 1
ATOM 3257 C CA . ILE A 1 384 ? -1.893 6.340 -4.377 1.00 94.12 384 ILE A CA 1
ATOM 3258 C C . ILE A 1 384 ? -2.785 5.705 -3.314 1.00 94.12 384 ILE A C 1
ATOM 3260 O O . ILE A 1 384 ? -3.248 4.583 -3.501 1.00 94.12 384 ILE A O 1
ATOM 3264 N N . VAL A 1 385 ? -3.057 6.449 -2.240 1.00 91.94 385 VAL A N 1
ATOM 3265 C CA . VAL A 1 385 ? -3.903 5.999 -1.133 1.00 91.94 385 VAL A CA 1
ATOM 3266 C C . VAL A 1 385 ? -5.314 5.674 -1.630 1.00 91.94 385 VAL A C 1
ATOM 3268 O O . VAL A 1 385 ? -5.755 4.556 -1.424 1.00 91.94 385 VAL A O 1
ATOM 3271 N N . GLU A 1 386 ? -5.955 6.548 -2.412 1.00 89.50 386 GLU A N 1
ATOM 3272 C CA . GLU A 1 386 ? -7.287 6.309 -3.002 1.00 89.50 386 GLU A CA 1
ATOM 3273 C C . GLU A 1 386 ? -7.362 5.004 -3.808 1.00 89.50 386 GLU A C 1
ATOM 3275 O O . GLU A 1 386 ? -8.321 4.238 -3.722 1.00 89.50 386 GLU A O 1
ATOM 3280 N N . ILE A 1 387 ? -6.356 4.744 -4.646 1.00 90.94 387 ILE A N 1
ATOM 3281 C CA . ILE A 1 387 ? -6.319 3.529 -5.468 1.00 90.94 387 ILE A CA 1
ATOM 3282 C C . ILE A 1 387 ? -6.191 2.296 -4.577 1.00 90.94 387 ILE A C 1
ATOM 3284 O O . ILE A 1 387 ? -6.826 1.279 -4.850 1.00 90.94 387 ILE A O 1
ATOM 3288 N N . VAL A 1 388 ? -5.379 2.383 -3.529 1.00 90.75 388 VAL A N 1
ATOM 3289 C CA . VAL A 1 388 ? -5.132 1.277 -2.607 1.00 90.75 388 VAL A CA 1
ATOM 3290 C C . VAL A 1 388 ? -6.341 1.027 -1.713 1.00 90.75 388 VAL A C 1
ATOM 3292 O O . VAL A 1 388 ? -6.734 -0.123 -1.588 1.00 90.75 388 VAL A O 1
ATOM 3295 N N . GLU A 1 389 ? -6.981 2.067 -1.181 1.00 90.94 389 GLU A N 1
ATOM 3296 C CA . GLU A 1 389 ? -8.250 1.977 -0.449 1.00 90.94 389 GLU A CA 1
ATOM 3297 C C . GLU A 1 389 ? -9.285 1.187 -1.260 1.00 90.94 389 GLU A C 1
ATOM 3299 O O . GLU A 1 389 ? -9.776 0.161 -0.797 1.00 90.94 389 GLU A O 1
ATOM 3304 N N . ASN A 1 390 ? -9.515 1.587 -2.518 1.00 90.00 390 ASN A N 1
ATOM 3305 C CA . ASN A 1 390 ? -10.453 0.905 -3.413 1.00 90.00 390 ASN A CA 1
ATOM 3306 C C . ASN A 1 390 ? -10.102 -0.574 -3.645 1.00 90.00 390 ASN A C 1
ATOM 3308 O O . ASN A 1 390 ? -10.997 -1.400 -3.796 1.00 90.00 390 ASN A O 1
ATOM 3312 N N . LYS A 1 391 ? -8.808 -0.915 -3.713 1.00 91.00 391 LYS A N 1
ATOM 3313 C CA . LYS A 1 391 ? -8.357 -2.304 -3.884 1.00 91.00 391 LYS A CA 1
ATOM 3314 C C . LYS A 1 391 ? -8.499 -3.113 -2.596 1.00 91.00 391 LYS A C 1
ATOM 3316 O O . LYS A 1 391 ? -8.896 -4.268 -2.664 1.00 91.00 391 LYS A O 1
ATOM 3321 N N . LEU A 1 392 ? -8.196 -2.519 -1.443 1.00 91.38 392 LEU A N 1
ATOM 3322 C CA . LEU A 1 392 ? -8.275 -3.178 -0.139 1.00 91.38 392 LEU A CA 1
ATOM 3323 C C . LEU A 1 392 ? -9.715 -3.450 0.295 1.00 91.38 392 LEU A C 1
ATOM 3325 O O . LEU A 1 392 ? -9.921 -4.411 1.024 1.00 91.38 392 LEU A O 1
ATOM 3329 N N . SER A 1 393 ? -10.693 -2.670 -0.183 1.00 89.62 393 SER A N 1
ATOM 3330 C CA . SER A 1 393 ? -12.121 -2.943 0.042 1.00 89.62 393 SER A CA 1
ATOM 3331 C C . SER A 1 393 ? -12.596 -4.274 -0.563 1.00 89.62 393 SER A C 1
ATOM 3333 O O . SER A 1 393 ? -13.662 -4.782 -0.207 1.00 89.62 393 SER A O 1
ATOM 3335 N N . GLU A 1 394 ? -11.844 -4.848 -1.507 1.00 90.56 394 GLU A N 1
ATOM 3336 C CA . GLU A 1 394 ? -12.124 -6.166 -2.072 1.00 90.56 394 GLU A CA 1
ATOM 3337 C C . GLU A 1 394 ? -11.386 -7.248 -1.272 1.00 90.56 394 GLU A C 1
ATOM 3339 O O . GLU A 1 394 ? -10.162 -7.357 -1.335 1.00 90.56 394 GLU A O 1
ATOM 3344 N N . ILE A 1 395 ? -12.123 -8.121 -0.574 1.00 88.44 395 ILE A N 1
ATOM 3345 C CA . ILE A 1 395 ? -11.515 -9.192 0.239 1.00 88.44 395 ILE A CA 1
ATOM 3346 C C . ILE A 1 395 ? -10.566 -10.090 -0.572 1.00 88.44 395 ILE A C 1
ATOM 3348 O O . ILE A 1 395 ? -9.502 -10.460 -0.086 1.00 88.44 395 ILE A O 1
ATOM 3352 N N . SER A 1 396 ? -10.885 -10.359 -1.844 1.00 88.69 396 SER A N 1
ATOM 3353 C CA . SER A 1 396 ? -10.045 -11.158 -2.746 1.00 88.69 396 SER A CA 1
ATOM 3354 C C . SER A 1 396 ? -8.653 -10.561 -2.962 1.00 88.69 396 SER A C 1
ATOM 3356 O O . SER A 1 396 ? -7.703 -11.286 -3.255 1.00 88.69 396 SER A O 1
ATOM 3358 N N . PHE A 1 397 ? -8.511 -9.240 -2.823 1.00 90.38 397 PHE A N 1
ATOM 3359 C CA . PHE A 1 397 ? -7.209 -8.588 -2.866 1.00 90.38 397 PHE A CA 1
ATOM 3360 C C . PHE A 1 397 ? -6.389 -8.947 -1.619 1.00 90.38 397 PHE A C 1
ATOM 3362 O O . PHE A 1 397 ? -5.243 -9.376 -1.752 1.00 90.38 397 PHE A O 1
ATOM 3369 N N . LEU A 1 398 ? -6.984 -8.858 -0.425 1.00 87.81 398 LEU A N 1
ATOM 3370 C CA . LEU A 1 398 ? -6.337 -9.197 0.850 1.00 87.81 398 LEU A CA 1
ATOM 3371 C C . LEU A 1 398 ? -5.927 -10.674 0.934 1.00 87.81 398 LEU A C 1
ATOM 3373 O O . LEU A 1 398 ? -4.798 -10.969 1.331 1.00 87.81 398 LEU A O 1
ATOM 3377 N N . GLU A 1 399 ? -6.786 -11.586 0.468 1.00 84.12 399 GLU A N 1
ATOM 3378 C CA . GLU A 1 399 ? -6.532 -13.039 0.422 1.00 84.12 399 GLU A CA 1
ATOM 3379 C C . GLU A 1 399 ? -5.197 -13.389 -0.268 1.00 84.12 399 GLU A C 1
ATOM 3381 O O . GLU A 1 399 ? -4.519 -14.358 0.082 1.00 84.12 399 GLU A O 1
ATOM 3386 N N . SER A 1 400 ? -4.784 -12.573 -1.240 1.00 83.12 400 SER A N 1
ATOM 3387 C CA . SER A 1 400 ? -3.587 -12.809 -2.055 1.00 83.12 400 SER A CA 1
ATOM 3388 C C . SER A 1 400 ? -2.295 -12.164 -1.527 1.00 83.12 400 SER A C 1
ATOM 3390 O O . SER A 1 400 ? -1.220 -12.410 -2.075 1.00 83.12 400 SER A O 1
ATOM 3392 N N . ILE A 1 401 ? -2.362 -11.346 -0.469 1.00 82.12 401 ILE A N 1
ATOM 3393 C CA . ILE A 1 401 ? -1.178 -10.697 0.130 1.00 82.12 401 ILE A CA 1
ATOM 3394 C C . ILE A 1 401 ? -0.401 -11.684 1.022 1.00 82.12 401 ILE A C 1
ATOM 3396 O O . ILE A 1 401 ? 0.797 -11.503 1.233 1.00 82.12 401 ILE A O 1
ATOM 3400 N N . HIS A 1 402 ? -1.048 -12.769 1.465 1.00 71.69 402 HIS A N 1
ATOM 3401 C CA . HIS A 1 402 ? -0.531 -13.874 2.290 1.00 71.69 402 HIS A CA 1
ATOM 3402 C C . HIS A 1 402 ? 0.034 -13.501 3.672 1.00 71.69 402 HIS A C 1
ATOM 3404 O O . HIS A 1 402 ? -0.085 -14.316 4.579 1.00 71.69 402 HIS A O 1
ATOM 3410 N N . THR A 1 403 ? 0.635 -12.320 3.871 1.00 80.50 403 THR A N 1
ATOM 3411 C CA . THR A 1 403 ? 1.190 -11.894 5.165 1.00 80.50 403 THR A CA 1
ATOM 3412 C C . THR A 1 403 ? 0.810 -10.450 5.524 1.00 80.50 403 THR A C 1
ATOM 3414 O O . THR A 1 403 ? 0.820 -9.559 4.671 1.00 80.50 403 THR A O 1
ATOM 3417 N N . PRO A 1 404 ? 0.530 -10.157 6.808 1.00 87.19 404 PRO A N 1
ATOM 3418 C CA . PRO A 1 404 ? 0.216 -8.800 7.257 1.00 87.19 404 PRO A CA 1
ATOM 3419 C C . PRO A 1 404 ? 1.458 -7.898 7.389 1.00 87.19 404 PRO A C 1
ATOM 3421 O O . PRO A 1 404 ? 1.324 -6.705 7.655 1.00 87.19 404 PRO A O 1
ATOM 3424 N N . ASP A 1 405 ? 2.677 -8.430 7.243 1.00 88.19 405 ASP A N 1
ATOM 3425 C CA . ASP A 1 405 ? 3.930 -7.680 7.429 1.00 88.19 405 ASP A CA 1
ATOM 3426 C C . ASP A 1 405 ? 4.063 -6.504 6.456 1.00 88.19 405 ASP A C 1
ATOM 3428 O O . ASP A 1 405 ? 4.364 -5.390 6.883 1.00 88.19 405 ASP A O 1
ATOM 3432 N N . ASN A 1 406 ? 3.757 -6.720 5.176 1.00 85.44 406 ASN A N 1
ATOM 3433 C CA . ASN A 1 406 ? 3.808 -5.673 4.154 1.00 85.44 406 ASN A CA 1
ATOM 3434 C C . ASN A 1 406 ? 2.829 -4.527 4.448 1.00 85.44 406 ASN A C 1
ATOM 3436 O O . ASN A 1 406 ? 3.167 -3.361 4.248 1.00 85.44 406 ASN A O 1
ATOM 3440 N N . MET A 1 407 ? 1.651 -4.839 4.995 1.00 89.81 407 MET A N 1
ATOM 3441 C CA . MET A 1 407 ? 0.692 -3.815 5.416 1.00 89.81 407 MET A CA 1
ATOM 3442 C C . MET A 1 407 ? 1.207 -2.999 6.601 1.00 89.81 407 MET A C 1
ATOM 3444 O O . MET A 1 407 ? 1.010 -1.789 6.628 1.00 89.81 407 MET A O 1
ATOM 3448 N N . MET A 1 408 ? 1.932 -3.614 7.542 1.00 91.50 408 MET A N 1
ATOM 3449 C CA . MET A 1 408 ? 2.536 -2.870 8.654 1.00 91.50 408 MET A CA 1
ATOM 3450 C C . MET A 1 408 ? 3.599 -1.874 8.181 1.00 91.50 408 MET A C 1
ATOM 3452 O O . MET A 1 408 ? 3.653 -0.765 8.708 1.00 91.50 408 MET A O 1
ATOM 3456 N N . CYS A 1 409 ? 4.409 -2.232 7.179 1.00 91.75 409 CYS A N 1
ATOM 3457 C CA . CYS A 1 409 ? 5.368 -1.302 6.573 1.00 91.75 409 CYS A CA 1
ATOM 3458 C C . CYS A 1 409 ? 4.655 -0.116 5.910 1.00 91.75 409 CYS A C 1
ATOM 3460 O O . CYS A 1 409 ? 5.051 1.033 6.105 1.00 91.75 409 CYS A O 1
ATOM 3462 N N . VAL A 1 410 ? 3.564 -0.373 5.183 1.00 93.31 410 VAL A N 1
ATOM 3463 C CA . VAL A 1 410 ? 2.733 0.689 4.594 1.00 93.31 410 VAL A CA 1
ATOM 3464 C C . VAL A 1 410 ? 2.123 1.584 5.674 1.00 93.31 410 VAL A C 1
ATOM 3466 O O . VAL A 1 410 ? 2.205 2.805 5.561 1.00 93.31 410 VAL A O 1
ATOM 3469 N N . PHE A 1 411 ? 1.566 1.010 6.741 1.00 94.94 411 PHE A N 1
ATOM 3470 C CA . PHE A 1 411 ? 1.007 1.768 7.861 1.00 94.94 411 PHE A CA 1
ATOM 3471 C C . PHE A 1 411 ? 2.033 2.678 8.530 1.00 94.94 411 PHE A C 1
ATOM 3473 O O . PHE A 1 411 ? 1.714 3.822 8.852 1.00 94.94 411 PHE A O 1
ATOM 3480 N N . GLU A 1 412 ? 3.267 2.207 8.695 1.00 95.50 412 GLU A N 1
ATOM 3481 C CA . GLU A 1 412 ? 4.348 3.018 9.247 1.00 95.50 412 GLU A CA 1
ATOM 3482 C C . GLU A 1 412 ? 4.644 4.239 8.368 1.00 95.50 412 GLU A C 1
ATOM 3484 O O . GLU A 1 412 ? 4.696 5.361 8.879 1.00 95.50 412 GLU A O 1
ATOM 3489 N N . ILE A 1 413 ? 4.771 4.044 7.052 1.00 95.12 413 ILE A N 1
ATOM 3490 C CA . ILE A 1 413 ? 5.039 5.130 6.098 1.00 95.12 413 ILE A CA 1
ATOM 3491 C C . ILE A 1 413 ? 3.872 6.123 6.061 1.00 95.12 413 ILE A C 1
ATOM 3493 O O . ILE A 1 413 ? 4.092 7.332 6.097 1.00 95.12 413 ILE A O 1
ATOM 3497 N N . LEU A 1 414 ? 2.627 5.638 6.019 1.00 95.00 414 LEU A N 1
ATOM 3498 C CA . LEU A 1 414 ? 1.441 6.499 6.013 1.00 95.00 414 LEU A CA 1
ATOM 3499 C C . LEU A 1 414 ? 1.333 7.320 7.298 1.00 95.00 414 LEU A C 1
ATOM 3501 O O . LEU A 1 414 ? 1.062 8.516 7.231 1.00 95.00 414 LEU A O 1
ATOM 3505 N N . ASN A 1 415 ? 1.619 6.720 8.455 1.00 94.56 415 ASN A N 1
ATOM 3506 C CA . ASN A 1 415 ? 1.629 7.444 9.721 1.00 94.56 415 ASN A CA 1
ATOM 3507 C C . ASN A 1 415 ? 2.733 8.518 9.748 1.00 94.56 415 ASN A C 1
ATOM 3509 O O . ASN A 1 415 ? 2.498 9.626 10.221 1.00 94.56 415 ASN A O 1
ATOM 3513 N N . GLN A 1 416 ? 3.923 8.235 9.205 1.00 94.12 416 GLN A N 1
ATOM 3514 C CA . GLN A 1 416 ? 4.981 9.246 9.056 1.00 94.12 416 GLN A CA 1
ATOM 3515 C C . GLN A 1 416 ? 4.528 10.400 8.145 1.00 94.12 416 GLN A C 1
ATOM 3517 O O . GLN A 1 416 ? 4.694 11.569 8.497 1.00 94.12 416 GLN A O 1
ATOM 3522 N N . ILE A 1 417 ? 3.865 10.098 7.027 1.00 91.31 417 ILE A N 1
ATOM 3523 C CA . ILE A 1 417 ? 3.287 11.121 6.146 1.00 91.31 417 ILE A CA 1
ATOM 3524 C C . ILE A 1 417 ? 2.235 11.960 6.885 1.00 91.31 417 ILE A C 1
ATOM 3526 O O . ILE A 1 417 ? 2.262 13.185 6.778 1.00 91.31 417 ILE A O 1
ATOM 3530 N N . ASP A 1 418 ? 1.342 11.338 7.656 1.00 89.56 418 ASP A N 1
ATOM 3531 C CA . ASP A 1 418 ? 0.311 12.043 8.430 1.00 89.56 418 ASP A CA 1
ATOM 3532 C C . ASP A 1 418 ? 0.912 12.993 9.477 1.00 89.56 418 ASP A C 1
ATOM 3534 O O . ASP A 1 418 ? 0.337 14.048 9.760 1.00 89.56 418 ASP A O 1
ATOM 3538 N N . THR A 1 419 ? 2.090 12.670 10.024 1.00 87.69 419 THR A N 1
ATOM 3539 C CA . THR A 1 419 ? 2.802 13.587 10.928 1.00 87.69 419 THR A CA 1
ATOM 3540 C C . THR A 1 419 ? 3.383 14.809 10.216 1.00 87.69 419 THR A C 1
ATOM 3542 O O . THR A 1 419 ? 3.423 15.890 10.808 1.00 87.69 419 THR A O 1
ATOM 3545 N N . GLU A 1 420 ? 3.784 14.680 8.948 1.00 85.19 420 GLU A N 1
ATOM 3546 C CA . GLU A 1 420 ? 4.282 15.805 8.144 1.00 85.19 420 GLU A CA 1
ATOM 3547 C C . GLU A 1 420 ? 3.135 16.625 7.515 1.00 85.19 420 GLU A C 1
ATOM 3549 O O . GLU A 1 420 ? 3.247 17.848 7.379 1.00 85.19 420 GLU A O 1
ATOM 3554 N N . ILE A 1 421 ? 2.007 15.987 7.175 1.00 80.81 421 ILE A N 1
ATOM 3555 C CA . ILE A 1 421 ? 0.833 16.614 6.549 1.00 80.81 421 ILE A CA 1
ATOM 3556 C C . ILE A 1 421 ? -0.336 16.648 7.541 1.00 80.81 421 ILE A C 1
ATOM 3558 O O . ILE A 1 421 ? -1.186 15.759 7.578 1.00 80.81 421 ILE A O 1
ATOM 3562 N N . GLN A 1 422 ? -0.413 17.732 8.317 1.00 74.56 422 GLN A N 1
ATOM 3563 C CA . GLN A 1 422 ? -1.480 17.927 9.302 1.00 74.56 422 GLN A CA 1
ATOM 3564 C C . GLN A 1 422 ? -2.880 17.768 8.681 1.00 74.56 422 GLN A C 1
ATOM 3566 O O . GLN A 1 422 ? -3.273 18.534 7.800 1.00 74.56 422 GLN A O 1
ATOM 3571 N N . GLY A 1 423 ? -3.644 16.800 9.195 1.00 70.44 423 GLY A N 1
ATOM 3572 C CA . GLY A 1 423 ? -5.041 16.557 8.825 1.00 70.44 423 GLY A CA 1
ATOM 3573 C C . GLY A 1 423 ? -5.267 15.621 7.631 1.00 70.44 423 GLY A C 1
ATOM 3574 O O . GLY A 1 423 ? -6.406 15.515 7.181 1.00 70.44 423 GLY A O 1
ATOM 3575 N N . ALA A 1 424 ? -4.233 14.957 7.099 1.00 71.50 424 ALA A N 1
ATOM 3576 C CA . ALA A 1 424 ? -4.395 14.010 5.991 1.00 71.50 424 ALA A CA 1
ATOM 3577 C C . ALA A 1 424 ? -5.105 12.703 6.406 1.00 71.50 424 ALA A C 1
ATOM 3579 O O . ALA A 1 424 ? -6.068 12.299 5.749 1.00 71.50 424 ALA A O 1
ATOM 3580 N N . HIS A 1 425 ? -4.712 12.125 7.547 1.00 85.38 425 HIS A N 1
ATOM 3581 C CA . HIS A 1 425 ? -5.314 10.924 8.146 1.00 85.38 425 HIS A CA 1
ATOM 3582 C C . HIS A 1 425 ? -5.263 9.669 7.246 1.00 85.38 425 HIS A C 1
ATOM 3584 O O . HIS A 1 425 ? -6.114 8.790 7.380 1.00 85.38 425 HIS A O 1
ATOM 3590 N N . TYR A 1 426 ? -4.275 9.565 6.352 1.00 89.75 426 TYR A N 1
ATOM 3591 C CA . TYR A 1 426 ? -4.145 8.448 5.412 1.00 89.75 426 TYR A CA 1
ATOM 3592 C C . TYR A 1 426 ? -3.957 7.102 6.106 1.00 89.75 426 TYR A C 1
ATOM 3594 O O . TYR A 1 426 ? -4.454 6.086 5.626 1.00 89.75 426 TYR A O 1
ATOM 3602 N N . PHE A 1 427 ? -3.219 7.066 7.220 1.00 93.25 427 PHE A N 1
ATOM 3603 C CA . PHE A 1 427 ? -3.017 5.826 7.960 1.00 93.25 427 PHE A CA 1
ATOM 3604 C C . PHE A 1 427 ? -4.349 5.282 8.476 1.00 93.25 427 PHE A C 1
ATOM 3606 O O . PHE A 1 427 ? -4.639 4.110 8.250 1.00 93.25 427 PHE A O 1
ATOM 3613 N N . SER A 1 428 ? -5.158 6.123 9.130 1.00 89.31 428 SER A N 1
ATOM 3614 C CA . SER A 1 428 ? -6.461 5.697 9.645 1.00 89.31 428 SER A CA 1
ATOM 3615 C C . SER A 1 428 ? -7.403 5.265 8.528 1.00 89.31 428 SER A C 1
ATOM 3617 O O . SER A 1 428 ? -8.052 4.244 8.686 1.00 89.31 428 SER A O 1
ATOM 3619 N N . ASP A 1 429 ? -7.417 5.957 7.382 1.00 86.62 429 ASP A N 1
ATOM 3620 C CA . ASP A 1 429 ? -8.318 5.594 6.280 1.00 86.62 429 ASP A CA 1
ATOM 3621 C C . ASP A 1 429 ? -8.031 4.178 5.751 1.00 86.62 429 ASP A C 1
ATOM 3623 O O . ASP A 1 429 ? -8.932 3.350 5.614 1.00 86.62 429 ASP A O 1
ATOM 3627 N N . VAL A 1 430 ? -6.753 3.867 5.508 1.00 92.50 430 VAL A N 1
ATOM 3628 C CA . VAL A 1 430 ? -6.338 2.539 5.034 1.00 92.50 430 VAL A CA 1
ATOM 3629 C C . VAL A 1 430 ? -6.511 1.489 6.134 1.00 92.50 430 VAL A C 1
ATOM 3631 O O . VAL A 1 430 ? -6.904 0.356 5.851 1.00 92.50 430 VAL A O 1
ATOM 3634 N N . PHE A 1 431 ? -6.219 1.844 7.387 1.00 94.38 431 PHE A N 1
ATOM 3635 C CA . PHE A 1 431 ? -6.381 0.948 8.528 1.00 94.38 431 PHE A CA 1
ATOM 3636 C C . PHE A 1 431 ? -7.844 0.542 8.727 1.00 94.38 431 PHE A C 1
ATOM 3638 O O . PHE A 1 431 ? -8.116 -0.649 8.873 1.00 94.38 431 PHE A O 1
ATOM 3645 N N . ASP A 1 432 ? -8.769 1.501 8.686 1.00 92.00 432 ASP A N 1
ATOM 3646 C CA . ASP A 1 432 ? -10.195 1.271 8.919 1.00 92.00 432 ASP A CA 1
ATOM 3647 C C . ASP A 1 432 ? -10.786 0.314 7.874 1.00 92.00 432 ASP A C 1
ATOM 3649 O O . ASP A 1 432 ? -11.513 -0.603 8.245 1.00 92.00 432 ASP A O 1
ATOM 3653 N N . ILE A 1 433 ? -10.398 0.433 6.596 1.00 91.94 433 ILE A N 1
ATOM 3654 C CA . ILE A 1 433 ? -10.836 -0.494 5.534 1.00 91.94 433 ILE A CA 1
ATOM 3655 C C . ILE A 1 433 ? -10.393 -1.928 5.832 1.00 91.94 433 ILE A C 1
ATOM 3657 O O . ILE A 1 433 ? -11.189 -2.864 5.757 1.00 91.94 433 ILE A O 1
ATOM 3661 N N . VAL A 1 434 ? -9.121 -2.128 6.189 1.00 92.94 434 VAL A N 1
ATOM 3662 C CA . VAL A 1 434 ? -8.618 -3.471 6.520 1.00 92.94 434 VAL A CA 1
ATOM 3663 C C . VAL A 1 434 ? -9.301 -3.998 7.782 1.00 92.94 434 VAL A C 1
ATOM 3665 O O . VAL A 1 434 ? -9.658 -5.175 7.850 1.00 92.94 434 VAL A O 1
ATOM 3668 N N . PHE A 1 435 ? -9.509 -3.135 8.775 1.00 93.06 435 PHE A N 1
ATOM 3669 C CA . PHE A 1 435 ? -10.140 -3.500 10.036 1.00 93.06 435 PHE A CA 1
ATOM 3670 C C . PHE A 1 435 ? -11.620 -3.868 9.866 1.00 93.06 435 PHE A C 1
ATOM 3672 O O . PHE A 1 435 ? -12.077 -4.810 10.511 1.00 93.06 435 PHE A O 1
ATOM 3679 N N . GLU A 1 436 ? -12.343 -3.222 8.948 1.00 92.12 436 GLU A N 1
ATOM 3680 C CA . GLU A 1 436 ? -13.724 -3.569 8.591 1.00 92.12 436 GLU A CA 1
ATOM 3681 C C . GLU A 1 436 ? -13.836 -5.036 8.145 1.00 92.12 436 GLU A C 1
ATOM 3683 O O . GLU A 1 436 ? -14.755 -5.753 8.548 1.00 92.12 436 GLU A O 1
ATOM 3688 N N . HIS A 1 437 ? -12.856 -5.537 7.385 1.00 92.19 437 HIS A N 1
ATOM 3689 C CA . HIS A 1 437 ? -12.814 -6.951 7.008 1.00 92.19 437 HIS A CA 1
ATOM 3690 C C . HIS A 1 437 ? -12.556 -7.883 8.200 1.00 92.19 437 HIS A C 1
ATOM 3692 O O . HIS A 1 437 ? -13.089 -8.993 8.221 1.00 92.19 437 HIS A O 1
ATOM 3698 N N . VAL A 1 438 ? -11.787 -7.445 9.203 1.00 91.44 438 VAL A N 1
ATOM 3699 C CA . VAL A 1 438 ? -11.495 -8.231 10.418 1.00 91.44 438 VAL A CA 1
ATOM 3700 C C . VAL A 1 438 ? -12.742 -8.433 11.272 1.00 91.44 438 VAL A C 1
ATOM 3702 O O . VAL A 1 438 ? -12.943 -9.509 11.837 1.00 91.44 438 VAL A O 1
ATOM 3705 N N . ILE A 1 439 ? -13.589 -7.411 11.357 1.00 91.12 439 ILE A N 1
ATOM 3706 C CA . ILE A 1 439 ? -14.820 -7.434 12.158 1.00 91.12 439 ILE A CA 1
ATOM 3707 C C . ILE A 1 439 ? -16.025 -7.963 11.371 1.00 91.12 439 ILE A C 1
ATOM 3709 O O . ILE A 1 439 ? -17.151 -7.929 11.859 1.00 91.12 439 ILE A O 1
ATOM 3713 N N . ASN A 1 440 ? -15.814 -8.453 10.149 1.00 89.94 440 ASN A N 1
ATOM 3714 C CA . ASN A 1 440 ? -16.864 -9.045 9.339 1.00 89.94 440 ASN A CA 1
ATOM 3715 C C . ASN A 1 440 ? -16.866 -10.568 9.504 1.00 89.94 440 ASN A C 1
ATOM 3717 O O . ASN A 1 440 ? -15.949 -11.263 9.064 1.00 89.94 440 ASN A O 1
ATOM 3721 N N . GLU A 1 441 ? -17.942 -11.104 10.081 1.00 85.44 441 GLU A N 1
ATOM 3722 C CA . GLU A 1 441 ? -18.104 -12.542 10.348 1.00 85.44 441 GLU A CA 1
ATOM 3723 C C . GLU A 1 441 ? -17.880 -13.424 9.120 1.00 85.44 441 GLU A C 1
ATOM 3725 O O . GLU A 1 441 ? -17.358 -14.534 9.232 1.00 85.44 441 GLU A O 1
ATOM 3730 N N . LYS A 1 442 ? -18.221 -12.922 7.927 1.00 88.19 442 LYS A N 1
ATOM 3731 C CA . LYS A 1 442 ? -18.074 -13.668 6.671 1.00 88.19 442 LYS A CA 1
ATOM 3732 C C . LYS A 1 442 ? -16.622 -14.029 6.368 1.00 88.19 442 LYS A C 1
ATOM 3734 O O . LYS A 1 442 ? -16.384 -15.042 5.714 1.00 88.19 442 LYS A O 1
ATOM 3739 N N . TYR A 1 443 ? -15.671 -13.220 6.830 1.00 87.56 443 TYR A N 1
ATOM 3740 C CA . TYR A 1 443 ? -14.255 -13.341 6.485 1.00 87.56 443 TYR A CA 1
ATOM 3741 C C . TYR A 1 443 ? -13.402 -13.905 7.621 1.00 87.56 443 TYR A C 1
ATOM 3743 O O . TYR A 1 443 ? -12.203 -14.082 7.448 1.00 87.56 443 TYR A O 1
ATOM 3751 N N . GLN A 1 444 ? -13.998 -14.293 8.754 1.00 82.00 444 GLN A N 1
ATOM 3752 C CA . GLN A 1 444 ? -13.246 -14.849 9.885 1.00 82.00 444 GLN A CA 1
ATOM 3753 C C . GLN A 1 444 ? -12.466 -16.125 9.565 1.00 82.00 444 GLN A C 1
ATOM 3755 O O . GLN A 1 444 ? -11.565 -16.487 10.316 1.00 82.00 444 GLN A O 1
ATOM 3760 N N . ASN A 1 445 ? -12.814 -16.831 8.486 1.00 84.12 445 ASN A N 1
ATOM 3761 C CA . ASN A 1 445 ? -12.091 -18.019 8.051 1.00 84.12 445 ASN A CA 1
ATOM 3762 C C . ASN A 1 445 ? -10.905 -17.733 7.129 1.00 84.12 445 ASN A C 1
ATOM 3764 O O . ASN A 1 445 ? -10.093 -18.646 6.948 1.00 84.12 445 ASN A O 1
ATOM 3768 N N . ASP A 1 446 ? -10.792 -16.512 6.604 1.00 89.88 446 ASP A N 1
ATOM 3769 C CA . ASP A 1 446 ? -9.686 -16.112 5.745 1.00 89.88 446 ASP A CA 1
ATOM 3770 C C . ASP A 1 446 ? -8.346 -16.116 6.502 1.00 89.88 446 ASP A C 1
ATOM 3772 O O . ASP A 1 446 ? -8.265 -15.771 7.684 1.00 89.88 446 ASP A O 1
ATOM 3776 N N . MET A 1 447 ? -7.289 -16.546 5.814 1.00 89.56 447 MET A N 1
ATOM 3777 C CA . MET A 1 447 ? -5.960 -16.711 6.398 1.00 89.56 447 MET A CA 1
ATOM 3778 C C . MET A 1 447 ? -5.309 -15.362 6.696 1.00 89.56 447 MET A C 1
ATOM 3780 O O . MET A 1 447 ? -4.778 -15.179 7.789 1.00 89.56 447 MET A O 1
ATOM 3784 N N . PHE A 1 448 ? -5.408 -14.403 5.770 1.00 90.81 448 PHE A N 1
ATOM 3785 C CA . PHE A 1 448 ? -4.854 -13.070 5.980 1.00 90.81 448 PHE A CA 1
ATOM 3786 C C . PHE A 1 448 ? -5.566 -12.371 7.144 1.00 90.81 448 PHE A C 1
ATOM 3788 O O . PHE A 1 448 ? -4.904 -11.809 8.017 1.00 90.81 448 PHE A O 1
ATOM 3795 N N . ILE A 1 449 ? -6.898 -12.453 7.209 1.00 92.38 449 ILE A N 1
ATOM 3796 C CA . ILE A 1 449 ? -7.687 -11.860 8.297 1.00 92.38 449 ILE A CA 1
ATOM 3797 C C . ILE A 1 449 ? -7.345 -12.477 9.657 1.00 92.38 449 ILE A C 1
ATOM 3799 O O . ILE A 1 449 ? -7.189 -11.741 10.636 1.00 92.38 449 ILE A O 1
ATOM 3803 N N . LYS A 1 450 ? -7.173 -13.803 9.734 1.00 91.00 450 LYS A N 1
ATOM 3804 C CA . LYS A 1 450 ? -6.735 -14.481 10.967 1.00 91.00 450 LYS A CA 1
ATOM 3805 C C . LYS A 1 450 ? -5.360 -14.005 11.418 1.00 91.00 450 LYS A C 1
ATOM 3807 O O . LYS A 1 450 ? -5.220 -13.579 12.565 1.00 91.00 450 LYS A O 1
ATOM 3812 N N . ASP A 1 451 ? -4.384 -14.021 10.516 1.00 92.00 451 ASP A N 1
ATOM 3813 C CA . ASP A 1 451 ? -3.006 -13.634 10.820 1.00 92.00 451 ASP A CA 1
ATOM 3814 C C . ASP A 1 451 ? -2.922 -12.153 11.217 1.00 92.00 451 ASP A C 1
ATOM 3816 O O . ASP A 1 451 ? -2.227 -11.785 12.170 1.00 92.00 451 ASP A O 1
ATOM 3820 N N . PHE A 1 452 ? -3.671 -11.288 10.528 1.00 93.12 452 PHE A N 1
ATOM 3821 C CA . PHE A 1 452 ? -3.777 -9.874 10.869 1.00 93.12 452 PHE A CA 1
ATOM 3822 C C . PHE A 1 452 ? -4.420 -9.681 12.248 1.00 93.12 452 PHE A C 1
ATOM 3824 O O . PHE A 1 452 ? -3.865 -8.963 13.079 1.00 93.12 452 PHE A O 1
ATOM 3831 N N . SER A 1 453 ? -5.541 -10.352 12.536 1.00 92.38 453 SER A N 1
ATOM 3832 C CA . SER A 1 453 ? -6.218 -10.287 13.840 1.00 92.38 453 SER A CA 1
ATOM 3833 C C . SER A 1 453 ? -5.312 -10.748 14.985 1.00 92.38 453 SER A C 1
ATOM 3835 O O . SER A 1 453 ? -5.212 -10.071 16.012 1.00 92.38 453 SER A O 1
ATOM 3837 N N . GLU A 1 454 ? -4.598 -11.863 14.812 1.00 92.31 454 GLU A N 1
ATOM 3838 C CA . GLU A 1 454 ? -3.644 -12.361 15.807 1.00 92.31 454 GLU A CA 1
ATOM 3839 C C . GLU A 1 454 ? -2.515 -11.353 16.041 1.00 92.31 454 GLU A C 1
ATOM 3841 O O . GLU A 1 454 ? -2.178 -11.039 17.189 1.00 92.31 454 GLU A O 1
ATOM 3846 N N . LYS A 1 455 ? -1.987 -10.766 14.964 1.00 92.94 455 LYS A N 1
ATOM 3847 C CA . LYS A 1 455 ? -0.954 -9.734 15.050 1.00 92.94 455 LYS A CA 1
ATOM 3848 C C . LYS A 1 455 ? -1.441 -8.485 15.784 1.00 92.94 455 LYS A C 1
ATOM 3850 O O . LYS A 1 455 ? -0.691 -7.948 16.601 1.00 92.94 455 LYS A O 1
ATOM 3855 N N . MET A 1 456 ? -2.687 -8.061 15.561 1.00 94.19 456 MET A N 1
ATOM 3856 C CA . MET A 1 456 ? -3.296 -6.912 16.243 1.00 94.19 456 MET A CA 1
ATOM 3857 C C . MET A 1 456 ? -3.477 -7.132 17.752 1.00 94.19 456 MET A C 1
ATOM 3859 O O . MET A 1 456 ? -3.424 -6.175 18.520 1.00 94.19 456 MET A O 1
ATOM 3863 N N . ARG A 1 457 ? -3.599 -8.382 18.221 1.00 90.81 457 ARG A N 1
ATOM 3864 C CA . ARG A 1 457 ? -3.661 -8.705 19.664 1.00 90.81 457 ARG A CA 1
ATOM 3865 C C . ARG A 1 457 ? -2.322 -8.524 20.392 1.00 90.81 457 ARG A C 1
ATOM 3867 O O . ARG A 1 457 ? -2.278 -8.600 21.625 1.00 90.81 457 ARG A O 1
ATOM 3874 N N . ASN A 1 458 ? -1.221 -8.304 19.671 1.00 89.81 458 ASN A N 1
ATOM 3875 C CA . ASN A 1 458 ? 0.089 -8.114 20.277 1.00 89.81 458 ASN A CA 1
ATOM 3876 C C . ASN A 1 458 ? 0.171 -6.772 21.030 1.00 89.81 458 ASN A C 1
ATOM 3878 O O . ASN A 1 458 ? -0.025 -5.698 20.474 1.00 89.81 458 ASN A O 1
ATOM 3882 N N . LYS A 1 459 ? 0.546 -6.823 22.312 1.00 79.81 459 LYS A N 1
ATOM 3883 C CA . LYS A 1 459 ? 0.678 -5.632 23.170 1.00 79.81 459 LYS A CA 1
ATOM 3884 C C . LYS A 1 459 ? 1.890 -4.753 22.842 1.00 79.81 459 LYS A C 1
ATOM 3886 O O . LYS A 1 459 ? 1.977 -3.648 23.363 1.00 79.81 459 LYS A O 1
ATOM 3891 N N . TYR A 1 460 ? 2.827 -5.241 22.030 1.00 87.75 460 TYR A N 1
ATOM 3892 C CA . TYR A 1 460 ? 4.057 -4.534 21.657 1.00 87.75 460 TYR A CA 1
ATOM 3893 C C . TYR A 1 460 ? 3.961 -3.833 20.293 1.00 87.75 460 TYR A C 1
ATOM 3895 O O . TYR A 1 460 ? 4.985 -3.559 19.668 1.00 87.75 460 TYR A O 1
ATOM 3903 N N . LEU A 1 461 ? 2.745 -3.562 19.810 1.00 93.00 461 LEU A N 1
ATOM 3904 C CA . LEU A 1 461 ? 2.536 -2.784 18.592 1.00 93.00 461 LEU A CA 1
ATOM 3905 C C . LEU A 1 461 ? 2.913 -1.306 18.790 1.00 93.00 461 LEU A C 1
ATOM 3907 O O . LEU A 1 461 ? 2.876 -0.797 19.914 1.00 93.00 461 LEU A O 1
ATOM 3911 N N . PRO A 1 462 ? 3.251 -0.590 17.703 1.00 94.06 462 PRO A N 1
ATOM 3912 C CA . PRO A 1 462 ? 3.481 0.846 17.760 1.00 94.06 462 PRO A CA 1
ATOM 3913 C C . PRO A 1 462 ? 2.275 1.610 18.322 1.00 94.06 462 PRO A C 1
ATOM 3915 O O . PRO A 1 462 ? 1.123 1.259 18.065 1.00 94.06 462 PRO A O 1
ATOM 3918 N N . ALA A 1 463 ? 2.539 2.705 19.041 1.00 93.25 463 ALA A N 1
ATOM 3919 C CA . ALA A 1 463 ? 1.501 3.486 19.718 1.00 93.25 463 ALA A CA 1
ATOM 3920 C C . ALA A 1 463 ? 0.406 4.010 18.769 1.00 93.25 463 ALA A C 1
ATOM 3922 O O . ALA A 1 463 ? -0.762 4.026 19.144 1.00 93.25 463 ALA A O 1
ATOM 3923 N N . TYR A 1 464 ? 0.764 4.392 17.536 1.00 92.88 464 TYR A N 1
ATOM 3924 C CA . TYR A 1 464 ? -0.203 4.865 16.540 1.00 92.88 464 TYR A CA 1
ATOM 3925 C C . TYR A 1 464 ? -1.193 3.762 16.119 1.00 92.88 464 TYR A C 1
ATOM 3927 O O . TYR A 1 464 ? -2.380 4.038 15.966 1.00 92.88 464 TYR A O 1
ATOM 3935 N N . VAL A 1 465 ? -0.738 2.504 16.036 1.00 94.81 465 VAL A N 1
ATOM 3936 C CA . VAL A 1 465 ? -1.586 1.337 15.736 1.00 94.81 465 VAL A CA 1
ATOM 3937 C C . VAL A 1 465 ? -2.493 1.010 16.915 1.00 94.81 465 VAL A C 1
ATOM 3939 O O . VAL A 1 465 ? -3.686 0.808 16.727 1.00 94.81 465 VAL A O 1
ATOM 3942 N N . LEU A 1 466 ? -1.955 1.005 18.140 1.00 93.56 466 LEU A N 1
ATOM 3943 C CA . LEU A 1 466 ? -2.758 0.789 19.351 1.00 93.56 466 LEU A CA 1
ATOM 3944 C C . LEU A 1 466 ? -3.855 1.854 19.499 1.00 93.56 466 LEU A C 1
ATOM 3946 O O . LEU A 1 466 ? -4.982 1.534 19.873 1.00 93.56 466 LEU A O 1
ATOM 3950 N N . ASN A 1 467 ? -3.543 3.109 19.170 1.00 92.25 467 ASN A N 1
ATOM 3951 C CA . ASN A 1 467 ? -4.512 4.198 19.202 1.00 92.25 467 ASN A CA 1
ATOM 3952 C C . ASN A 1 467 ? -5.599 4.054 18.126 1.00 92.25 467 ASN A C 1
ATOM 3954 O O . ASN A 1 467 ? -6.766 4.313 18.414 1.00 92.25 467 ASN A O 1
ATOM 3958 N N . ALA A 1 468 ? -5.239 3.623 16.912 1.00 93.25 468 ALA A N 1
ATOM 3959 C CA . ALA A 1 468 ? -6.212 3.312 15.865 1.00 93.25 468 ALA A CA 1
ATOM 3960 C C . ALA A 1 468 ? -7.110 2.138 16.272 1.00 93.25 468 ALA A C 1
ATOM 3962 O O . ALA A 1 468 ? -8.321 2.300 16.298 1.00 93.25 468 ALA A O 1
ATOM 3963 N N . LEU A 1 469 ? -6.539 1.020 16.737 1.00 94.44 469 LEU A N 1
ATOM 3964 C CA . LEU A 1 469 ? -7.300 -0.126 17.255 1.00 94.44 469 LEU A CA 1
ATOM 3965 C C . LEU A 1 469 ? -8.328 0.293 18.308 1.00 94.44 469 LEU A C 1
ATOM 3967 O O . LEU A 1 469 ? -9.496 -0.076 18.206 1.00 94.44 469 LEU A O 1
ATOM 3971 N N . ARG A 1 470 ? -7.912 1.085 19.302 1.00 93.38 470 ARG A N 1
ATOM 3972 C CA . ARG A 1 470 ? -8.795 1.604 20.354 1.00 93.38 470 ARG A CA 1
ATOM 3973 C C . ARG A 1 470 ? -9.902 2.489 19.777 1.00 93.38 470 ARG A C 1
ATOM 3975 O O . ARG A 1 470 ? -11.063 2.324 20.142 1.00 93.38 470 ARG A O 1
ATOM 3982 N N . THR A 1 471 ? -9.546 3.418 18.892 1.00 91.06 471 THR A N 1
ATOM 3983 C CA . THR A 1 471 ? -10.464 4.422 18.335 1.00 91.06 471 THR A CA 1
ATOM 3984 C C . THR A 1 471 ? -11.486 3.783 17.400 1.00 91.06 471 THR A C 1
ATOM 3986 O O . THR A 1 471 ? -12.685 3.969 17.605 1.00 91.06 471 THR A O 1
ATOM 3989 N N . THR A 1 472 ? -11.033 2.980 16.436 1.00 92.00 472 THR A N 1
ATOM 3990 C CA . THR A 1 472 ? -11.888 2.249 15.495 1.00 92.00 472 THR A CA 1
ATOM 3991 C C . THR A 1 472 ? -12.776 1.261 16.252 1.00 92.00 472 THR A C 1
ATOM 3993 O O . THR A 1 472 ? -13.987 1.269 16.063 1.00 92.00 472 THR A O 1
ATOM 3996 N N . SER A 1 473 ? -12.243 0.501 17.223 1.00 93.31 473 SER A N 1
ATOM 3997 C CA . SER A 1 473 ? -13.071 -0.422 18.023 1.00 93.31 473 SER A CA 1
ATOM 3998 C C . SER A 1 473 ? -14.139 0.300 18.845 1.00 93.31 473 SER A C 1
ATOM 4000 O O . SER A 1 473 ? -15.284 -0.148 18.904 1.00 93.31 473 SER A O 1
ATOM 4002 N N . LYS A 1 474 ? -13.789 1.430 19.476 1.00 91.75 474 LYS A N 1
ATOM 4003 C CA . LYS A 1 474 ? -14.744 2.260 20.222 1.00 91.75 474 LYS A CA 1
ATOM 4004 C C . LYS A 1 474 ? -15.855 2.756 19.302 1.00 91.75 474 LYS A C 1
ATOM 4006 O O . LYS A 1 474 ? -17.025 2.661 19.663 1.00 91.75 474 LYS A O 1
ATOM 4011 N N . TYR A 1 475 ? -15.485 3.262 18.129 1.00 88.94 475 TYR A N 1
ATOM 4012 C CA . TYR A 1 475 ? -16.422 3.779 17.141 1.00 88.94 475 TYR A CA 1
ATOM 4013 C C . TYR A 1 475 ? -17.395 2.698 16.658 1.00 88.94 475 TYR A C 1
ATOM 4015 O O . TYR A 1 475 ? -18.607 2.879 16.781 1.00 88.94 475 TYR A O 1
ATOM 4023 N N . GLU A 1 476 ? -16.881 1.549 16.218 1.00 89.31 476 GLU A N 1
ATOM 4024 C CA . GLU A 1 476 ? -17.684 0.414 15.746 1.00 89.31 476 GLU A CA 1
ATOM 4025 C C . GLU A 1 476 ? -18.669 -0.085 16.809 1.00 89.31 476 GLU A C 1
ATOM 4027 O O . GLU A 1 476 ? -19.856 -0.289 16.540 1.00 89.31 476 GLU A O 1
ATOM 4032 N N . LEU A 1 477 ? -18.221 -0.201 18.062 1.00 90.69 477 LEU A N 1
ATOM 4033 C CA . LEU A 1 477 ? -19.098 -0.616 19.155 1.00 90.69 477 LEU A CA 1
ATOM 4034 C C . LEU A 1 477 ? -20.164 0.439 19.503 1.00 90.69 477 LEU A C 1
ATOM 4036 O O . LEU A 1 477 ? -21.262 0.071 19.926 1.00 90.69 477 LEU A O 1
ATOM 4040 N N . MET A 1 478 ? -19.873 1.731 19.321 1.00 86.44 478 MET A N 1
ATOM 4041 C CA . MET A 1 478 ? -20.831 2.823 19.548 1.00 86.44 478 MET A CA 1
ATOM 4042 C C . MET A 1 478 ? -21.886 2.947 18.440 1.00 86.44 478 MET A C 1
ATOM 4044 O O . MET A 1 478 ? -22.954 3.503 18.697 1.00 86.44 478 MET A O 1
ATOM 4048 N N . GLN A 1 479 ? -21.630 2.421 17.237 1.00 80.44 479 GLN A N 1
ATOM 4049 C CA . GLN A 1 479 ? -22.604 2.427 16.137 1.00 80.44 479 GLN A CA 1
ATOM 4050 C C . GLN A 1 479 ? -23.770 1.447 16.338 1.00 80.44 479 GLN A C 1
ATOM 4052 O O . GLN A 1 479 ? -24.768 1.534 15.623 1.00 80.44 479 GLN A O 1
ATOM 4057 N N . GLY A 1 480 ? -23.669 0.531 17.308 1.00 71.88 480 GLY A N 1
ATOM 4058 C CA . GLY A 1 480 ? -24.742 -0.411 17.628 1.00 71.88 480 GLY A CA 1
ATOM 4059 C C . GLY A 1 480 ? -24.941 -1.513 16.583 1.00 71.88 480 GLY A C 1
ATOM 4060 O O . GLY A 1 480 ? -26.063 -1.986 16.375 1.00 71.88 480 GLY A O 1
ATOM 4061 N N . GLY A 1 481 ? -23.862 -1.917 15.907 1.00 77.00 481 GLY A N 1
ATOM 4062 C CA . GLY A 1 481 ? -23.841 -3.137 15.101 1.00 77.00 481 GLY A CA 1
ATOM 4063 C C . GLY A 1 481 ? -24.112 -4.381 15.955 1.00 77.00 481 GLY A C 1
ATOM 4064 O O . GLY A 1 481 ? -23.709 -4.444 17.118 1.00 77.00 481 GLY A O 1
ATOM 4065 N N . ASP A 1 482 ? -24.806 -5.365 15.379 1.00 80.62 482 ASP A N 1
ATOM 4066 C CA . ASP A 1 482 ? -24.920 -6.690 15.991 1.00 80.62 482 ASP A CA 1
ATOM 4067 C C . ASP A 1 482 ? -23.636 -7.464 15.666 1.00 80.62 482 ASP A C 1
ATOM 4069 O O . ASP A 1 482 ? -23.305 -7.658 14.497 1.00 80.62 482 ASP A O 1
ATOM 4073 N N . PHE A 1 483 ? -22.910 -7.878 16.701 1.00 86.94 483 PHE A N 1
ATOM 4074 C CA . PHE A 1 483 ? -21.651 -8.613 16.581 1.00 86.94 483 PHE A CA 1
ATOM 4075 C C . PHE A 1 483 ? -21.796 -9.986 17.231 1.00 86.94 483 PHE A C 1
ATOM 4077 O O . PHE A 1 483 ? -22.388 -10.089 18.310 1.00 86.94 483 PHE A O 1
ATOM 4084 N N . SER A 1 484 ? -21.196 -11.017 16.641 1.00 90.00 484 SER A N 1
ATOM 4085 C CA . SER A 1 484 ? -20.917 -12.269 17.346 1.00 90.00 484 SER A CA 1
ATOM 4086 C C . SER A 1 484 ? -20.122 -12.023 18.621 1.00 90.00 484 SER A C 1
ATOM 4088 O O . SER A 1 484 ? -19.360 -11.060 18.759 1.00 90.00 484 SER A O 1
ATOM 4090 N N . ASN A 1 485 ? -20.291 -12.953 19.553 1.00 91.38 485 ASN A N 1
ATOM 4091 C CA . ASN A 1 485 ? -19.607 -12.973 20.835 1.00 91.38 485 ASN A CA 1
ATOM 4092 C C . ASN A 1 485 ? -18.078 -12.870 20.666 1.00 91.38 485 ASN A C 1
ATOM 4094 O O . ASN A 1 485 ? -17.430 -12.100 21.374 1.00 91.38 485 ASN A O 1
ATOM 4098 N N . GLU A 1 486 ? -17.501 -13.567 19.685 1.00 91.00 486 GLU A N 1
ATOM 4099 C CA . GLU A 1 486 ? -16.062 -13.547 19.412 1.00 91.00 486 GLU A CA 1
ATOM 4100 C C . GLU A 1 486 ? -15.567 -12.167 18.950 1.00 91.00 486 GLU A C 1
ATOM 4102 O O . GLU A 1 486 ? -14.506 -11.708 19.386 1.00 91.00 486 GLU A O 1
ATOM 4107 N N . ILE A 1 487 ? -16.328 -11.485 18.084 1.00 93.06 487 ILE A N 1
ATOM 4108 C CA . ILE A 1 487 ? -15.981 -10.140 17.593 1.00 93.06 487 ILE A CA 1
ATOM 4109 C C . ILE A 1 487 ? -16.160 -9.114 18.701 1.00 93.06 487 ILE A C 1
ATOM 4111 O O . ILE A 1 487 ? -15.304 -8.248 18.879 1.00 93.06 487 ILE A O 1
ATOM 4115 N N . LEU A 1 488 ? -17.237 -9.225 19.478 1.00 93.81 488 LEU A N 1
ATOM 4116 C CA . LEU A 1 488 ? -17.461 -8.362 20.626 1.00 93.81 488 LEU A CA 1
ATOM 4117 C C . LEU A 1 488 ? -16.294 -8.449 21.615 1.00 93.81 488 LEU A C 1
ATOM 4119 O O . LEU A 1 488 ? -15.743 -7.420 22.004 1.00 93.81 488 LEU A O 1
ATOM 4123 N N . GLU A 1 489 ? -15.887 -9.663 21.991 1.00 94.00 489 GLU A N 1
ATOM 4124 C CA . GLU A 1 489 ? -14.742 -9.867 22.879 1.00 94.00 489 GLU A CA 1
ATOM 4125 C C . GLU A 1 489 ? -13.455 -9.287 22.273 1.00 94.00 489 GLU A C 1
ATOM 4127 O O . GLU A 1 489 ? -12.677 -8.632 22.974 1.00 94.00 489 GLU A O 1
ATOM 4132 N N . TYR A 1 490 ? -13.237 -9.485 20.969 1.00 93.75 490 TYR A N 1
ATOM 4133 C CA . TYR A 1 490 ? -12.086 -8.937 20.255 1.00 93.75 490 TYR A CA 1
ATOM 4134 C C . TYR A 1 490 ? -12.036 -7.406 20.324 1.00 93.75 490 TYR A C 1
ATOM 4136 O O . TYR A 1 490 ? -11.032 -6.860 20.783 1.00 93.75 490 TYR A O 1
ATOM 4144 N N . LEU A 1 491 ? -13.117 -6.720 19.948 1.00 95.00 491 LEU A N 1
ATOM 4145 C CA . LEU A 1 491 ? -13.209 -5.256 19.955 1.00 95.00 491 LEU A CA 1
ATOM 4146 C C . LEU A 1 491 ? -13.023 -4.678 21.362 1.00 95.00 491 LEU A C 1
ATOM 4148 O O . LEU A 1 491 ? -12.243 -3.747 21.569 1.00 95.00 491 LEU A O 1
ATOM 4152 N N . LEU A 1 492 ? -13.689 -5.273 22.352 1.00 94.50 492 LEU A N 1
ATOM 4153 C CA . LEU A 1 492 ? -13.588 -4.855 23.748 1.00 94.50 492 LEU A CA 1
ATOM 4154 C C . LEU A 1 492 ? -12.180 -5.045 24.326 1.00 94.50 492 LEU A C 1
ATOM 4156 O O . LEU A 1 492 ? -11.788 -4.321 25.242 1.00 94.50 492 LEU A O 1
ATOM 4160 N N . SER A 1 493 ? -11.394 -5.987 23.795 1.00 92.75 493 SER A N 1
ATOM 4161 C CA . SER A 1 493 ? -10.044 -6.270 24.292 1.00 92.75 493 SER A CA 1
ATOM 4162 C C . SER A 1 493 ? -9.039 -5.129 24.078 1.00 92.75 493 SER A C 1
ATOM 4164 O O . SER A 1 493 ? -8.014 -5.101 24.768 1.00 92.75 493 SER A O 1
ATOM 4166 N N . PHE A 1 494 ? -9.339 -4.193 23.170 1.00 93.31 494 PHE A N 1
ATOM 4167 C CA . PHE A 1 494 ? -8.500 -3.032 22.853 1.00 93.31 494 PHE A CA 1
ATOM 4168 C C . PHE A 1 494 ? -8.846 -1.774 23.652 1.00 93.31 494 PHE A C 1
ATOM 4170 O O . PHE A 1 494 ? -8.084 -0.807 23.628 1.00 93.31 494 PHE A O 1
ATOM 4177 N N . LEU A 1 495 ? -9.987 -1.764 24.340 1.00 92.75 495 LEU A N 1
ATOM 4178 C CA . LEU A 1 495 ? -10.484 -0.582 25.029 1.00 92.75 495 LEU A CA 1
ATOM 4179 C C . LEU A 1 495 ? -9.887 -0.431 26.430 1.00 92.75 495 LEU A C 1
ATOM 4181 O O . LEU A 1 495 ? -9.652 -1.407 27.147 1.00 92.75 495 LEU A O 1
ATOM 4185 N N . GLU A 1 496 ? -9.691 0.823 26.835 1.00 90.62 496 GLU A N 1
ATOM 4186 C CA . GLU A 1 496 ? -9.446 1.164 28.235 1.00 90.62 496 GLU A CA 1
ATOM 4187 C C . GLU A 1 496 ? -10.765 1.197 29.016 1.00 90.62 496 GLU A C 1
ATOM 4189 O O . GLU A 1 496 ? -11.855 1.222 28.442 1.00 90.62 496 GLU A O 1
ATOM 4194 N N . PHE A 1 497 ? -10.675 1.188 30.347 1.00 89.50 497 PHE A N 1
ATOM 4195 C CA . PHE A 1 497 ? -11.849 1.086 31.212 1.00 89.50 497 PHE A CA 1
ATOM 4196 C C . PHE A 1 497 ? -12.846 2.238 31.001 1.00 89.50 497 PHE A C 1
ATOM 4198 O O . PHE A 1 497 ? -14.053 2.015 30.978 1.00 89.50 497 PHE A O 1
ATOM 4205 N N . GLU A 1 498 ? -12.347 3.451 30.771 1.00 90.00 498 GLU A N 1
ATOM 4206 C CA . GLU A 1 498 ? -13.132 4.635 30.418 1.00 90.00 498 GLU A CA 1
ATOM 4207 C C . GLU A 1 498 ? -13.960 4.411 29.157 1.00 90.00 498 GLU A C 1
ATOM 4209 O O . GLU A 1 498 ? -15.156 4.696 29.138 1.00 90.00 498 GLU A O 1
ATOM 4214 N N . ASP A 1 499 ? -13.333 3.882 28.105 1.00 91.31 499 ASP A N 1
ATOM 4215 C CA . ASP A 1 499 ? -14.019 3.646 26.839 1.00 91.31 499 ASP A CA 1
ATOM 4216 C C . ASP A 1 499 ? -15.030 2.520 26.966 1.00 91.31 499 ASP A C 1
ATOM 4218 O O . ASP A 1 499 ? -16.108 2.630 26.400 1.00 91.31 499 ASP A O 1
ATOM 4222 N N . ILE A 1 500 ? -14.728 1.477 27.742 1.00 92.62 500 ILE A N 1
ATOM 4223 C CA . ILE A 1 500 ? -15.671 0.391 28.036 1.00 92.62 500 ILE A CA 1
ATOM 4224 C C . ILE A 1 500 ? -16.944 0.957 28.675 1.00 92.62 500 ILE A C 1
ATOM 4226 O O . ILE A 1 500 ? -18.042 0.606 28.249 1.00 92.62 500 ILE A O 1
ATOM 4230 N N . VAL A 1 501 ? -16.815 1.864 29.651 1.00 91.06 501 VAL A N 1
ATOM 4231 C CA . VAL A 1 501 ? -17.965 2.531 30.285 1.00 91.06 501 VAL A CA 1
ATOM 4232 C C . VAL A 1 501 ? -18.753 3.352 29.263 1.00 91.06 501 VAL A C 1
ATOM 4234 O O . VAL A 1 501 ? -19.975 3.218 29.192 1.00 91.06 501 VAL A O 1
ATOM 4237 N N . VAL A 1 502 ? -18.077 4.178 28.457 1.00 91.19 502 VAL A N 1
ATOM 4238 C CA . VAL A 1 502 ? -18.739 5.000 27.428 1.00 91.19 502 VAL A CA 1
ATOM 4239 C C . VAL A 1 502 ? -19.476 4.116 26.424 1.00 91.19 502 VAL A C 1
ATOM 4241 O O . VAL A 1 502 ? -20.668 4.306 26.191 1.00 91.19 502 VAL A O 1
ATOM 4244 N N . VAL A 1 503 ? -18.797 3.118 25.863 1.00 92.56 503 VAL A N 1
ATOM 4245 C CA . VAL A 1 503 ? -19.370 2.192 24.883 1.00 92.56 503 VAL A CA 1
ATOM 4246 C C . VAL A 1 503 ? -20.560 1.440 25.473 1.00 92.56 503 VAL A C 1
ATOM 4248 O O . VAL A 1 503 ? -21.571 1.305 24.789 1.00 92.56 503 VAL A O 1
ATOM 4251 N N . LEU A 1 504 ? -20.492 0.994 26.733 1.00 93.12 504 LEU A N 1
ATOM 4252 C CA . LEU A 1 504 ? -21.607 0.309 27.390 1.00 93.12 504 LEU A CA 1
ATOM 4253 C C . LEU A 1 504 ? -22.855 1.200 27.462 1.00 93.12 504 LEU A C 1
ATOM 4255 O O . LEU A 1 504 ? -23.939 0.751 27.091 1.00 93.12 504 LEU A O 1
ATOM 4259 N N . ILE A 1 505 ? -22.712 2.466 27.873 1.00 90.81 505 ILE A N 1
ATOM 4260 C CA . ILE A 1 505 ? -23.829 3.430 27.915 1.00 90.81 505 ILE A CA 1
ATOM 4261 C C . ILE A 1 505 ? -24.470 3.558 26.528 1.00 90.81 505 ILE A C 1
ATOM 4263 O O . ILE A 1 505 ? -25.692 3.470 26.389 1.00 90.81 505 ILE A O 1
ATOM 4267 N N . PHE A 1 506 ? -23.641 3.742 25.499 1.00 89.12 506 PHE A N 1
ATOM 4268 C CA . PHE A 1 506 ? -24.097 3.921 24.124 1.00 89.12 506 PHE A CA 1
ATOM 4269 C C . PHE A 1 506 ? -24.768 2.677 23.548 1.00 89.12 506 PHE A C 1
ATOM 4271 O O . PHE A 1 506 ? -25.829 2.789 22.936 1.00 89.12 506 PHE A O 1
ATOM 4278 N N . ARG A 1 507 ? -24.195 1.495 23.777 1.00 89.38 507 ARG A N 1
ATOM 4279 C CA . ARG A 1 507 ? -24.722 0.224 23.274 1.00 89.38 507 ARG A CA 1
ATOM 4280 C C . ARG A 1 507 ? -26.085 -0.099 23.878 1.00 89.38 507 ARG A C 1
ATOM 4282 O O . ARG A 1 507 ? -27.005 -0.437 23.136 1.00 89.38 507 ARG A O 1
ATOM 4289 N N . LEU A 1 508 ? -26.237 0.078 25.193 1.00 90.75 508 LEU A N 1
ATOM 4290 C CA . LEU A 1 508 ? -27.518 -0.103 25.885 1.00 90.75 508 LEU A CA 1
ATOM 4291 C C . LEU A 1 508 ? -28.586 0.852 25.332 1.00 90.75 508 LEU A C 1
ATOM 4293 O O . LEU A 1 508 ? -29.671 0.420 24.949 1.00 90.75 508 LEU A O 1
ATOM 4297 N N . ALA A 1 509 ? -28.248 2.137 25.202 1.00 88.94 509 ALA A N 1
ATOM 4298 C CA . ALA A 1 509 ? -29.156 3.136 24.643 1.00 88.94 509 ALA A CA 1
ATOM 4299 C C . ALA A 1 509 ? -29.544 2.839 23.180 1.00 88.94 509 ALA A C 1
ATOM 4301 O O . ALA A 1 509 ? -30.680 3.075 22.757 1.00 88.94 509 ALA A O 1
ATOM 4302 N N . TYR A 1 510 ? -28.604 2.314 22.390 1.00 87.88 510 TYR A N 1
ATOM 4303 C CA . TYR A 1 510 ? -28.831 1.995 20.983 1.00 87.88 510 TYR A CA 1
ATOM 4304 C C . TYR A 1 510 ? -29.746 0.788 20.802 1.00 87.88 510 TYR A C 1
ATOM 4306 O O . TYR A 1 510 ? -30.636 0.824 19.945 1.00 87.88 510 TYR A O 1
ATOM 4314 N N . ALA A 1 511 ? -29.558 -0.260 21.607 1.00 87.44 511 ALA A N 1
ATOM 4315 C CA . ALA A 1 511 ? -30.389 -1.457 21.558 1.00 87.44 511 ALA A CA 1
ATOM 4316 C C . ALA A 1 511 ? -31.865 -1.120 21.822 1.00 87.44 511 ALA A C 1
ATOM 4318 O O . ALA A 1 511 ? -32.734 -1.514 21.043 1.00 87.44 511 ALA A O 1
ATOM 4319 N N . GLU A 1 512 ? -32.132 -0.297 22.838 1.00 87.44 512 GLU A N 1
ATOM 4320 C CA . GLU A 1 512 ? -33.480 0.172 23.188 1.00 87.44 512 GLU A CA 1
ATOM 4321 C C . GLU A 1 512 ? -34.112 1.000 22.068 1.00 87.44 512 GLU A C 1
ATOM 4323 O O . GLU A 1 512 ? -35.244 0.747 21.651 1.00 87.44 512 GLU A O 1
ATOM 4328 N N . ARG A 1 513 ? -33.365 1.971 21.526 1.00 85.00 513 ARG A N 1
ATOM 4329 C CA . ARG A 1 513 ? -33.841 2.813 20.418 1.00 85.00 513 ARG A CA 1
ATOM 4330 C C . ARG A 1 513 ? -34.175 1.987 19.177 1.00 85.00 513 ARG A C 1
ATOM 4332 O O . ARG A 1 513 ? -35.106 2.318 18.448 1.00 85.00 513 ARG A O 1
ATOM 4339 N N . SER A 1 514 ? -33.390 0.947 18.921 1.00 84.44 514 SER A N 1
ATOM 4340 C CA . SER A 1 514 ? -33.554 0.071 17.762 1.00 84.44 514 SER A CA 1
ATOM 4341 C C . SER A 1 514 ? -34.569 -1.048 18.000 1.00 84.44 514 SER A C 1
ATOM 4343 O O . SER A 1 514 ? -34.751 -1.885 17.117 1.00 84.44 514 SER A O 1
ATOM 4345 N N . HIS A 1 515 ? -35.214 -1.085 19.174 1.00 83.50 515 HIS A N 1
ATOM 4346 C CA . HIS A 1 515 ? -36.115 -2.157 19.608 1.00 83.50 515 HIS A CA 1
ATOM 4347 C C . HIS A 1 515 ? -35.488 -3.557 19.494 1.00 83.50 515 HIS A C 1
ATOM 4349 O O . HIS A 1 515 ? -36.174 -4.544 19.216 1.00 83.50 515 HIS A O 1
ATOM 4355 N N . ARG A 1 516 ? -34.166 -3.643 19.682 1.00 82.75 516 ARG A N 1
ATOM 4356 C CA . ARG A 1 516 ? -33.426 -4.905 19.732 1.00 82.75 516 ARG A CA 1
ATOM 4357 C C . ARG A 1 516 ? -33.392 -5.422 21.165 1.00 82.75 516 ARG A C 1
ATOM 4359 O O . ARG A 1 516 ? -33.560 -4.672 22.125 1.00 82.75 516 ARG A O 1
ATOM 4366 N N . LYS A 1 517 ? -33.136 -6.723 21.312 1.00 83.31 517 LYS A N 1
ATOM 4367 C CA . LYS A 1 517 ? -32.830 -7.302 22.623 1.00 83.31 517 LYS A CA 1
ATOM 4368 C C . LYS A 1 517 ? -31.576 -6.613 23.172 1.00 83.31 517 LYS A C 1
ATOM 4370 O O . LYS A 1 517 ? -30.580 -6.548 22.463 1.00 83.31 517 LYS A O 1
ATOM 4375 N N . ILE A 1 518 ? -31.630 -6.118 24.412 1.00 84.69 518 ILE A N 1
ATOM 4376 C CA . ILE A 1 518 ? -30.532 -5.326 24.997 1.00 84.69 518 ILE A CA 1
ATOM 4377 C C . ILE A 1 518 ? -29.238 -6.122 25.090 1.00 84.69 518 ILE A C 1
ATOM 4379 O O . ILE A 1 518 ? -28.176 -5.624 24.736 1.00 84.69 518 ILE A O 1
ATOM 4383 N N . MET A 1 519 ? -29.332 -7.320 25.662 1.00 89.81 519 MET A N 1
ATOM 4384 C CA . MET A 1 519 ? -28.184 -8.167 25.940 1.00 89.81 519 MET A CA 1
ATOM 4385 C C . MET A 1 519 ? -28.667 -9.594 26.183 1.00 89.81 519 MET A C 1
ATOM 4387 O O . MET A 1 519 ? -29.714 -9.813 26.802 1.00 89.81 519 MET A O 1
ATOM 4391 N N . ASN A 1 520 ? -27.923 -10.579 25.692 1.00 89.69 520 ASN A N 1
ATOM 4392 C CA . ASN A 1 520 ? -28.118 -11.976 26.072 1.00 89.69 520 ASN A CA 1
ATOM 4393 C C . ASN A 1 520 ? -27.122 -12.377 27.183 1.00 89.69 520 ASN A C 1
ATOM 4395 O O . ASN A 1 520 ? -26.204 -11.631 27.513 1.00 89.69 520 ASN A O 1
ATOM 4399 N N . ILE A 1 521 ? -27.302 -13.553 27.787 1.00 90.00 521 ILE A N 1
ATOM 4400 C CA . ILE A 1 521 ? -26.454 -13.992 28.906 1.00 90.00 521 ILE A CA 1
ATOM 4401 C C . ILE A 1 521 ? -24.989 -14.247 28.511 1.00 90.00 521 ILE A C 1
ATOM 4403 O O . ILE A 1 521 ? -24.097 -14.096 29.341 1.00 90.00 521 ILE A O 1
ATOM 4407 N N . GLU A 1 522 ? -24.721 -14.633 27.265 1.00 91.81 522 GLU A N 1
ATOM 4408 C CA . GLU A 1 522 ? -23.361 -14.876 26.769 1.00 91.81 522 GLU A CA 1
ATOM 4409 C C . GLU A 1 522 ? -22.623 -13.551 26.558 1.00 91.81 522 GLU A C 1
ATOM 4411 O O . GLU A 1 522 ? -21.515 -13.373 27.059 1.00 91.81 522 GLU A O 1
ATOM 4416 N N . GLU A 1 523 ? -23.289 -12.585 25.926 1.00 92.62 523 GLU A N 1
ATOM 4417 C CA . GLU A 1 523 ? -22.834 -11.207 25.781 1.00 92.62 523 GLU A CA 1
ATOM 4418 C C . GLU A 1 523 ? -22.561 -10.576 27.152 1.00 92.62 523 GLU A C 1
ATOM 4420 O O . GLU A 1 523 ? -21.494 -9.999 27.364 1.00 92.62 523 GLU A O 1
ATOM 4425 N N . PHE A 1 524 ? -23.473 -10.748 28.116 1.00 92.88 524 PHE A N 1
ATOM 4426 C CA . PHE A 1 524 ? -23.291 -10.254 29.484 1.00 92.88 524 PHE A CA 1
ATOM 4427 C C . PHE A 1 524 ? -22.009 -10.794 30.131 1.00 92.88 524 PHE A C 1
ATOM 4429 O O . PHE A 1 524 ? -21.243 -10.027 30.713 1.00 92.88 524 PHE A O 1
ATOM 4436 N N . LYS A 1 525 ? -21.731 -12.097 29.988 1.00 92.62 525 LYS A N 1
ATOM 4437 C CA . LYS A 1 525 ? -20.512 -12.723 30.530 1.00 92.62 525 LYS A CA 1
ATOM 4438 C C . LYS A 1 525 ? -19.235 -12.160 29.907 1.00 92.62 525 LYS A C 1
ATOM 4440 O O . LYS A 1 525 ? -18.224 -12.041 30.597 1.00 92.62 525 LYS A O 1
ATOM 4445 N N . ILE A 1 526 ? -19.264 -11.791 28.626 1.00 94.38 526 ILE A N 1
ATOM 4446 C CA . ILE A 1 526 ? -18.123 -11.155 27.950 1.00 94.38 526 ILE A CA 1
ATOM 4447 C C . ILE A 1 526 ? -17.871 -9.765 28.533 1.00 94.38 526 ILE A C 1
ATOM 4449 O O . ILE A 1 526 ? -16.736 -9.452 28.901 1.00 94.38 526 ILE A O 1
ATOM 4453 N N . TRP A 1 527 ? -18.922 -8.952 28.675 1.00 93.44 527 TRP A N 1
ATOM 4454 C CA . TRP A 1 527 ? -18.829 -7.638 29.314 1.00 93.44 527 TRP A CA 1
ATOM 4455 C C . TRP A 1 527 ? -18.286 -7.737 30.740 1.00 93.44 527 TRP A C 1
ATOM 4457 O O . TRP A 1 527 ? -17.334 -7.034 31.084 1.00 93.44 527 TRP A O 1
ATOM 4467 N N . GLU A 1 528 ? -18.834 -8.649 31.542 1.00 91.19 528 GLU A N 1
ATOM 4468 C CA . GLU A 1 528 ? -18.391 -8.917 32.911 1.00 91.19 528 GLU A CA 1
ATOM 4469 C C . GLU A 1 528 ? -16.905 -9.307 32.955 1.00 91.19 528 GLU A C 1
ATOM 4471 O O . GLU A 1 528 ? -16.125 -8.735 33.721 1.00 91.19 528 GLU A O 1
ATOM 4476 N N . MET A 1 529 ? -16.474 -10.233 32.095 1.00 90.81 529 MET A N 1
ATOM 4477 C CA . MET A 1 529 ? -15.077 -10.662 32.003 1.00 90.81 529 MET A CA 1
ATOM 4478 C C . MET A 1 529 ? -14.138 -9.498 31.655 1.00 90.81 529 MET A C 1
ATOM 4480 O O . MET A 1 529 ? -13.096 -9.326 32.299 1.00 90.81 529 MET A O 1
ATOM 4484 N N . VAL A 1 530 ? -14.479 -8.699 30.640 1.00 90.50 530 VAL A N 1
ATOM 4485 C CA . VAL A 1 530 ? -13.646 -7.576 30.183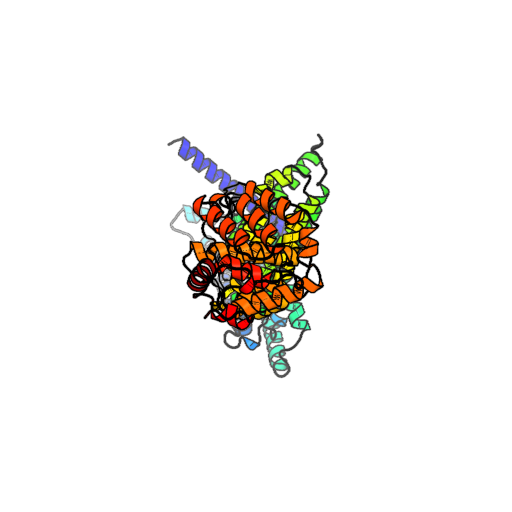 1.00 90.50 530 VAL A CA 1
ATOM 4486 C C . VAL A 1 530 ? -13.558 -6.486 31.250 1.00 90.50 530 VAL A C 1
ATOM 4488 O O . VAL A 1 530 ? -12.467 -5.960 31.503 1.00 90.50 530 VAL A O 1
ATOM 4491 N N . ILE A 1 531 ? -14.677 -6.154 31.893 1.00 89.25 531 ILE A N 1
ATOM 4492 C CA . ILE A 1 531 ? -14.725 -5.158 32.965 1.00 89.25 531 ILE A CA 1
ATOM 4493 C C . ILE A 1 531 ? -13.870 -5.619 34.144 1.00 89.25 531 ILE A C 1
ATOM 4495 O O . ILE A 1 531 ? -12.970 -4.887 34.560 1.00 89.25 531 ILE A O 1
ATOM 4499 N N . ASN A 1 532 ? -14.057 -6.852 34.618 1.00 84.56 532 ASN A N 1
ATOM 4500 C CA . ASN A 1 532 ? -13.285 -7.405 35.732 1.00 84.56 532 ASN A CA 1
ATOM 4501 C C . ASN A 1 532 ? -11.778 -7.417 35.441 1.00 84.56 532 ASN A C 1
ATOM 4503 O O . ASN A 1 532 ? -10.971 -7.051 36.296 1.00 84.56 532 ASN A O 1
ATOM 4507 N N . LYS A 1 533 ? -11.375 -7.761 34.212 1.00 84.62 533 LYS A N 1
ATOM 4508 C CA . LYS A 1 533 ? -9.968 -7.725 33.782 1.00 84.62 533 LYS A CA 1
ATOM 4509 C C . LYS A 1 533 ? -9.366 -6.315 33.845 1.00 84.62 533 LYS A C 1
ATOM 4511 O O . LYS A 1 533 ? -8.191 -6.175 34.189 1.00 84.62 533 LYS A O 1
ATOM 4516 N N . ASN A 1 534 ? -10.142 -5.284 33.512 1.00 81.62 534 ASN A N 1
ATOM 4517 C CA . ASN A 1 534 ? -9.686 -3.892 33.504 1.00 81.62 534 ASN A CA 1
ATOM 4518 C C . ASN A 1 534 ? -9.732 -3.226 34.887 1.00 81.62 534 ASN A C 1
ATOM 4520 O O . ASN A 1 534 ? -8.851 -2.418 35.192 1.00 81.62 534 ASN A O 1
ATOM 4524 N N . GLN A 1 535 ? -10.668 -3.623 35.754 1.00 70.62 535 GLN A N 1
ATOM 4525 C CA . GLN A 1 535 ? -10.786 -3.107 37.124 1.00 70.62 535 GLN A CA 1
ATOM 4526 C C . GLN A 1 535 ? -9.514 -3.305 37.966 1.00 70.62 535 GLN A C 1
ATOM 4528 O O . GLN A 1 535 ? -9.249 -2.508 38.864 1.00 70.62 535 GLN A O 1
ATOM 4533 N N . PHE A 1 536 ? -8.677 -4.303 37.650 1.00 63.75 536 PHE A N 1
ATOM 4534 C CA . PHE A 1 536 ? -7.366 -4.484 38.291 1.00 63.75 536 PHE A CA 1
ATOM 4535 C C . PHE A 1 536 ? -6.367 -3.350 38.011 1.00 63.75 536 PHE A C 1
ATOM 4537 O O . PHE A 1 536 ? -5.401 -3.197 38.757 1.00 63.75 536 PHE A O 1
ATOM 4544 N N . ARG A 1 537 ? -6.553 -2.585 36.928 1.00 66.75 537 ARG A N 1
ATOM 4545 C CA . ARG A 1 537 ? -5.661 -1.483 36.524 1.00 66.75 537 ARG A CA 1
ATOM 4546 C C . ARG A 1 537 ? -6.218 -0.117 36.903 1.00 66.75 537 ARG A C 1
ATOM 4548 O O . ARG A 1 537 ? -5.462 0.728 37.371 1.00 66.75 537 ARG A O 1
ATOM 4555 N N . LYS A 1 538 ? -7.512 0.089 36.664 1.00 75.38 538 LYS A N 1
ATOM 4556 C CA . LYS A 1 538 ? -8.248 1.313 36.980 1.00 75.38 538 LYS A CA 1
ATOM 4557 C C . LYS A 1 538 ? -9.681 0.923 37.303 1.00 75.38 538 LYS A C 1
ATOM 4559 O O . LYS A 1 538 ? -10.317 0.249 36.497 1.00 75.38 538 LYS A O 1
ATOM 4564 N N . ASN A 1 539 ? -10.171 1.296 38.479 1.00 77.62 539 ASN A N 1
ATOM 4565 C CA . ASN A 1 539 ? -11.507 0.905 38.923 1.00 77.62 539 ASN A CA 1
ATOM 4566 C C . ASN A 1 539 ? -12.513 2.066 38.821 1.00 77.62 539 ASN A C 1
ATOM 4568 O O . ASN A 1 539 ? -12.165 3.219 38.559 1.00 77.62 539 ASN A O 1
ATOM 4572 N N . ILE A 1 540 ? -13.789 1.756 39.053 1.00 81.50 540 ILE A N 1
ATOM 4573 C CA . ILE A 1 540 ? -14.884 2.734 39.001 1.00 81.50 540 ILE A CA 1
ATOM 4574 C C . ILE A 1 540 ? -14.727 3.864 40.041 1.00 81.50 540 ILE A C 1
ATOM 4576 O O . ILE A 1 540 ? -15.116 5.000 39.780 1.00 81.50 540 ILE A O 1
ATOM 4580 N N . MET A 1 541 ? -14.084 3.594 41.184 1.00 81.12 541 MET A N 1
ATOM 4581 C CA . MET A 1 541 ? -13.801 4.600 42.218 1.00 81.12 541 MET A CA 1
ATOM 4582 C C . MET A 1 541 ? -12.698 5.574 41.784 1.00 81.12 541 MET A C 1
ATOM 4584 O O . MET A 1 541 ? -12.714 6.741 42.176 1.00 81.12 541 MET A O 1
ATOM 4588 N N . ASP A 1 542 ? -11.744 5.122 40.969 1.00 82.06 542 ASP A N 1
ATOM 4589 C CA . ASP A 1 542 ? -10.711 5.976 40.381 1.00 82.06 542 ASP A CA 1
ATOM 4590 C C . ASP A 1 542 ? -11.329 6.928 39.352 1.00 82.06 542 ASP A C 1
ATOM 4592 O O . ASP A 1 542 ? -10.990 8.112 39.327 1.00 82.06 542 ASP A O 1
ATOM 4596 N N . LEU A 1 543 ? -12.289 6.441 38.553 1.00 83.25 543 LEU A N 1
ATOM 4597 C CA . LEU A 1 543 ? -13.069 7.290 37.649 1.00 83.25 543 LEU A CA 1
ATOM 4598 C C . LEU A 1 543 ? -13.938 8.290 38.408 1.00 83.25 543 LEU A C 1
ATOM 4600 O O . LEU A 1 543 ? -13.983 9.453 38.016 1.00 83.25 543 LEU A O 1
ATOM 4604 N N . GLN A 1 544 ? -14.557 7.889 39.522 1.00 82.06 544 GLN A N 1
ATOM 4605 C CA . GLN A 1 544 ? -15.354 8.789 40.362 1.00 82.06 544 GLN A CA 1
ATOM 4606 C C . GLN A 1 544 ? -14.540 9.981 40.891 1.00 82.06 544 GLN A C 1
ATOM 4608 O O . GLN A 1 544 ? -15.057 11.088 41.003 1.00 82.06 544 GLN A O 1
ATOM 4613 N N . LYS A 1 545 ? -13.261 9.762 41.220 1.00 80.00 545 LYS A N 1
ATOM 4614 C CA . LYS A 1 545 ? -12.344 10.814 41.695 1.00 80.00 545 LYS A CA 1
ATOM 4615 C C . LYS A 1 545 ? -11.802 11.702 40.573 1.00 80.00 545 LYS A C 1
ATOM 4617 O O . LYS A 1 545 ? -11.157 12.710 40.859 1.00 80.00 545 LYS A O 1
ATOM 4622 N N . SER A 1 546 ? -12.008 11.313 39.320 1.00 81.19 546 SER A N 1
ATOM 4623 C CA . SER A 1 546 ? -11.564 12.053 38.140 1.00 81.19 546 SER A CA 1
ATOM 4624 C C . SER A 1 546 ? -12.672 12.958 37.591 1.00 81.19 546 SER A C 1
ATOM 4626 O O . SER A 1 546 ? -13.840 12.813 37.943 1.00 81.19 546 SER A O 1
ATOM 4628 N N . ASN A 1 547 ? -12.328 13.861 36.669 1.00 83.75 547 ASN A N 1
ATOM 4629 C CA . ASN A 1 547 ? -13.306 14.688 35.950 1.00 83.75 547 ASN A CA 1
ATOM 4630 C C . ASN A 1 547 ? -14.012 13.947 34.795 1.00 83.75 547 ASN A C 1
ATOM 4632 O O . ASN A 1 547 ? -14.637 14.595 33.960 1.00 83.75 547 ASN A O 1
ATOM 4636 N N . PHE A 1 548 ? -13.960 12.610 34.762 1.00 86.75 548 PHE A N 1
ATOM 4637 C CA . PHE A 1 548 ? -14.438 11.771 33.658 1.00 86.75 548 PHE A CA 1
ATOM 4638 C C . PHE A 1 548 ? -15.840 12.137 33.140 1.00 86.75 548 PHE A C 1
ATOM 4640 O O . PHE A 1 548 ? -16.008 12.360 31.946 1.00 86.75 548 PHE A O 1
ATOM 4647 N N . ILE A 1 549 ? -16.848 12.259 34.013 1.00 87.12 549 ILE A N 1
ATOM 4648 C CA . ILE A 1 549 ? -18.214 12.598 33.569 1.00 87.12 549 ILE A CA 1
ATOM 4649 C C . ILE A 1 549 ? -18.326 14.024 33.050 1.00 87.12 549 ILE A C 1
ATOM 4651 O O . ILE A 1 549 ? -19.032 14.257 32.072 1.00 87.12 549 ILE A O 1
ATOM 4655 N N . ASN A 1 550 ? -17.620 14.972 33.666 1.00 84.81 550 ASN A N 1
ATOM 4656 C CA . ASN A 1 550 ? -17.611 16.354 33.193 1.00 84.81 550 ASN A CA 1
ATOM 4657 C C . ASN A 1 550 ? -16.982 16.442 31.795 1.00 84.81 550 ASN A C 1
ATOM 4659 O O . ASN A 1 550 ? -17.491 17.168 30.941 1.00 84.81 550 ASN A O 1
ATOM 4663 N N . GLU A 1 551 ? -15.914 15.677 31.552 1.00 86.06 551 GLU A N 1
ATOM 4664 C CA . GLU A 1 551 ? -15.252 15.558 30.249 1.00 86.06 551 GLU A CA 1
ATOM 4665 C C . GLU A 1 551 ? -16.175 14.901 29.216 1.00 86.06 551 GLU A C 1
ATOM 4667 O O . GLU A 1 551 ? -16.453 15.515 28.185 1.00 86.06 551 GLU A O 1
ATOM 4672 N N . LEU A 1 552 ? -16.760 13.740 29.533 1.00 86.06 552 LEU A N 1
ATOM 4673 C CA . LEU A 1 552 ? -17.721 13.050 28.667 1.00 86.06 552 LEU A CA 1
ATOM 4674 C C . LEU A 1 552 ? -18.909 13.953 28.301 1.00 86.06 552 LEU A C 1
ATOM 4676 O O . LEU A 1 552 ? -19.282 14.075 27.137 1.00 86.06 552 LEU A O 1
ATOM 4680 N N . CYS A 1 553 ? -19.497 14.637 29.281 1.00 84.06 553 CYS A N 1
ATOM 4681 C CA . CYS A 1 553 ? -20.624 15.536 29.046 1.00 84.06 553 CYS A CA 1
ATOM 4682 C C . CYS A 1 553 ? -20.234 16.764 28.212 1.00 84.06 553 CYS A C 1
ATOM 4684 O O . CYS A 1 553 ? -21.058 17.266 27.443 1.00 84.06 553 CYS A O 1
ATOM 4686 N N . SER A 1 554 ? -19.001 17.259 28.348 1.00 82.69 554 SER A N 1
ATOM 4687 C CA . SER A 1 554 ? -18.463 18.344 27.520 1.00 82.69 554 SER A CA 1
ATOM 4688 C C . SER A 1 554 ? -18.320 17.906 26.060 1.00 82.69 554 SER A C 1
ATOM 4690 O O . SER A 1 554 ? -18.790 18.604 25.159 1.00 82.69 554 SER A O 1
ATOM 4692 N N . GLU A 1 555 ? -17.756 16.720 25.819 1.00 80.50 555 GLU A N 1
ATOM 4693 C CA . GLU A 1 555 ? -17.647 16.131 24.478 1.00 80.50 555 GLU A CA 1
ATOM 4694 C C . GLU A 1 555 ? -19.024 15.937 23.835 1.00 80.50 555 GLU A C 1
ATOM 4696 O O . GLU A 1 555 ? -19.246 16.349 22.695 1.00 80.50 555 GLU A O 1
ATOM 4701 N N . LEU A 1 556 ? -19.985 15.400 24.591 1.00 76.81 556 LEU A N 1
ATOM 4702 C CA . LEU A 1 556 ? -21.350 15.191 24.111 1.00 76.81 556 LEU A CA 1
ATOM 4703 C C . LEU A 1 556 ? -22.064 16.496 23.774 1.00 76.81 556 LEU A C 1
ATOM 4705 O O . LEU A 1 556 ? -22.750 16.562 22.754 1.00 76.81 556 LEU A O 1
ATOM 4709 N N . SER A 1 557 ? -21.874 17.539 24.585 1.00 70.94 557 SER A N 1
ATOM 4710 C CA . SER A 1 557 ? -22.472 18.861 24.354 1.00 70.94 557 SER A CA 1
ATOM 4711 C C . SER A 1 557 ? -21.959 19.518 23.068 1.00 70.94 557 SER A C 1
ATOM 4713 O O . SER A 1 557 ? -22.690 20.274 22.433 1.00 70.94 557 SER A O 1
ATOM 4715 N N . ASN A 1 558 ? -20.723 19.205 22.667 1.00 67.00 558 ASN A N 1
ATOM 4716 C CA . ASN A 1 558 ? -20.117 19.675 21.419 1.00 67.00 558 ASN A CA 1
ATOM 4717 C C . ASN A 1 558 ? -20.442 18.777 20.212 1.00 67.00 558 ASN A C 1
ATOM 4719 O O . ASN A 1 558 ? -20.080 19.107 19.084 1.00 67.00 558 ASN A O 1
ATOM 4723 N N . SER A 1 559 ? -21.115 17.647 20.436 1.00 63.78 559 SER A N 1
ATOM 4724 C CA . SER A 1 559 ? -21.463 16.673 19.405 1.00 63.78 559 SER A CA 1
ATOM 4725 C C . SER A 1 559 ? -22.929 16.795 18.972 1.00 63.78 559 SER A C 1
ATOM 4727 O O . SER A 1 559 ? -23.798 17.229 19.730 1.00 63.78 559 SER A O 1
ATOM 4729 N N . TYR A 1 560 ? -23.252 16.309 17.771 1.00 60.09 560 TYR A N 1
ATOM 4730 C CA . TYR A 1 560 ? -24.644 16.183 17.316 1.00 60.09 560 TYR A CA 1
ATOM 4731 C C . TYR A 1 560 ? -25.419 15.052 18.022 1.00 60.09 560 TYR A C 1
ATOM 4733 O O . TYR A 1 560 ? -26.564 14.790 17.666 1.00 60.09 560 TYR A O 1
ATOM 4741 N N . VAL A 1 561 ? -24.836 14.386 19.025 1.00 60.75 561 VAL A N 1
ATOM 4742 C CA . VAL A 1 561 ? -25.387 13.208 19.724 1.00 60.75 561 VAL A CA 1
ATOM 4743 C C . VAL A 1 561 ? -26.349 13.593 20.863 1.00 60.75 561 VAL A C 1
ATOM 4745 O O . VAL A 1 561 ? -27.011 12.740 21.446 1.00 60.75 561 VAL A O 1
ATOM 4748 N N . SER A 1 562 ? -26.524 14.889 21.136 1.00 57.28 562 SER A N 1
ATOM 4749 C CA . SER A 1 562 ? -27.428 15.417 22.176 1.00 57.28 562 SER A CA 1
ATOM 4750 C C . SER A 1 562 ? -28.910 15.044 22.000 1.00 57.28 562 SER A C 1
ATOM 4752 O O . SER A 1 562 ? -29.689 15.129 22.946 1.00 57.28 562 SER A O 1
ATOM 4754 N N . HIS A 1 563 ? -29.315 14.588 20.810 1.00 64.44 563 HIS A N 1
ATOM 4755 C CA . HIS A 1 563 ? -30.658 14.054 20.554 1.00 64.44 563 HIS A CA 1
ATOM 4756 C C . HIS A 1 563 ? -30.829 12.579 20.975 1.00 64.44 563 HIS A C 1
ATOM 4758 O O . HIS A 1 563 ? -31.940 12.044 20.903 1.00 64.44 563 HIS A O 1
ATOM 4764 N N . PHE A 1 564 ? -29.735 11.909 21.348 1.00 68.62 564 PHE A N 1
ATOM 4765 C CA . PHE A 1 564 ? -29.672 10.479 21.644 1.00 68.62 564 PHE A CA 1
ATOM 4766 C C . PHE A 1 564 ? -29.565 10.205 23.151 1.00 68.62 564 PHE A C 1
ATOM 4768 O O . PHE A 1 564 ? -30.359 9.422 23.666 1.00 68.62 564 PHE A O 1
ATOM 4775 N N . LEU A 1 565 ? -28.666 10.899 23.859 1.00 79.19 565 LEU A N 1
ATOM 4776 C CA . LEU A 1 565 ? -28.519 10.856 25.320 1.00 79.19 565 LEU A CA 1
ATOM 4777 C C . LEU A 1 565 ? -28.383 12.279 25.875 1.00 79.19 565 LEU A C 1
ATOM 4779 O O . LEU A 1 565 ? -27.572 13.065 25.387 1.00 79.19 565 LEU A O 1
ATOM 4783 N N . PHE A 1 566 ? -29.172 12.603 26.902 1.00 84.00 566 PHE A N 1
ATOM 4784 C CA . PHE A 1 566 ? -29.125 13.912 27.553 1.00 84.00 566 PHE A CA 1
ATOM 4785 C C . PHE A 1 566 ? -28.000 13.974 28.581 1.00 84.00 566 PHE A C 1
ATOM 4787 O O . PHE A 1 566 ? -27.773 13.019 29.327 1.00 84.00 566 PHE A O 1
ATOM 4794 N N . LYS A 1 567 ? -27.340 15.131 28.663 1.00 86.56 567 LYS A N 1
ATOM 4795 C CA . LYS A 1 567 ? -26.288 15.390 29.648 1.00 86.56 567 LYS A CA 1
ATOM 4796 C C . LYS A 1 567 ? -26.795 15.148 31.072 1.00 86.56 567 LYS A C 1
ATOM 4798 O O . LYS A 1 567 ? -26.158 14.424 31.830 1.00 86.56 567 LYS A O 1
ATOM 4803 N N . GLU A 1 568 ? -27.973 15.680 31.394 1.00 87.19 568 GLU A N 1
ATOM 4804 C CA . GLU A 1 568 ? -28.599 15.539 32.712 1.00 87.19 568 GLU A CA 1
ATOM 4805 C C . GLU A 1 568 ? -28.852 14.068 33.067 1.00 87.19 568 GLU A C 1
ATOM 4807 O O . GLU A 1 568 ? -28.775 13.680 34.232 1.00 87.19 568 GLU A O 1
ATOM 4812 N N . PHE A 1 569 ? -29.145 13.233 32.063 1.00 89.88 569 PHE A N 1
ATOM 4813 C CA . PHE A 1 569 ? -29.326 11.805 32.283 1.00 89.88 569 PHE A CA 1
ATOM 4814 C C . PHE A 1 569 ? -28.005 11.101 32.585 1.00 89.88 569 PHE A C 1
ATOM 4816 O O . PHE A 1 569 ? -27.972 10.277 33.489 1.00 89.88 569 PHE A O 1
ATOM 4823 N N . ILE A 1 570 ? -26.930 11.416 31.861 1.00 89.56 570 ILE A N 1
ATOM 4824 C CA . ILE A 1 570 ? -25.618 10.781 32.059 1.00 89.56 570 ILE A CA 1
ATOM 4825 C C . ILE A 1 570 ? -25.036 11.139 33.427 1.00 89.56 570 ILE A C 1
ATOM 4827 O O . ILE A 1 570 ? -24.517 10.258 34.111 1.00 89.56 570 ILE A O 1
ATOM 4831 N N . GLU A 1 571 ? -25.173 12.398 33.851 1.00 90.19 571 GLU A N 1
ATOM 4832 C CA . GLU A 1 571 ? -24.780 12.839 35.194 1.00 90.19 571 GLU A CA 1
ATOM 4833 C C . GLU A 1 571 ? -25.531 12.044 36.271 1.00 90.19 571 GLU A C 1
ATOM 4835 O O . GLU A 1 571 ? -24.912 11.454 37.157 1.00 90.19 571 GLU A O 1
ATOM 4840 N N . TRP A 1 572 ? -26.860 11.934 36.146 1.00 92.31 572 TRP A N 1
ATOM 4841 C CA . TRP A 1 572 ? -27.660 11.143 37.082 1.00 92.31 572 TRP A CA 1
ATOM 4842 C C . TRP A 1 572 ? -27.318 9.646 37.034 1.00 92.31 572 TRP A C 1
ATOM 4844 O O . TRP A 1 572 ? -27.190 9.013 38.082 1.00 92.31 572 TRP A O 1
ATOM 4854 N N . LEU A 1 573 ? -27.152 9.074 35.835 1.00 91.69 573 LEU A N 1
ATOM 4855 C CA . LEU A 1 573 ? -26.826 7.662 35.620 1.00 91.69 573 LEU A CA 1
ATOM 4856 C C . LEU A 1 573 ? -25.504 7.312 36.303 1.00 91.69 573 LEU A C 1
ATOM 4858 O O . LEU A 1 573 ? -25.411 6.284 36.970 1.00 91.69 573 LEU A O 1
ATOM 4862 N N . TRP A 1 574 ? -24.505 8.182 36.199 1.00 90.56 574 TRP A N 1
ATOM 4863 C CA . TRP A 1 574 ? -23.234 7.994 36.882 1.00 90.56 574 TRP A CA 1
ATOM 4864 C C . TRP A 1 574 ? -23.357 8.099 38.401 1.00 90.56 574 TRP A C 1
ATOM 4866 O O . TRP A 1 574 ? -22.937 7.188 39.115 1.00 90.56 574 TRP A O 1
ATOM 4876 N N . ASP A 1 575 ? -23.978 9.167 38.905 1.00 88.56 575 ASP A N 1
ATOM 4877 C CA . ASP A 1 575 ? -24.156 9.381 40.346 1.00 88.56 575 ASP A CA 1
ATOM 4878 C C . ASP A 1 575 ? -24.949 8.247 41.006 1.00 88.56 575 ASP A C 1
ATOM 4880 O O . ASP A 1 575 ? -24.743 7.922 42.180 1.00 88.56 575 ASP A O 1
ATOM 4884 N N . SER A 1 576 ? -25.857 7.629 40.251 1.00 89.31 576 SER A N 1
ATOM 4885 C CA . SER A 1 576 ? -26.673 6.516 40.718 1.00 89.31 576 SER A CA 1
ATOM 4886 C C . SER A 1 576 ? -25.853 5.270 41.072 1.00 89.31 576 SER A C 1
ATOM 4888 O O . SER A 1 576 ? -26.231 4.564 42.010 1.00 89.31 576 SER A O 1
ATOM 4890 N N . LEU A 1 577 ? -24.712 5.019 40.410 1.00 87.75 577 LEU A N 1
ATOM 4891 C CA . LEU A 1 577 ? -23.859 3.845 40.664 1.00 87.75 577 LEU A CA 1
ATOM 4892 C C . LEU A 1 577 ? -23.334 3.792 42.105 1.00 87.75 577 LEU A C 1
ATOM 4894 O O . LEU A 1 577 ? -23.054 2.714 42.622 1.00 87.75 577 LEU A O 1
ATOM 4898 N N . PHE A 1 578 ? -23.233 4.949 42.762 1.00 85.75 578 PHE A N 1
ATOM 4899 C CA . PHE A 1 578 ? -22.694 5.101 44.118 1.00 85.75 578 PHE A CA 1
ATOM 4900 C C . PHE A 1 578 ? -23.787 5.264 45.185 1.00 85.75 578 PHE A C 1
ATOM 4902 O O . PHE A 1 578 ? -23.505 5.636 46.328 1.00 85.75 578 PHE A O 1
ATOM 4909 N N . LYS A 1 579 ? -25.046 5.003 44.817 1.00 85.00 579 LYS A N 1
ATOM 4910 C CA . LYS A 1 579 ? -26.218 5.003 45.700 1.00 85.00 579 LYS A CA 1
ATOM 4911 C C . LYS A 1 579 ? -26.869 3.623 45.681 1.00 85.00 579 LYS A C 1
ATOM 4913 O O . LYS A 1 579 ? -26.799 2.911 44.680 1.00 85.00 579 LYS A O 1
ATOM 4918 N N . ILE A 1 580 ? -27.521 3.248 46.779 1.00 83.19 580 ILE A N 1
ATOM 4919 C CA . ILE A 1 580 ? -28.321 2.018 46.833 1.00 83.19 580 ILE A CA 1
ATOM 4920 C C . ILE A 1 580 ? -29.565 2.211 45.961 1.00 83.19 580 ILE A C 1
ATOM 4922 O O . ILE A 1 580 ? -30.166 3.283 45.984 1.00 83.19 580 ILE A O 1
ATOM 4926 N N . PHE A 1 581 ? -29.943 1.191 45.190 1.00 85.75 581 PHE A N 1
ATOM 4927 C CA . PHE A 1 581 ? -31.175 1.221 44.406 1.00 85.75 581 PHE A CA 1
ATOM 4928 C C . PHE A 1 581 ? -32.391 0.912 45.297 1.00 85.75 581 PHE A C 1
ATOM 4930 O O . PHE A 1 581 ? -32.736 -0.250 45.505 1.00 85.75 581 PHE A O 1
ATOM 4937 N N . ASP A 1 582 ? -32.993 1.968 45.846 1.00 84.69 582 ASP A N 1
ATOM 4938 C CA . ASP A 1 582 ? -34.169 1.954 46.723 1.00 84.69 582 ASP A CA 1
ATOM 4939 C C . ASP A 1 582 ? -35.408 2.586 46.046 1.00 84.69 582 ASP A C 1
ATOM 4941 O O . ASP A 1 582 ? -35.373 3.002 44.882 1.00 84.69 582 ASP A O 1
ATOM 4945 N N . ASP A 1 583 ? -36.521 2.693 46.784 1.00 84.12 583 ASP A N 1
ATOM 4946 C CA . ASP A 1 583 ? -37.755 3.322 46.288 1.00 84.12 583 ASP A CA 1
ATOM 4947 C C . ASP A 1 583 ? -37.525 4.773 45.820 1.00 84.12 583 ASP A C 1
ATOM 4949 O O . ASP A 1 583 ? -38.128 5.209 44.837 1.00 84.12 583 ASP A O 1
ATOM 4953 N N . ASN A 1 584 ? -36.641 5.528 46.485 1.00 87.31 584 ASN A N 1
ATOM 4954 C CA . ASN A 1 584 ? -36.352 6.914 46.115 1.00 87.31 584 ASN A CA 1
ATOM 4955 C C . ASN A 1 584 ? -35.627 6.983 44.767 1.00 87.31 584 ASN A C 1
ATOM 4957 O O . ASN A 1 584 ? -36.029 7.750 43.890 1.00 87.31 584 ASN A O 1
ATOM 4961 N N . GLN A 1 585 ? -34.603 6.148 44.584 1.00 88.19 585 GLN A N 1
ATOM 4962 C CA . GLN A 1 585 ? -33.860 5.994 43.334 1.00 88.19 585 GLN A CA 1
ATOM 4963 C C . GLN A 1 585 ? -34.773 5.574 42.178 1.00 88.19 585 GLN A C 1
ATOM 4965 O O . GLN A 1 585 ? -34.701 6.154 41.092 1.00 88.19 585 GLN A O 1
ATOM 4970 N N . TYR A 1 586 ? -35.681 4.625 42.412 1.00 89.19 586 TYR A N 1
ATOM 4971 C CA . TYR A 1 586 ? -36.660 4.203 41.410 1.00 89.19 586 TYR A CA 1
ATOM 4972 C C . TYR A 1 586 ? -37.650 5.324 41.044 1.00 89.19 586 TYR A C 1
ATOM 4974 O O . TYR A 1 586 ? -37.945 5.542 39.865 1.00 89.19 586 TYR A O 1
ATOM 4982 N N . ILE A 1 587 ? -38.120 6.103 42.025 1.00 89.56 587 ILE A N 1
ATOM 4983 C CA . ILE A 1 587 ? -38.982 7.272 41.781 1.00 89.56 587 ILE A CA 1
ATOM 4984 C C . ILE A 1 587 ? -38.237 8.355 40.985 1.00 89.56 587 ILE A C 1
ATOM 4986 O O . ILE A 1 587 ? -38.819 8.943 40.068 1.00 89.56 587 ILE A O 1
ATOM 4990 N N . GLU A 1 588 ? -36.969 8.632 41.301 1.00 92.19 588 GLU A N 1
ATOM 4991 C CA . GLU A 1 588 ? -36.127 9.548 40.517 1.00 92.19 588 GLU A CA 1
ATOM 4992 C C . GLU A 1 588 ? -35.977 9.066 39.072 1.00 92.19 588 GLU A C 1
ATOM 4994 O O . GLU A 1 588 ? -36.256 9.827 38.140 1.00 92.19 588 GLU A O 1
ATOM 4999 N N . PHE A 1 589 ? -35.645 7.787 38.879 1.00 91.38 589 PHE A N 1
ATOM 5000 C CA . PHE A 1 589 ? -35.553 7.167 37.559 1.00 91.38 589 PHE A CA 1
ATOM 5001 C C . PHE A 1 589 ? -36.858 7.327 36.765 1.00 91.38 589 PHE A C 1
ATOM 5003 O O . PHE A 1 589 ? -36.850 7.718 35.593 1.00 91.38 589 PHE A O 1
ATOM 5010 N N . LYS A 1 590 ? -38.016 7.103 37.394 1.00 90.69 590 LYS A N 1
ATOM 5011 C CA . LYS A 1 590 ? -39.328 7.315 36.761 1.00 90.69 590 LYS A CA 1
ATOM 5012 C C . LYS A 1 590 ? -39.580 8.766 36.368 1.00 90.69 590 LYS A C 1
ATOM 5014 O O . LYS A 1 590 ? -40.035 9.008 35.248 1.00 90.69 590 LYS A O 1
ATOM 5019 N N . LYS A 1 591 ? -39.252 9.728 37.235 1.00 93.06 591 LYS A N 1
ATOM 5020 C CA . LYS A 1 591 ? -39.391 11.166 36.937 1.00 93.06 591 LYS A CA 1
ATOM 5021 C C . LYS A 1 591 ? -38.554 11.579 35.728 1.00 93.06 591 LYS A C 1
ATOM 5023 O O . LYS A 1 591 ? -39.048 12.320 34.882 1.00 93.06 591 LYS A O 1
ATOM 5028 N N . LEU A 1 592 ? -37.331 11.063 35.593 1.00 91.25 592 LEU A N 1
ATOM 5029 C CA . LEU A 1 592 ? -36.498 11.308 34.407 1.00 91.25 592 LEU A CA 1
ATOM 5030 C C . LEU A 1 592 ? -37.164 10.793 33.124 1.00 91.25 592 LEU A C 1
ATOM 5032 O O . LEU A 1 592 ? -37.022 11.408 32.069 1.00 91.25 592 LEU A O 1
ATOM 5036 N N . GLY A 1 593 ? -37.912 9.688 33.204 1.00 86.56 593 GLY A N 1
ATOM 5037 C CA . GLY A 1 593 ? -38.674 9.145 32.075 1.00 86.56 593 GLY A CA 1
ATOM 5038 C C . GLY A 1 593 ? -39.860 10.035 31.706 1.00 86.56 593 GLY A C 1
ATOM 5039 O O . GLY A 1 593 ? -40.025 10.397 30.544 1.00 86.56 593 GLY A O 1
ATOM 5040 N N . GLN A 1 594 ? -40.633 10.463 32.708 1.00 88.88 594 GLN A N 1
ATOM 5041 C CA . GLN A 1 594 ? -41.770 11.380 32.541 1.00 88.88 594 GLN A CA 1
ATOM 5042 C C . GLN A 1 594 ? -41.344 12.726 31.941 1.00 88.88 594 GLN A C 1
ATOM 5044 O O . GLN A 1 594 ? -42.011 13.253 31.053 1.00 88.88 594 GLN A O 1
ATOM 5049 N N . ASN A 1 595 ? -40.189 13.239 32.365 1.00 88.44 595 ASN A N 1
ATOM 5050 C CA . ASN A 1 595 ? -39.604 14.475 31.849 1.00 88.44 595 ASN A CA 1
ATOM 5051 C C . ASN A 1 595 ? -38.909 14.298 30.491 1.00 88.44 595 ASN A C 1
ATOM 5053 O O . ASN A 1 595 ? -38.320 15.251 29.990 1.00 88.44 595 ASN A O 1
ATOM 5057 N N . SER A 1 596 ? -38.964 13.105 29.881 1.00 84.38 596 SER A N 1
ATOM 5058 C CA . SER A 1 596 ? -38.296 12.803 28.610 1.00 84.38 596 SER A CA 1
ATOM 5059 C C . SER A 1 596 ? -36.768 12.987 28.635 1.00 84.38 596 SER A C 1
ATOM 5061 O O . SER A 1 596 ? -36.172 13.219 27.587 1.00 84.38 596 SER A O 1
ATOM 5063 N N . ILE A 1 597 ? -36.135 12.866 29.806 1.00 84.81 597 ILE A N 1
ATOM 5064 C CA . ILE A 1 597 ? -34.684 13.024 30.000 1.00 84.81 597 ILE A CA 1
ATOM 5065 C C . ILE A 1 597 ? -33.949 11.693 29.762 1.00 84.81 597 ILE A C 1
ATOM 5067 O O . ILE A 1 597 ? -32.905 11.677 29.125 1.00 84.81 597 ILE A O 1
ATOM 5071 N N . ARG A 1 598 ? -34.503 10.548 30.187 1.00 85.44 598 ARG A N 1
ATOM 5072 C CA . ARG A 1 598 ? -33.902 9.210 29.951 1.00 85.44 598 ARG A CA 1
ATOM 5073 C C . ARG A 1 598 ? -34.440 8.486 28.707 1.00 85.44 598 ARG A C 1
ATOM 5075 O O . ARG A 1 598 ? -34.769 7.301 28.755 1.00 85.44 598 ARG A O 1
ATOM 5082 N N . ARG A 1 599 ? -34.636 9.209 27.598 1.00 78.38 599 ARG A N 1
ATOM 5083 C CA . ARG A 1 599 ? -35.160 8.608 26.353 1.00 78.38 599 ARG A CA 1
ATOM 5084 C C . ARG A 1 599 ? -34.286 7.433 25.915 1.00 78.38 599 ARG A C 1
ATOM 5086 O O . ARG A 1 599 ? -33.068 7.536 25.960 1.00 78.38 599 ARG A O 1
ATOM 5093 N N . ASN A 1 600 ? -34.923 6.360 25.445 1.00 78.25 600 ASN A N 1
ATOM 5094 C CA . ASN A 1 600 ? -34.252 5.146 24.966 1.00 78.25 600 ASN A CA 1
ATOM 5095 C C . ASN A 1 600 ? -33.369 4.463 26.029 1.00 78.25 600 ASN A C 1
ATOM 5097 O O . ASN A 1 600 ? -32.365 3.852 25.691 1.00 78.25 600 ASN A O 1
ATOM 5101 N N . PHE A 1 601 ? -33.709 4.596 27.314 1.00 87.94 601 PHE A N 1
ATOM 5102 C CA . PHE A 1 601 ? -32.996 3.925 28.397 1.00 87.94 601 PHE A CA 1
ATOM 5103 C C . PHE A 1 601 ? -34.001 3.441 29.452 1.00 87.94 601 PHE A C 1
ATOM 5105 O O . PHE A 1 601 ? -34.458 4.206 30.314 1.00 87.94 601 PHE A O 1
ATOM 5112 N N . GLU A 1 602 ? -34.424 2.181 29.332 1.00 90.31 602 GLU A N 1
ATOM 5113 C CA . GLU A 1 602 ? -35.403 1.561 30.232 1.00 90.31 602 GLU A CA 1
ATOM 5114 C C . GLU A 1 602 ? -34.742 0.963 31.479 1.00 90.31 602 GLU A C 1
ATOM 5116 O O . GLU A 1 602 ? -33.516 0.967 31.637 1.00 90.31 602 GLU A O 1
ATOM 5121 N N . LEU A 1 603 ? -35.569 0.476 32.410 1.00 90.56 603 LEU A N 1
ATOM 5122 C CA . LEU A 1 603 ? -35.098 -0.057 33.686 1.00 90.56 603 LEU A CA 1
ATOM 5123 C C . LEU A 1 603 ? -34.165 -1.260 33.493 1.00 90.56 603 LEU A C 1
ATOM 5125 O O . LEU A 1 603 ? -33.151 -1.366 34.174 1.00 90.56 603 LEU A O 1
ATOM 5129 N N . LYS A 1 604 ? -34.463 -2.125 32.524 1.00 90.62 604 LYS A N 1
ATOM 5130 C CA . LYS A 1 604 ? -33.633 -3.272 32.127 1.00 90.62 604 LYS A CA 1
ATOM 5131 C C . LYS A 1 604 ? -32.208 -2.864 31.726 1.00 90.62 604 LYS A C 1
ATOM 5133 O O . LYS A 1 604 ? -31.248 -3.416 32.263 1.00 90.62 604 LYS A O 1
ATOM 5138 N N . SER A 1 605 ? -32.055 -1.842 30.883 1.00 92.00 605 SER A N 1
ATOM 5139 C CA . SER A 1 605 ? -30.745 -1.281 30.517 1.00 92.00 605 SER A CA 1
ATOM 5140 C C . SER A 1 605 ? -30.010 -0.705 31.728 1.00 92.00 605 SER A C 1
ATOM 5142 O O . SER A 1 605 ? -28.821 -0.957 31.924 1.00 92.00 605 SER A O 1
ATOM 5144 N N . TYR A 1 606 ? -30.729 0.010 32.595 1.00 92.06 606 TYR A N 1
ATOM 5145 C CA . TYR A 1 606 ? -30.172 0.547 33.836 1.00 92.06 606 TYR A CA 1
ATOM 5146 C C . TYR A 1 606 ? -29.685 -0.538 34.798 1.00 92.06 606 TYR A C 1
ATOM 5148 O O . TYR A 1 606 ? -28.594 -0.424 35.356 1.00 92.06 606 TYR A O 1
ATOM 5156 N N . MET A 1 607 ? -30.439 -1.623 34.947 1.00 89.94 607 MET A N 1
ATOM 5157 C CA . MET A 1 607 ? -30.048 -2.737 35.804 1.00 89.94 607 MET A CA 1
ATOM 5158 C C . MET A 1 607 ? -28.832 -3.487 35.264 1.00 89.94 607 MET A C 1
ATOM 5160 O O . MET A 1 607 ? -27.940 -3.799 36.049 1.00 89.94 607 MET A O 1
ATOM 5164 N N . ILE A 1 608 ? -28.733 -3.708 33.948 1.00 91.56 608 ILE A N 1
ATOM 5165 C CA . ILE A 1 608 ? -27.521 -4.282 33.334 1.00 91.56 608 ILE A CA 1
ATOM 5166 C C . ILE A 1 608 ? -26.308 -3.384 33.598 1.00 91.56 608 ILE A C 1
ATOM 5168 O O . ILE A 1 608 ? -25.261 -3.868 34.028 1.00 91.56 608 ILE A O 1
ATOM 5172 N N . PHE A 1 609 ? -26.455 -2.072 33.394 1.00 92.19 609 PHE A N 1
ATOM 5173 C CA . PHE A 1 609 ? -25.394 -1.103 33.660 1.00 92.19 609 PHE A CA 1
ATOM 5174 C C . PHE A 1 609 ? -24.914 -1.163 35.118 1.00 92.19 609 PHE A C 1
ATOM 5176 O O . PHE A 1 609 ? -23.710 -1.218 35.372 1.00 92.19 609 PHE A O 1
ATOM 5183 N N . ARG A 1 610 ? -25.846 -1.228 36.082 1.00 89.88 610 ARG A N 1
ATOM 5184 C CA . ARG A 1 610 ? -25.511 -1.398 37.503 1.00 89.88 610 ARG A CA 1
ATOM 5185 C C . ARG A 1 610 ? -24.818 -2.730 37.781 1.00 89.88 610 ARG A C 1
ATOM 5187 O O . ARG A 1 610 ? -23.795 -2.733 38.454 1.00 89.88 610 ARG A O 1
ATOM 5194 N N . LEU A 1 611 ? -25.343 -3.843 37.270 1.00 88.88 611 LEU A N 1
ATOM 5195 C CA . LEU A 1 611 ? -24.771 -5.179 37.482 1.00 88.88 611 LEU A CA 1
ATOM 5196 C C . LEU A 1 611 ? -23.309 -5.263 37.046 1.00 88.88 611 LEU A C 1
ATOM 5198 O O . LEU A 1 611 ? -22.504 -5.891 37.723 1.00 88.88 611 LEU A O 1
ATOM 5202 N N . LEU A 1 612 ? -22.966 -4.599 35.944 1.00 89.62 612 LEU A N 1
ATOM 5203 C CA . LEU A 1 612 ? -21.618 -4.625 35.390 1.00 89.62 612 LEU A CA 1
ATOM 5204 C C . LEU A 1 612 ? -20.646 -3.647 36.073 1.00 89.62 612 LEU A C 1
ATOM 5206 O O . LEU A 1 612 ? -19.445 -3.911 36.089 1.00 89.62 612 LEU A O 1
ATOM 5210 N N . LEU A 1 613 ? -21.119 -2.512 36.605 1.00 88.75 613 LEU A N 1
ATOM 5211 C CA . LEU A 1 613 ? -20.241 -1.411 37.040 1.00 88.75 613 LEU A CA 1
ATOM 5212 C C . LEU A 1 613 ? -20.316 -1.037 38.522 1.00 88.75 613 LEU A C 1
ATOM 5214 O O . LEU A 1 613 ? -19.446 -0.294 38.987 1.00 88.75 613 LEU A O 1
ATOM 5218 N N . VAL A 1 614 ? -21.320 -1.501 39.269 1.00 82.25 614 VAL A N 1
ATOM 5219 C CA . VAL A 1 614 ? -21.442 -1.173 40.696 1.00 82.25 614 VAL A CA 1
ATOM 5220 C C . VAL A 1 614 ? -20.197 -1.673 41.451 1.00 82.25 614 VAL A C 1
ATOM 5222 O O . VAL A 1 614 ? -19.802 -2.830 41.300 1.00 82.25 614 VAL A O 1
ATOM 5225 N N . PRO A 1 615 ? -19.549 -0.822 42.272 1.00 65.62 615 PRO A N 1
ATOM 5226 C CA . PRO A 1 615 ? -18.390 -1.240 43.050 1.00 65.62 615 PRO A CA 1
ATOM 5227 C C . PRO A 1 615 ? -18.758 -2.353 44.043 1.00 65.62 615 PRO A C 1
ATOM 5229 O O . PRO A 1 615 ? -19.797 -2.268 44.690 1.00 65.62 615 PRO A O 1
ATOM 5232 N N . TYR A 1 616 ? -17.853 -3.317 44.266 1.00 59.84 616 TYR A N 1
ATOM 5233 C CA . TYR A 1 616 ? -18.004 -4.482 45.167 1.00 59.84 616 TYR A CA 1
ATOM 5234 C C . TYR A 1 616 ? -18.513 -4.196 46.601 1.00 59.84 616 TYR A C 1
ATOM 5236 O O . TYR A 1 616 ? -18.846 -5.126 47.330 1.00 59.84 616 TYR A O 1
ATOM 5244 N N . HIS A 1 617 ? -18.541 -2.936 47.041 1.00 52.97 617 HIS A N 1
ATOM 5245 C CA . HIS A 1 617 ? -19.007 -2.517 48.367 1.00 52.97 617 HIS A CA 1
ATOM 5246 C C . HIS A 1 617 ? -20.465 -2.033 48.408 1.00 52.97 617 HIS A C 1
ATOM 5248 O O . HIS A 1 617 ? -20.948 -1.696 49.488 1.00 52.97 617 HIS A O 1
ATOM 5254 N N . TYR A 1 618 ? -21.155 -1.977 47.269 1.00 57.91 618 TYR A N 1
ATOM 5255 C CA . TYR A 1 618 ? -22.546 -1.544 47.177 1.00 57.91 618 TYR A CA 1
ATOM 5256 C C . TYR A 1 618 ? -23.440 -2.707 46.751 1.00 57.91 618 TYR A C 1
ATOM 5258 O O . TYR A 1 618 ? -23.113 -3.443 45.822 1.00 57.91 618 TYR A O 1
ATOM 5266 N N . ASP A 1 619 ? -24.600 -2.836 47.397 1.00 60.50 619 ASP A N 1
ATOM 5267 C CA . ASP A 1 619 ? -25.637 -3.749 46.927 1.00 60.50 619 ASP A CA 1
ATOM 5268 C C . ASP A 1 619 ? -26.130 -3.265 45.557 1.00 60.50 619 ASP A C 1
ATOM 5270 O O . ASP A 1 619 ? -26.687 -2.168 45.421 1.00 60.50 619 ASP A O 1
ATOM 5274 N N . VAL A 1 620 ? -25.924 -4.092 44.529 1.00 59.50 620 VAL A N 1
ATOM 5275 C CA . VAL A 1 620 ? -26.388 -3.821 43.159 1.00 59.50 620 VAL A CA 1
ATOM 5276 C C . VAL A 1 620 ? -27.904 -3.605 43.140 1.00 59.50 620 VAL A C 1
ATOM 5278 O O . VAL A 1 620 ? -28.399 -2.709 42.450 1.00 59.50 620 VAL A O 1
ATOM 5281 N N . PHE A 1 621 ? -28.615 -4.405 43.939 1.00 63.22 621 PHE A N 1
ATOM 5282 C CA . PHE A 1 621 ? -30.062 -4.420 44.090 1.00 63.22 621 PHE A CA 1
ATOM 5283 C C . PHE A 1 621 ? -30.428 -4.960 45.480 1.00 63.22 621 PHE A C 1
ATOM 5285 O O . PHE A 1 621 ? -30.054 -6.081 45.819 1.00 63.22 621 PHE A O 1
ATOM 5292 N N . SER A 1 622 ? -31.171 -4.192 46.283 1.00 65.62 622 SER A N 1
ATOM 5293 C CA . SER A 1 622 ? -31.653 -4.639 47.597 1.00 65.62 622 SER A CA 1
ATOM 5294 C C . SER A 1 622 ? -33.176 -4.715 47.586 1.00 65.62 622 SER A C 1
ATOM 5296 O O . SER A 1 622 ? -33.865 -3.739 47.882 1.00 65.62 622 SER A O 1
ATOM 5298 N N . SER A 1 623 ? -33.724 -5.887 47.241 1.00 60.78 623 SER A N 1
ATOM 5299 C CA . SER A 1 623 ? -35.180 -6.099 47.210 1.00 60.78 623 SER A CA 1
ATOM 5300 C C . SER A 1 623 ? -35.837 -5.752 48.551 1.00 60.78 623 SER A C 1
ATOM 5302 O O . SER A 1 623 ? -36.924 -5.183 48.576 1.00 60.78 623 SER A O 1
ATOM 5304 N N . CYS A 1 624 ? -35.142 -5.987 49.667 1.00 61.25 624 CYS A N 1
ATOM 5305 C CA . CYS A 1 624 ? -35.597 -5.687 51.025 1.00 61.25 624 CYS A CA 1
ATOM 5306 C C . CYS A 1 624 ? -35.876 -4.197 51.302 1.00 61.25 624 CYS A C 1
ATOM 5308 O O . CYS A 1 624 ? -36.536 -3.893 52.294 1.00 61.25 624 CYS A O 1
ATOM 5310 N N . GLN A 1 625 ? -35.371 -3.275 50.475 1.00 66.56 625 GLN A N 1
ATOM 5311 C CA . GLN A 1 625 ? -35.545 -1.825 50.645 1.00 66.56 625 GLN A CA 1
ATOM 5312 C C . GLN A 1 625 ? -36.610 -1.220 49.715 1.00 66.56 625 GLN A C 1
ATOM 5314 O O . GLN A 1 625 ? -36.846 -0.013 49.756 1.00 66.56 625 GLN A O 1
ATOM 5319 N N . LEU A 1 626 ? -37.264 -2.050 48.898 1.00 76.62 626 LEU A N 1
ATOM 5320 C CA . LEU A 1 626 ? -38.329 -1.645 47.982 1.00 76.62 626 LEU A CA 1
ATOM 5321 C C . LEU A 1 626 ? -39.705 -1.969 48.576 1.00 76.62 626 LEU A C 1
ATOM 5323 O O . LEU A 1 626 ? -39.910 -3.042 49.150 1.00 76.62 626 LEU A O 1
ATOM 5327 N N . SER A 1 627 ? -40.676 -1.074 48.405 1.00 79.31 627 SER A N 1
ATOM 5328 C CA . SER A 1 627 ? -42.071 -1.367 48.750 1.00 79.31 627 SER A CA 1
ATOM 5329 C C . SER A 1 627 ? -42.655 -2.457 47.843 1.00 79.31 627 SER A C 1
ATOM 5331 O O . SER A 1 627 ? -42.317 -2.557 46.665 1.00 79.31 627 SER A O 1
ATOM 5333 N N . GLN A 1 628 ? -43.591 -3.259 48.367 1.00 76.31 628 GLN A N 1
ATOM 5334 C CA . GLN A 1 628 ? -44.182 -4.396 47.640 1.00 76.31 628 GLN A CA 1
ATOM 5335 C C . GLN A 1 628 ? -44.777 -4.008 46.271 1.00 76.31 628 GLN A C 1
ATOM 5337 O O . GLN A 1 628 ? -44.695 -4.774 45.314 1.00 76.31 628 GLN A O 1
ATOM 5342 N N . ASN A 1 629 ? -45.366 -2.811 46.170 1.00 79.25 629 ASN A N 1
ATOM 5343 C CA . ASN A 1 629 ? -45.926 -2.311 44.914 1.00 79.25 629 ASN A CA 1
ATOM 5344 C C . ASN A 1 629 ? -44.833 -2.026 43.877 1.00 79.25 629 ASN A C 1
ATOM 5346 O O . ASN A 1 629 ? -44.980 -2.421 42.723 1.00 79.25 629 ASN A O 1
ATOM 5350 N N . ASN A 1 630 ? -43.733 -1.390 44.291 1.00 82.44 630 ASN A N 1
ATOM 5351 C CA . ASN A 1 630 ? -42.614 -1.099 43.400 1.00 82.44 630 ASN A CA 1
ATOM 5352 C C . ASN A 1 630 ? -41.860 -2.377 43.013 1.00 82.44 630 ASN A C 1
ATOM 5354 O O . ASN A 1 630 ? -41.464 -2.506 41.862 1.00 82.44 630 ASN A O 1
ATOM 5358 N N . GLN A 1 631 ? -41.718 -3.346 43.926 1.00 80.69 631 GLN A N 1
ATOM 5359 C CA . GLN A 1 631 ? -41.109 -4.648 43.621 1.00 80.69 631 GLN A CA 1
ATOM 5360 C C . GLN A 1 631 ? -41.815 -5.354 42.458 1.00 80.69 631 GLN A C 1
ATOM 5362 O O . GLN A 1 631 ? -41.159 -5.751 41.500 1.00 80.69 631 GLN A O 1
ATOM 5367 N N . ASN A 1 632 ? -43.145 -5.484 42.519 1.00 81.31 632 ASN A N 1
ATOM 5368 C CA . ASN A 1 632 ? -43.915 -6.175 41.480 1.00 81.31 632 ASN A CA 1
ATOM 5369 C C . ASN A 1 632 ? -43.774 -5.495 40.108 1.00 81.31 632 ASN A C 1
ATOM 5371 O O . ASN A 1 632 ? -43.683 -6.167 39.083 1.00 81.31 632 ASN A O 1
ATOM 5375 N N . GLU A 1 633 ? -43.749 -4.163 40.087 1.00 85.94 633 GLU A N 1
ATOM 5376 C CA . GLU A 1 633 ? -43.597 -3.386 38.858 1.00 85.94 633 GLU A CA 1
ATOM 5377 C C . GLU A 1 633 ? -42.183 -3.514 38.275 1.00 85.94 633 GLU A C 1
ATOM 5379 O O . GLU A 1 633 ? -42.031 -3.826 37.095 1.00 85.94 633 GLU A O 1
ATOM 5384 N N . ILE A 1 634 ? -41.154 -3.388 39.119 1.00 85.44 634 ILE A N 1
ATOM 5385 C CA . ILE A 1 634 ? -39.749 -3.582 38.740 1.00 85.44 634 ILE A CA 1
ATOM 5386 C C . ILE A 1 634 ? -39.540 -4.985 38.164 1.00 85.44 634 ILE A C 1
ATOM 5388 O O . ILE A 1 634 ? -38.957 -5.132 37.094 1.00 85.44 634 ILE A O 1
ATOM 5392 N N . PHE A 1 635 ? -40.039 -6.029 38.827 1.00 83.75 635 PHE A N 1
ATOM 5393 C CA . PHE A 1 635 ? -39.884 -7.403 38.347 1.00 83.75 635 PHE A CA 1
ATOM 5394 C C . PHE A 1 635 ? -40.581 -7.647 37.006 1.00 83.75 635 PHE A C 1
ATOM 5396 O O . PHE A 1 635 ? -40.029 -8.344 36.153 1.00 83.75 635 PHE A O 1
ATOM 5403 N N . SER A 1 636 ? -41.739 -7.021 36.776 1.00 85.25 636 SER A N 1
ATOM 5404 C CA . SER A 1 636 ? -42.395 -7.045 35.466 1.00 85.25 636 SER A CA 1
ATOM 5405 C C . SER A 1 636 ? -41.524 -6.396 34.383 1.00 85.25 636 SER A C 1
ATOM 5407 O O . SER A 1 636 ? -41.361 -6.977 33.309 1.00 85.25 636 SER A O 1
ATOM 5409 N N . GLU A 1 637 ? -40.942 -5.224 34.658 1.00 86.31 637 GLU A N 1
ATOM 5410 C CA . GLU A 1 637 ? -40.068 -4.491 33.724 1.00 86.31 637 GLU A CA 1
ATOM 5411 C C . GLU A 1 637 ? -38.734 -5.215 33.447 1.00 86.31 637 GLU A C 1
ATOM 5413 O O . GLU A 1 637 ? -38.152 -5.055 32.375 1.00 86.31 637 GLU A O 1
ATOM 5418 N N . LEU A 1 638 ? -38.250 -6.038 34.383 1.00 88.00 638 LEU A N 1
ATOM 5419 C CA . LEU A 1 638 ? -36.987 -6.783 34.266 1.00 88.00 638 LEU A CA 1
ATOM 5420 C C . LEU A 1 638 ? -37.141 -8.212 33.733 1.00 88.00 638 LEU A C 1
ATOM 5422 O O . LEU A 1 638 ? -36.143 -8.916 33.571 1.00 88.00 638 LEU A O 1
ATOM 5426 N N . SER A 1 639 ? -38.365 -8.649 33.435 1.00 85.19 639 SER A N 1
ATOM 5427 C CA . SER A 1 639 ? -38.649 -10.009 32.959 1.00 85.19 639 SER A CA 1
ATOM 5428 C C . SER A 1 639 ? -37.847 -10.402 31.707 1.00 85.19 639 SER A C 1
ATOM 5430 O O . SER A 1 639 ? -37.419 -11.549 31.588 1.00 85.19 639 SER A O 1
ATOM 5432 N N . GLU A 1 640 ? -37.555 -9.447 30.818 1.00 84.00 640 GLU A N 1
ATOM 5433 C CA . GLU A 1 640 ? -36.762 -9.657 29.595 1.00 84.00 640 GLU A CA 1
ATOM 5434 C C . GLU A 1 640 ? -35.281 -9.988 29.852 1.00 84.00 640 GLU A C 1
ATOM 5436 O O . GLU A 1 640 ? -34.615 -10.543 28.976 1.00 84.00 640 GLU A O 1
ATOM 5441 N N . ILE A 1 641 ? -34.764 -9.668 31.044 1.00 88.00 641 ILE A N 1
ATOM 5442 C CA . ILE A 1 641 ? -33.373 -9.921 31.453 1.00 88.00 641 ILE A CA 1
ATOM 5443 C C . ILE A 1 641 ? -33.282 -10.903 32.629 1.00 88.00 641 ILE A C 1
ATOM 5445 O O . ILE A 1 641 ? -32.255 -10.969 33.307 1.00 88.00 641 ILE A O 1
ATOM 5449 N N . LYS A 1 642 ? -34.346 -11.679 32.877 1.00 87.38 642 LYS A N 1
ATOM 5450 C CA . LYS A 1 642 ? -34.447 -12.617 34.004 1.00 87.38 642 LYS A CA 1
ATOM 5451 C C . LYS A 1 642 ? -33.236 -13.549 34.114 1.00 87.38 642 LYS A C 1
ATOM 5453 O O . LYS A 1 642 ? -32.667 -13.660 35.194 1.00 87.38 642 LYS A O 1
ATOM 5458 N N . ASP A 1 643 ? -32.789 -14.125 33.000 1.00 88.06 643 ASP A N 1
ATOM 5459 C CA . ASP A 1 643 ? -31.636 -15.036 32.975 1.00 88.06 643 ASP A CA 1
ATOM 5460 C C . ASP A 1 643 ? -30.346 -14.366 33.496 1.00 88.06 643 ASP A C 1
ATOM 5462 O O . ASP A 1 643 ? -29.551 -14.985 34.201 1.00 88.06 643 ASP A O 1
ATOM 5466 N N . ILE A 1 644 ? -30.142 -13.079 33.182 1.00 88.38 644 ILE A N 1
ATOM 5467 C CA . ILE A 1 644 ? -28.985 -12.292 33.644 1.00 88.38 644 ILE A CA 1
ATOM 5468 C C . ILE A 1 644 ? -29.105 -12.004 35.145 1.00 88.38 644 ILE A C 1
ATOM 5470 O O . ILE A 1 644 ? -28.120 -12.113 35.877 1.00 88.38 644 ILE A O 1
ATOM 5474 N N . MET A 1 645 ? -30.306 -11.655 35.611 1.00 83.94 645 MET A N 1
ATOM 5475 C CA . MET A 1 645 ? -30.576 -11.389 37.027 1.00 83.94 645 MET A CA 1
ATOM 5476 C C . MET A 1 645 ? -30.325 -12.640 37.881 1.00 83.94 645 MET A C 1
ATOM 5478 O O . MET A 1 645 ? -29.602 -12.573 38.878 1.00 83.94 645 MET A O 1
ATOM 5482 N N . GLU A 1 646 ? -30.840 -13.794 37.449 1.00 84.12 646 GLU A N 1
ATOM 5483 C CA . GLU A 1 646 ? -30.665 -15.076 38.138 1.00 84.12 646 GLU A CA 1
ATOM 5484 C C . GLU A 1 646 ? -29.197 -15.517 38.171 1.00 84.12 646 GLU A C 1
ATOM 5486 O O . GLU A 1 646 ? -28.716 -15.971 39.211 1.00 84.12 646 GLU A O 1
ATOM 5491 N N . ASN A 1 647 ? -28.451 -15.314 37.077 1.00 82.38 647 ASN A N 1
ATOM 5492 C CA . ASN A 1 647 ? -27.014 -15.601 37.019 1.00 82.38 647 ASN A CA 1
ATOM 5493 C C . ASN A 1 647 ? -26.199 -14.782 38.039 1.00 82.38 647 ASN A C 1
ATOM 5495 O O . ASN A 1 647 ? -25.168 -15.249 38.512 1.00 82.38 647 ASN A O 1
ATOM 5499 N N . ASN A 1 648 ? -26.681 -13.595 38.415 1.00 76.56 648 ASN A N 1
ATOM 5500 C CA . ASN A 1 648 ? -26.075 -12.733 39.433 1.00 76.56 648 ASN A CA 1
ATOM 5501 C C . ASN A 1 648 ? -26.694 -12.922 40.834 1.00 76.56 648 ASN A C 1
ATOM 5503 O O . ASN A 1 648 ? -26.478 -12.106 41.730 1.00 76.56 648 ASN A O 1
ATOM 5507 N N . GLY A 1 649 ? -27.471 -13.991 41.045 1.00 73.94 649 GLY A N 1
ATOM 5508 C CA . GLY A 1 649 ? -28.068 -14.330 42.340 1.00 73.94 649 GLY A CA 1
ATOM 5509 C C . GLY A 1 649 ? -29.291 -13.493 42.727 1.00 73.94 649 GLY A C 1
ATOM 5510 O O . GLY A 1 649 ? -29.709 -13.539 43.886 1.00 73.94 649 GLY A O 1
ATOM 5511 N N . ILE A 1 650 ? -29.882 -12.746 41.786 1.00 73.94 650 ILE A N 1
ATOM 5512 C CA . ILE A 1 650 ? -31.095 -11.950 42.004 1.00 73.94 650 ILE A CA 1
ATOM 5513 C C . ILE A 1 650 ? -32.292 -12.691 41.406 1.00 73.94 650 ILE A C 1
ATOM 5515 O O . ILE A 1 650 ? -32.513 -12.691 40.197 1.00 73.94 650 ILE A O 1
ATOM 5519 N N . TYR A 1 651 ? -33.091 -13.318 42.266 1.00 66.81 651 TYR A N 1
ATOM 5520 C CA . TYR A 1 651 ? -34.252 -14.095 41.838 1.00 66.81 651 TYR A CA 1
ATOM 5521 C C . TYR A 1 651 ? -35.470 -13.194 41.614 1.00 66.81 651 TYR A C 1
ATOM 5523 O O . TYR A 1 651 ? -36.005 -12.601 42.553 1.00 66.81 651 TYR A O 1
ATOM 5531 N N . VAL A 1 652 ? -35.906 -13.114 40.357 1.00 59.41 652 VAL A N 1
ATOM 5532 C CA . VAL A 1 652 ? -37.142 -12.449 39.926 1.00 59.41 652 VAL A CA 1
ATOM 5533 C C . VAL A 1 652 ? -38.268 -13.493 39.966 1.00 59.41 652 VAL A C 1
ATOM 5535 O O . VAL A 1 652 ? -38.309 -14.380 39.105 1.00 59.41 652 VAL A O 1
ATOM 5538 N N . MET A 1 653 ? -39.119 -13.446 41.003 1.00 52.97 653 MET A N 1
ATOM 5539 C CA . MET A 1 653 ? -40.261 -14.368 41.168 1.00 52.97 653 MET A CA 1
ATOM 5540 C C . MET A 1 653 ? -41.357 -14.125 40.138 1.00 52.97 653 MET A C 1
ATOM 5542 O O . MET A 1 653 ? -41.764 -12.953 39.984 1.00 52.97 653 MET A O 1
#

Sequence (653 aa):
MIENLKIEIEYIIYSGIKRIVNWGFDIYVICRYPWKHISIWLSIILSCFIYKNIEVQLKWKEMFLMSVGLVSIMTFISNYLENQTVDIENKENFYLGYNIKKLKFHDNFWLKSFSSIPARLYFWIIAGIPGIVLCSETYFQSRIFNNFFAIFATRIQYIKSTWLAVFIVSSFFCTALLIESVALSSNAFTRSYLYKTTNQYEEYKIKLELTNYSQKLFKTIFSFKNIINLDCDFYANVETLISYIVNRGNEVSKTDNEKIEFYMAAFSSEQKIIDNILTRVFHYRDSEPKNNIKDIITYFFFKQRMKLLENYYNQKWNILARLDVVPLGLIQIMEQDLQHLLRIEEEMKNNKEYKDVFWGNYRKNIIYNWEEKSLKSNICISKIVEIVENKLSEISFLESIHTPDNMMCVFEILNQIDTEIQGAHYFSDVFDIVFEHVINEKYQNDMFIKDFSEKMRNKYLPAYVLNALRTTSKYELMQGGDFSNEILEYLLSFLEFEDIVVVLIFRLAYAERSHRKIMNIEEFKIWEMVINKNQFRKNIMDLQKSNFINELCSELSNSYVSHFLFKEFIEWLWDSLFKIFDDNQYIEFKKLGQNSIRRNFELKSYMIFRLLLVPYHYDVFSSCQLSQNNQNEIFSELSEIKDIMENNGIYVM